Protein AF-A0A165QMF7-F1 (afdb_monomer_lite)

Organism: NCBI:txid1314781

pLDDT: mean 82.51, std 15.93, range [36.53, 97.69]

Foldseek 3Di:
DPPDDKDKDWPVFFQLLLVLVVLLDPVCPPQSLLVSLLLLLLQLLVVPPPDCPPPACPPRVVVSSCLQFPLKIKMKIHQDALSGTPDSDDDDRRPAKMKIKIKTFQDPRPPPVPDDDPPPPPDPQVLLRRFIEIEMGMRCLDPDDDPRSLVRLCCCQQPVVLVSCVSSVHDFFTWYKYPFGAPVSVVSCCVCVVVRLKAWPDKFKKFKWWFDPPDDQDDQPPVPVQKDKAFCQDLVSLVVLQVPDPRRDDSSQRNSQRLLKIWIFGQDFDCDPDPDLQGTHHGDTQWMWTADSSLAIGSGDGRPVNPPVRVSSVRCSVSQVSSQVSSLSSCVSSVRNVRGRIHMYIDGPPCVVVVVVCVVSRIDRDHITMITIMTRGNDPPPPDPPPD

Sequence (388 aa):
MSSHVYHTVSHAALDYRALVAHLSRPELWPSTLHVRNQLLSPFGTRHFQQQNHDVQVDEDPWTTYLRHRPGAQVHAIGDIPRDVLRQPGGAGGATGAWALVLLYEFKPSGLAMGGSSASDVQYDGAANMSSPRVTMWLSTEASSPSPAEDALLRYIVLTHLPRAVADMGAAPGGLMRICGSHAGIVTRIQRWGSESGVDVQWNDVCVTYIRDENSETPSPPSQAARWIIGSLEREEDVKLVRDANTFGFPSWYIASRAHLSILLWDRQGDSAESETATRRYKGAAAGWSYAHEDFSVGSFYITPPYRRLGLGQLVLSIIEEKFVGAQTLALEQVGLSALPGPFFLNTEEGNASARALFEKCGLRDVRRTIWAGIVVKVASVTSSPSQD

Radius of gyration: 22.09 Å; chains: 1; bounding box: 62×46×81 Å

InterPro domains:
  IPR000182 GNAT domain [PS51186] (236-382)
  IPR016181 Acyl-CoA N-acyltransferase [SSF55729] (234-372)

Structure (mmCIF, N/CA/C/O backbone):
data_AF-A0A165QMF7-F1
#
_entry.id   AF-A0A165QMF7-F1
#
loop_
_atom_site.group_PDB
_atom_site.id
_atom_site.type_symbol
_atom_site.label_atom_id
_atom_site.label_alt_id
_atom_site.label_comp_id
_atom_site.label_asym_id
_atom_site.label_entity_id
_atom_site.label_seq_id
_atom_site.pdbx_PDB_ins_code
_atom_site.Cartn_x
_atom_site.Cartn_y
_atom_site.Cartn_z
_atom_site.occupancy
_atom_site.B_iso_or_equiv
_atom_site.auth_seq_id
_atom_site.auth_comp_id
_atom_site.auth_asym_id
_atom_site.auth_atom_id
_atom_site.pdbx_PDB_model_num
ATOM 1 N N . MET A 1 1 ? -13.543 15.266 31.170 1.00 51.03 1 MET A N 1
ATOM 2 C CA . MET A 1 1 ? -13.831 14.619 29.872 1.00 51.03 1 MET A CA 1
ATOM 3 C C . MET A 1 1 ? -14.552 13.317 30.164 1.00 51.03 1 MET A C 1
ATOM 5 O O . MET A 1 1 ? -14.034 12.546 30.960 1.00 51.03 1 MET A O 1
ATOM 9 N N . SER A 1 2 ? -15.751 13.093 29.622 1.00 51.84 2 SER A N 1
ATOM 10 C CA . SER A 1 2 ? -16.415 11.793 29.772 1.00 51.84 2 SER A CA 1
ATOM 11 C C . SER A 1 2 ? -15.595 10.736 29.037 1.00 51.84 2 SER A C 1
ATOM 13 O O . SER A 1 2 ? -15.325 10.906 27.849 1.00 51.84 2 SER A O 1
ATOM 15 N N . SER A 1 3 ? -15.202 9.666 29.725 1.00 66.38 3 SER A N 1
ATOM 16 C CA . SER A 1 3 ? -14.599 8.489 29.099 1.00 66.38 3 SER A CA 1
ATOM 17 C C . SER A 1 3 ? -15.635 7.854 28.171 1.00 66.38 3 SER A C 1
ATOM 19 O O . SER A 1 3 ? -16.479 7.082 28.622 1.00 66.38 3 SER A O 1
ATOM 21 N N . HIS A 1 4 ? -15.623 8.213 26.887 1.00 76.44 4 HIS A N 1
ATOM 22 C CA . HIS A 1 4 ? -16.347 7.444 25.881 1.00 76.44 4 HIS A CA 1
ATOM 23 C C . HIS A 1 4 ? -15.664 6.087 25.749 1.00 76.44 4 HIS A C 1
ATOM 25 O O . HIS A 1 4 ? -14.485 5.998 25.409 1.00 76.44 4 HIS A O 1
ATOM 31 N N . VAL A 1 5 ? -16.408 5.035 26.078 1.00 84.88 5 VAL A N 1
ATOM 32 C CA . VAL A 1 5 ? -15.963 3.658 25.894 1.00 84.88 5 VAL A CA 1
ATOM 33 C C . VAL A 1 5 ? -16.269 3.290 24.451 1.00 84.88 5 VAL A C 1
ATOM 35 O O . VAL A 1 5 ? -17.428 3.101 24.092 1.00 84.88 5 VAL A O 1
ATOM 38 N N . TYR A 1 6 ? -15.233 3.220 23.619 1.00 91.69 6 TYR A N 1
ATOM 39 C CA . TYR A 1 6 ? -15.382 2.734 22.254 1.00 91.69 6 TYR A CA 1
ATOM 40 C C . TYR A 1 6 ? -15.456 1.213 22.251 1.00 91.69 6 TYR A C 1
ATOM 42 O O . TYR A 1 6 ? -14.587 0.527 22.797 1.00 91.69 6 TYR A O 1
ATOM 50 N N . HIS A 1 7 ? -16.493 0.687 21.608 1.00 92.81 7 HIS A N 1
ATOM 51 C CA . HIS A 1 7 ? -16.611 -0.738 21.356 1.00 92.81 7 HIS A CA 1
ATOM 52 C C . HIS A 1 7 ? -15.439 -1.193 20.478 1.00 92.81 7 HIS A C 1
ATOM 54 O O . HIS A 1 7 ? -15.184 -0.603 19.431 1.00 92.81 7 HIS A O 1
ATOM 60 N N . THR A 1 8 ? -14.701 -2.206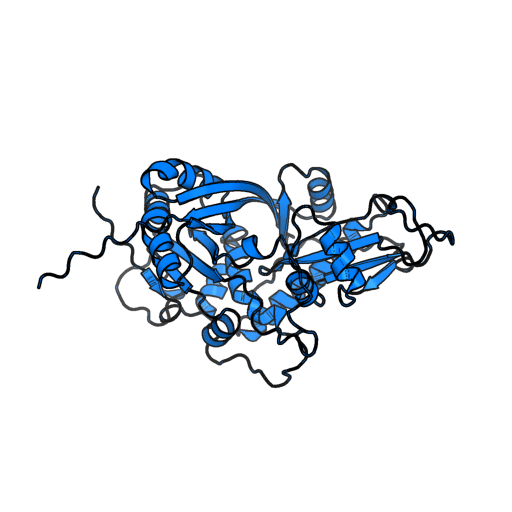 20.928 1.00 94.88 8 THR A N 1
ATOM 61 C CA . THR A 1 8 ? -13.552 -2.770 20.211 1.00 94.88 8 THR A CA 1
ATOM 62 C C . THR A 1 8 ? -13.798 -4.253 20.012 1.00 94.88 8 THR A C 1
ATOM 64 O O . THR A 1 8 ? -14.013 -4.973 20.986 1.00 94.88 8 THR A O 1
ATOM 67 N N . VAL A 1 9 ? -13.733 -4.714 18.767 1.00 95.62 9 VAL A N 1
ATOM 68 C CA . VAL A 1 9 ? -13.830 -6.138 18.430 1.00 95.62 9 VAL A CA 1
ATOM 69 C C . VAL A 1 9 ? -12.574 -6.589 17.704 1.00 95.62 9 VAL A C 1
ATOM 71 O O . VAL A 1 9 ? -11.981 -5.833 16.935 1.00 95.62 9 VAL A O 1
ATOM 74 N N . SER A 1 10 ? -12.161 -7.829 17.946 1.00 96.81 10 SER A N 1
ATOM 75 C CA . SER A 1 10 ? -11.057 -8.457 17.222 1.00 96.81 10 SER A CA 1
ATOM 76 C C . SER A 1 10 ? -11.536 -9.134 15.942 1.00 96.81 10 SER A C 1
ATOM 78 O O . SER A 1 10 ? -12.734 -9.338 15.735 1.00 96.81 10 SER A O 1
ATOM 80 N N . HIS A 1 11 ? -10.581 -9.546 15.109 1.00 96.88 11 HIS A N 1
ATOM 81 C CA . HIS A 1 11 ? -10.824 -10.353 13.911 1.00 96.88 11 HIS A CA 1
ATOM 82 C C . HIS A 1 11 ? -11.766 -11.546 14.139 1.00 96.88 11 HIS A C 1
ATOM 84 O O . HIS A 1 11 ? -12.527 -11.892 13.245 1.00 96.88 11 HIS A O 1
ATOM 90 N N . ALA A 1 12 ? -11.774 -12.144 15.336 1.00 96.75 12 ALA A N 1
ATOM 91 C CA . ALA A 1 12 ? -12.617 -13.296 15.652 1.00 96.75 12 ALA A CA 1
ATOM 92 C C . ALA A 1 12 ? -14.125 -12.993 15.552 1.00 96.75 12 ALA A C 1
ATOM 94 O O . ALA A 1 12 ? -14.910 -13.907 15.294 1.00 96.75 12 ALA A O 1
ATOM 95 N N . ALA A 1 13 ? -14.522 -11.729 15.734 1.00 96.50 13 ALA A N 1
ATOM 96 C CA . ALA A 1 13 ? -15.900 -11.261 15.589 1.00 96.50 13 ALA A CA 1
ATOM 97 C C . ALA A 1 13 ? -16.203 -10.674 14.197 1.00 96.50 13 ALA A C 1
ATOM 99 O O . ALA A 1 13 ? -17.370 -10.436 13.879 1.00 96.50 13 ALA A O 1
ATOM 100 N N . LEU A 1 14 ? -15.178 -10.444 13.370 1.00 97.06 14 LEU A N 1
ATOM 101 C CA . LEU A 1 14 ? -15.302 -9.857 12.036 1.00 97.06 14 LEU A CA 1
ATOM 102 C C . LEU A 1 14 ? -15.491 -10.952 10.985 1.00 97.06 14 LEU A C 1
ATOM 104 O O . LEU A 1 14 ? -14.741 -11.931 10.937 1.00 97.06 14 LEU A O 1
ATOM 108 N N . ASP A 1 15 ? -16.472 -10.780 10.107 1.00 97.19 15 ASP A N 1
ATOM 109 C CA . ASP A 1 15 ? -16.567 -11.597 8.903 1.00 97.19 15 ASP A CA 1
ATOM 110 C C . ASP A 1 15 ? -15.530 -11.082 7.900 1.00 97.19 15 ASP A C 1
ATOM 112 O O . ASP A 1 15 ? -15.628 -9.955 7.414 1.00 97.19 15 ASP A O 1
ATOM 116 N N . TYR A 1 16 ? -14.505 -11.891 7.616 1.00 97.69 16 TYR A N 1
ATOM 117 C CA . TYR A 1 16 ? -13.416 -11.490 6.727 1.00 97.69 16 TYR A CA 1
ATOM 118 C C . TYR A 1 16 ? -13.934 -11.097 5.338 1.00 97.69 16 TYR A C 1
ATOM 120 O O . TYR A 1 16 ? -13.531 -10.070 4.790 1.00 97.69 16 TYR A O 1
ATOM 128 N N . ARG A 1 17 ? -14.828 -11.911 4.759 1.00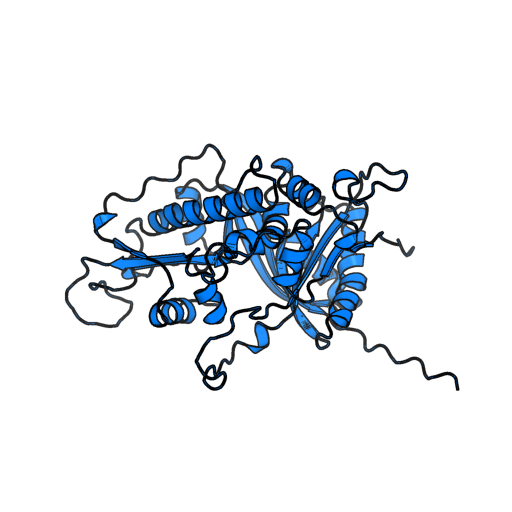 97.38 17 ARG A N 1
ATOM 129 C CA . ARG A 1 17 ? -15.322 -11.708 3.393 1.00 97.38 17 ARG A CA 1
ATOM 130 C C . ARG A 1 17 ? -16.183 -10.460 3.335 1.00 97.38 17 ARG A C 1
ATOM 132 O O . ARG A 1 17 ? -15.996 -9.635 2.446 1.00 97.38 17 ARG A O 1
ATOM 1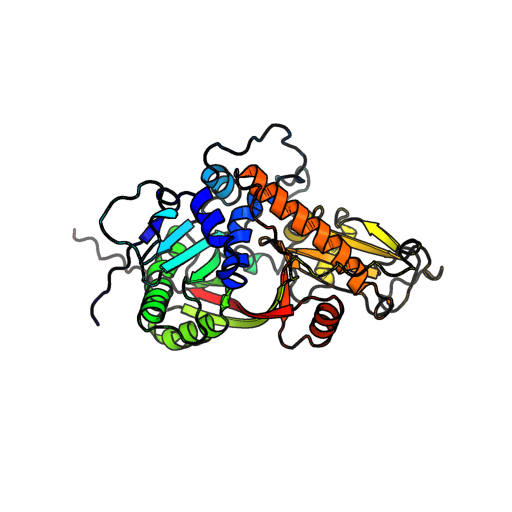39 N N . ALA A 1 18 ? -17.075 -10.289 4.304 1.00 97.06 18 ALA A N 1
ATOM 140 C CA . ALA A 1 18 ? -17.930 -9.117 4.362 1.00 97.06 18 ALA A CA 1
ATOM 141 C C . ALA A 1 18 ? -17.132 -7.834 4.644 1.00 97.06 18 ALA A C 1
ATOM 143 O O . ALA A 1 18 ? -17.410 -6.803 4.034 1.00 97.06 18 ALA A O 1
ATOM 144 N N . LEU A 1 19 ? -16.084 -7.899 5.475 1.00 97.38 19 LEU A N 1
ATOM 145 C CA . LEU A 1 19 ? -15.158 -6.786 5.687 1.00 97.38 19 LEU A CA 1
ATOM 146 C C . LEU A 1 19 ? -14.422 -6.408 4.396 1.00 97.38 19 LEU A C 1
ATOM 148 O O . LEU A 1 19 ? -14.415 -5.239 4.019 1.00 97.38 19 LEU A O 1
ATOM 152 N N . VAL A 1 20 ? -13.827 -7.371 3.687 1.00 97.50 20 VAL A N 1
ATOM 153 C CA . VAL A 1 20 ? -13.140 -7.095 2.414 1.00 97.50 20 VAL A CA 1
ATOM 154 C C . VAL A 1 20 ? -14.120 -6.572 1.366 1.00 97.50 20 VAL A C 1
ATOM 156 O O . VAL A 1 20 ? -13.792 -5.619 0.659 1.00 97.50 20 VAL A O 1
ATOM 159 N N . ALA A 1 21 ? -15.330 -7.128 1.287 1.00 96.88 21 ALA A N 1
ATOM 160 C CA . ALA A 1 21 ? -16.375 -6.639 0.395 1.00 96.88 21 ALA A CA 1
ATOM 161 C C . ALA A 1 21 ? -16.776 -5.196 0.722 1.00 96.88 21 ALA A C 1
ATOM 163 O O . ALA A 1 21 ? -16.864 -4.368 -0.182 1.00 96.88 21 ALA A O 1
ATOM 164 N N . HIS A 1 22 ? -16.936 -4.870 2.007 1.00 94.75 22 HIS A N 1
ATOM 165 C CA . HIS A 1 22 ? -17.190 -3.510 2.473 1.00 94.75 22 HIS A CA 1
ATOM 166 C C . HIS A 1 22 ? -16.064 -2.563 2.044 1.00 94.75 22 HIS A C 1
ATOM 168 O O . HIS A 1 22 ? -16.327 -1.553 1.403 1.00 94.75 22 HIS A O 1
ATOM 174 N N . LEU A 1 23 ? -14.805 -2.918 2.312 1.00 94.62 23 LEU A N 1
ATOM 175 C CA . LEU A 1 23 ? -13.632 -2.112 1.956 1.00 94.62 23 LEU A CA 1
ATOM 176 C C . LEU A 1 23 ? -13.395 -2.006 0.436 1.00 94.62 23 LEU A C 1
ATOM 178 O O . LEU A 1 23 ? -12.637 -1.147 -0.011 1.00 94.62 23 LEU A O 1
ATOM 182 N N . SER A 1 24 ? -14.011 -2.870 -0.368 1.00 94.31 24 SER A N 1
ATOM 183 C CA . SER A 1 24 ? -13.895 -2.869 -1.834 1.00 94.31 24 SER A CA 1
ATOM 184 C C . SER A 1 24 ? -14.967 -2.028 -2.528 1.00 94.31 24 SER A C 1
ATOM 186 O O . SER A 1 24 ? -15.011 -2.005 -3.754 1.00 94.31 24 SER A O 1
ATOM 188 N N . ARG A 1 25 ? -15.843 -1.360 -1.772 1.00 91.50 25 ARG A N 1
ATOM 189 C CA . ARG A 1 25 ? -16.867 -0.482 -2.335 1.00 91.50 25 ARG A CA 1
ATOM 190 C C . ARG A 1 25 ? -16.224 0.753 -2.992 1.00 91.50 25 ARG A C 1
ATOM 192 O O . ARG A 1 25 ? -15.444 1.430 -2.313 1.00 91.50 25 ARG A O 1
ATOM 199 N N . PRO A 1 26 ? -16.538 1.076 -4.263 1.00 88.94 26 PRO A N 1
ATOM 200 C CA . PRO A 1 26 ? -15.920 2.195 -4.978 1.00 88.94 26 PRO A CA 1
ATOM 201 C C . PRO A 1 26 ? -16.053 3.548 -4.268 1.00 88.94 26 PRO A C 1
ATOM 203 O O . PRO A 1 26 ? -15.132 4.357 -4.315 1.00 88.94 26 PRO A O 1
ATOM 206 N N . GLU A 1 27 ? -17.158 3.792 -3.558 1.00 88.31 27 GLU A N 1
ATOM 207 C CA . GLU A 1 27 ? -17.376 5.025 -2.792 1.00 88.31 27 GLU A CA 1
ATOM 208 C C . GLU A 1 27 ? -16.422 5.193 -1.601 1.00 88.31 27 GLU A C 1
ATOM 210 O O . GLU A 1 27 ? -16.245 6.306 -1.106 1.00 88.31 27 GLU A O 1
ATOM 215 N N . LEU A 1 28 ? -15.792 4.107 -1.144 1.00 89.00 28 LEU A N 1
ATOM 216 C CA . LEU A 1 28 ? -14.774 4.151 -0.099 1.00 89.00 28 LEU A CA 1
ATOM 217 C C . LEU A 1 28 ? -13.363 4.301 -0.676 1.00 89.00 28 LEU A C 1
ATOM 219 O O . LEU A 1 28 ? -12.401 4.449 0.077 1.00 89.00 28 LEU A O 1
ATOM 223 N N . TRP A 1 29 ? -13.179 4.277 -1.993 1.00 89.00 29 TRP A N 1
ATOM 224 C CA . TRP A 1 29 ? -11.864 4.456 -2.601 1.00 89.00 29 TRP A CA 1
ATOM 225 C C . TRP A 1 29 ? -11.518 5.934 -2.766 1.00 89.00 29 TRP A C 1
ATOM 227 O O . TRP A 1 29 ? -12.398 6.759 -3.002 1.00 89.00 29 TRP A O 1
ATOM 237 N N . PRO A 1 30 ? -10.231 6.313 -2.645 1.00 87.44 30 PRO A N 1
ATOM 238 C CA . PRO A 1 30 ? -9.034 5.487 -2.388 1.00 87.44 30 PRO A CA 1
ATOM 239 C C . PRO A 1 30 ? -8.811 5.082 -0.916 1.00 87.44 30 PRO A C 1
ATOM 241 O O . PRO A 1 30 ? -7.833 4.401 -0.618 1.00 87.44 30 PRO A O 1
ATOM 244 N N . SER A 1 31 ? -9.659 5.539 0.012 1.00 86.38 31 SER A N 1
ATOM 245 C CA . SER A 1 31 ? -9.411 5.496 1.465 1.00 86.38 31 SER A CA 1
ATOM 246 C C . SER A 1 31 ? -9.077 4.109 2.010 1.00 86.38 31 SER A C 1
ATOM 248 O O . SER A 1 31 ? -8.166 3.942 2.816 1.00 86.38 31 SER A O 1
ATOM 250 N N . THR A 1 32 ? -9.773 3.095 1.511 1.00 91.75 32 THR A N 1
ATOM 251 C CA . THR A 1 32 ? -9.664 1.725 2.001 1.00 91.75 32 THR A CA 1
ATOM 252 C C . THR A 1 32 ? -8.594 0.906 1.293 1.00 91.75 32 THR A C 1
ATOM 254 O O . THR A 1 32 ? -8.312 -0.200 1.747 1.00 91.75 32 THR A O 1
ATOM 257 N N . LEU A 1 33 ? -7.985 1.392 0.203 1.00 91.69 33 LEU A N 1
ATOM 258 C CA . LEU A 1 33 ? -7.148 0.552 -0.665 1.00 91.69 33 LEU A CA 1
ATOM 259 C C . LEU A 1 33 ? -5.961 -0.054 0.073 1.00 91.69 33 LEU A C 1
ATOM 261 O O . LEU A 1 33 ? -5.731 -1.256 -0.025 1.00 91.69 33 LEU A O 1
ATOM 265 N N . HIS A 1 34 ? -5.265 0.744 0.880 1.00 90.81 34 HIS A N 1
ATOM 266 C CA . HIS A 1 34 ? -4.152 0.254 1.684 1.00 90.81 34 HIS A CA 1
ATOM 267 C C . HIS A 1 34 ? -4.596 -0.845 2.651 1.00 90.81 34 HIS A C 1
ATOM 269 O O . HIS A 1 34 ? -4.031 -1.935 2.645 1.00 90.81 34 HIS A O 1
ATOM 275 N N . VAL A 1 35 ? -5.636 -0.603 3.455 1.00 93.88 35 VAL A N 1
ATOM 276 C CA . VAL A 1 35 ? -6.074 -1.576 4.465 1.00 93.88 35 VAL A CA 1
ATOM 277 C C . VAL A 1 35 ? -6.688 -2.833 3.838 1.00 93.88 35 VAL A C 1
ATOM 279 O O . VAL A 1 35 ? -6.366 -3.946 4.253 1.00 93.88 35 VAL A O 1
ATOM 282 N N . ARG A 1 36 ? -7.489 -2.675 2.779 1.00 95.31 36 ARG A N 1
ATOM 283 C CA . ARG A 1 36 ? -8.036 -3.768 1.967 1.00 95.31 36 ARG A CA 1
ATOM 284 C C . ARG A 1 36 ? -6.915 -4.643 1.425 1.00 95.31 36 ARG A C 1
ATOM 286 O O . ARG A 1 36 ? -6.947 -5.862 1.566 1.00 95.31 36 ARG A O 1
ATOM 293 N N . ASN A 1 37 ? -5.913 -4.027 0.815 1.00 94.00 37 ASN A N 1
ATOM 294 C CA . ASN A 1 37 ? -4.862 -4.770 0.149 1.00 94.00 37 ASN A CA 1
ATOM 295 C C . ASN A 1 37 ? -3.886 -5.402 1.134 1.00 94.00 37 ASN A C 1
ATOM 297 O O . ASN A 1 37 ? -3.389 -6.488 0.864 1.00 94.00 37 ASN A O 1
ATOM 301 N N . GLN A 1 38 ? -3.673 -4.798 2.306 1.00 92.81 38 GLN A N 1
ATOM 302 C CA . GLN A 1 38 ? -2.969 -5.460 3.404 1.00 92.81 38 GLN A CA 1
ATOM 303 C C . GLN A 1 38 ? -3.679 -6.761 3.809 1.00 92.81 38 GLN A C 1
ATOM 305 O O . GLN A 1 38 ? -3.007 -7.786 3.947 1.00 92.81 38 GLN A O 1
ATOM 310 N N . LEU A 1 39 ? -5.017 -6.757 3.918 1.00 95.12 39 LEU A N 1
ATOM 311 C CA . LEU A 1 39 ? -5.805 -7.968 4.187 1.00 95.12 39 LEU A CA 1
ATOM 312 C C . LEU A 1 39 ? -5.670 -9.004 3.065 1.00 95.12 39 LEU A C 1
ATOM 314 O O . LEU A 1 39 ? -5.503 -10.183 3.370 1.00 95.12 39 LEU A O 1
ATOM 318 N N . LEU A 1 40 ? -5.710 -8.576 1.799 1.00 94.06 40 LEU A N 1
ATOM 319 C CA . LEU A 1 40 ? -5.627 -9.452 0.619 1.00 94.06 40 LEU A CA 1
ATOM 320 C C . LEU A 1 40 ? -4.210 -9.952 0.304 1.00 94.06 40 LEU A C 1
ATOM 322 O O . LEU A 1 40 ? -4.043 -10.951 -0.398 1.00 94.06 40 LEU A O 1
ATOM 326 N N . SER A 1 41 ? -3.181 -9.277 0.813 1.00 90.75 41 SER A N 1
ATOM 327 C CA . SER A 1 41 ? -1.779 -9.574 0.513 1.00 90.75 41 SER A CA 1
ATOM 328 C C . SER A 1 41 ? -1.380 -11.044 0.687 1.00 90.75 41 SER A C 1
ATOM 330 O O . SER A 1 41 ? -0.701 -11.557 -0.208 1.00 90.75 41 SER A O 1
ATOM 332 N N . PRO A 1 42 ? -1.838 -11.786 1.720 1.00 88.94 42 PRO A N 1
ATOM 333 C CA . PRO A 1 42 ? -1.473 -13.192 1.890 1.00 88.94 42 PRO A CA 1
ATOM 334 C C . PRO A 1 42 ? -2.027 -14.116 0.805 1.00 88.94 42 PRO A C 1
ATOM 336 O O . PRO A 1 42 ? -1.581 -15.250 0.705 1.00 88.94 42 PRO A O 1
ATOM 339 N N . PHE A 1 43 ? -3.006 -13.669 0.020 1.00 88.94 43 PHE A N 1
ATOM 340 C CA . PHE A 1 43 ? -3.682 -14.475 -0.999 1.00 88.94 43 PHE A CA 1
ATOM 341 C C . PHE A 1 43 ? -3.105 -14.198 -2.394 1.00 88.94 43 PHE A C 1
ATOM 343 O O . PHE A 1 43 ? -2.880 -15.119 -3.177 1.00 88.94 43 PHE A O 1
ATOM 350 N N . GLY A 1 44 ? -2.748 -12.939 -2.679 1.00 82.19 44 GLY A N 1
ATOM 351 C CA . GLY A 1 44 ? -2.123 -12.565 -3.956 1.00 82.19 44 GLY A CA 1
ATOM 352 C C . GLY A 1 44 ? -0.612 -12.815 -4.014 1.00 82.19 44 GLY A C 1
ATOM 353 O O . GLY A 1 44 ? -0.077 -13.054 -5.092 1.00 82.19 44 GLY A O 1
ATOM 354 N N . THR A 1 45 ? 0.087 -12.816 -2.870 1.00 72.31 45 THR A N 1
ATOM 355 C CA . THR A 1 45 ? 1.544 -13.084 -2.817 1.00 72.31 45 THR A CA 1
ATOM 356 C C . THR A 1 45 ? 1.892 -14.575 -2.725 1.00 72.31 45 THR A C 1
ATOM 358 O O . THR A 1 45 ? 2.990 -14.998 -3.086 1.00 72.31 45 THR A O 1
ATOM 361 N N . ARG A 1 46 ? 0.943 -15.400 -2.265 1.00 57.88 46 ARG A N 1
ATOM 362 C CA . ARG A 1 46 ? 1.123 -16.839 -2.011 1.00 57.88 46 ARG A CA 1
ATOM 363 C C . ARG A 1 46 ? 1.142 -17.685 -3.277 1.00 57.88 46 ARG A C 1
ATOM 365 O O . ARG A 1 46 ? 1.712 -18.768 -3.265 1.00 57.88 46 ARG A O 1
ATOM 372 N N . HIS A 1 47 ? 0.591 -17.177 -4.379 1.00 49.59 47 HIS A N 1
ATOM 373 C CA . HIS A 1 47 ? 0.554 -17.908 -5.645 1.00 49.59 47 HIS A CA 1
ATOM 374 C C . HIS A 1 47 ? 1.946 -18.168 -6.249 1.00 49.59 47 HIS A C 1
ATOM 376 O O . HIS A 1 47 ? 2.093 -19.050 -7.085 1.00 49.59 47 HIS A O 1
ATOM 382 N N . PHE A 1 48 ? 2.979 -17.445 -5.807 1.00 47.50 48 PHE A N 1
ATOM 383 C CA . PHE A 1 48 ? 4.308 -17.518 -6.416 1.00 47.50 48 PHE A CA 1
ATOM 384 C C . PHE A 1 48 ? 5.446 -17.912 -5.474 1.00 47.50 48 PHE A C 1
ATOM 386 O O . PHE A 1 48 ? 6.564 -18.120 -5.942 1.00 47.50 48 PHE A O 1
ATOM 393 N N . GLN A 1 49 ? 5.182 -18.098 -4.178 1.00 51.00 49 GLN A N 1
ATOM 394 C CA . GLN A 1 49 ? 6.100 -18.821 -3.292 1.00 51.00 49 GLN A CA 1
ATOM 395 C C . GLN A 1 49 ? 5.960 -20.327 -3.542 1.00 51.00 49 GLN A C 1
ATOM 397 O O . GLN A 1 49 ? 5.480 -21.074 -2.691 1.00 51.00 49 GLN A O 1
ATOM 402 N N . GLN A 1 50 ? 6.334 -20.740 -4.756 1.00 48.00 50 GLN A N 1
ATOM 403 C CA . GLN A 1 50 ? 6.605 -22.116 -5.157 1.00 48.00 50 GLN A CA 1
ATOM 404 C C . GLN A 1 50 ? 7.067 -22.950 -3.954 1.00 48.00 50 GLN A C 1
ATOM 406 O O . GLN A 1 50 ? 8.136 -22.676 -3.418 1.00 48.00 50 GLN A O 1
ATOM 411 N N . GLN A 1 51 ? 6.224 -23.904 -3.531 1.00 45.66 51 GLN A N 1
ATOM 412 C CA . GLN A 1 51 ? 6.546 -25.153 -2.809 1.00 45.66 51 GLN A CA 1
ATOM 413 C C . GLN A 1 51 ? 5.314 -25.831 -2.184 1.00 45.66 51 GLN A C 1
ATOM 415 O O . GLN A 1 51 ? 5.411 -26.981 -1.777 1.00 45.66 51 GLN A O 1
ATOM 420 N N . ASN A 1 52 ? 4.142 -25.191 -2.162 1.00 43.97 52 ASN A N 1
ATOM 421 C CA . ASN A 1 52 ? 2.934 -25.787 -1.590 1.00 43.97 52 ASN A CA 1
ATOM 422 C C . ASN A 1 52 ? 1.776 -25.814 -2.596 1.00 43.97 52 ASN A C 1
ATOM 424 O O . ASN A 1 52 ? 0.834 -25.031 -2.490 1.00 43.97 52 ASN A O 1
ATOM 428 N N . HIS A 1 53 ? 1.833 -26.734 -3.560 1.00 46.59 53 HIS A N 1
ATOM 429 C CA . HIS A 1 53 ? 0.725 -26.992 -4.491 1.00 46.59 53 HIS A CA 1
ATOM 430 C C . HIS A 1 53 ? -0.572 -27.472 -3.800 1.00 46.59 53 HIS A C 1
ATOM 432 O O . HIS A 1 53 ? -1.615 -27.491 -4.443 1.00 46.59 53 HIS A O 1
ATOM 438 N N . ASP A 1 54 ? -0.530 -27.753 -2.492 1.00 53.75 54 ASP A N 1
ATOM 439 C CA . ASP A 1 54 ? -1.659 -28.279 -1.714 1.00 53.75 54 ASP A CA 1
ATOM 440 C C . ASP A 1 54 ? -2.168 -27.344 -0.613 1.00 53.75 54 ASP A C 1
ATOM 442 O O . ASP A 1 54 ? -3.044 -27.727 0.166 1.00 53.75 54 ASP A O 1
ATOM 446 N N . VAL A 1 55 ? -1.648 -26.117 -0.494 1.00 55.78 55 VAL A N 1
ATOM 447 C CA . VAL A 1 55 ? -2.153 -25.217 0.550 1.00 55.78 55 VAL A CA 1
ATOM 448 C C . VAL A 1 55 ? -3.431 -24.548 0.066 1.00 55.78 55 VAL A C 1
ATOM 450 O O . VAL A 1 55 ? -3.439 -23.431 -0.451 1.00 55.78 55 VAL A O 1
ATOM 453 N N . GLN A 1 56 ? -4.523 -25.281 0.257 1.00 67.56 56 GLN A N 1
ATOM 454 C CA . GLN A 1 56 ? -5.874 -24.762 0.169 1.00 67.56 56 GLN A CA 1
ATOM 455 C C . GLN A 1 56 ? -6.007 -23.560 1.109 1.00 67.56 56 GLN A C 1
ATOM 457 O O . GLN A 1 56 ? -5.497 -23.556 2.235 1.00 67.56 56 GLN A O 1
ATOM 462 N N . VAL A 1 57 ? -6.663 -22.512 0.614 1.00 76.19 57 VAL A N 1
ATOM 463 C CA . VAL A 1 57 ? -7.119 -21.414 1.464 1.00 76.19 57 VAL A CA 1
ATOM 464 C C . VAL A 1 57 ? -7.998 -22.025 2.546 1.00 76.19 57 VAL A C 1
ATOM 466 O O . VAL A 1 57 ? -8.908 -22.792 2.237 1.00 76.19 57 VAL A O 1
ATOM 469 N N . ASP A 1 58 ? -7.687 -21.721 3.806 1.00 86.19 58 ASP A N 1
ATOM 470 C CA . ASP A 1 58 ? -8.490 -22.207 4.924 1.00 86.19 58 ASP A CA 1
ATOM 471 C C . ASP A 1 58 ? -9.941 -21.726 4.753 1.00 86.19 58 ASP A C 1
ATOM 473 O O . ASP A 1 58 ? -10.175 -20.617 4.265 1.00 86.19 58 ASP A O 1
ATOM 477 N N . GLU A 1 59 ? -10.920 -22.528 5.186 1.00 89.44 59 GLU A N 1
ATOM 478 C CA . GLU A 1 59 ? -12.343 -22.155 5.094 1.00 89.44 59 GLU A CA 1
ATOM 479 C C . GLU A 1 59 ? -12.624 -20.774 5.712 1.00 89.44 59 GLU A C 1
ATOM 481 O O . GLU A 1 59 ? -13.440 -20.007 5.183 1.00 89.44 59 GLU A O 1
ATOM 486 N N . ASP A 1 60 ? -11.904 -20.461 6.798 1.00 93.88 60 ASP A N 1
ATOM 487 C CA . ASP A 1 60 ? -11.811 -19.142 7.418 1.00 93.88 60 ASP A CA 1
ATOM 488 C C . ASP A 1 60 ? -10.548 -18.388 6.945 1.00 93.88 60 ASP A C 1
ATOM 490 O O . ASP A 1 60 ? -9.442 -18.678 7.425 1.00 93.88 60 ASP A O 1
ATOM 494 N N . PRO A 1 61 ? -10.679 -17.363 6.078 1.00 94.69 61 PRO A N 1
ATOM 495 C CA . PRO A 1 61 ? -9.542 -16.599 5.566 1.00 94.69 61 PRO A CA 1
ATOM 496 C C . PRO A 1 61 ? -8.699 -15.913 6.652 1.00 94.69 61 PRO A C 1
ATOM 498 O O . PRO A 1 61 ? -7.506 -15.677 6.435 1.00 94.69 61 PRO A O 1
ATOM 501 N N . TRP A 1 62 ? -9.260 -15.635 7.839 1.00 95.81 62 TRP A N 1
ATOM 502 C CA . TRP A 1 62 ? -8.469 -15.111 8.958 1.00 95.81 62 TRP A CA 1
ATOM 503 C C . TRP A 1 62 ? -7.334 -16.056 9.352 1.00 95.81 62 TRP A C 1
ATOM 505 O O . TRP A 1 62 ? -6.251 -15.590 9.701 1.00 95.81 62 TRP A O 1
ATOM 515 N N . THR A 1 63 ? -7.538 -17.370 9.239 1.00 93.12 63 THR A N 1
ATOM 516 C CA . THR A 1 63 ? -6.515 -18.367 9.575 1.00 93.12 63 THR A CA 1
ATOM 517 C C . THR A 1 63 ? -5.329 -18.273 8.615 1.00 93.12 63 THR A C 1
ATOM 519 O O . THR A 1 63 ? -4.179 -18.243 9.057 1.00 93.12 63 THR A O 1
ATOM 522 N N . THR A 1 64 ? -5.584 -18.131 7.310 1.00 90.31 64 THR A N 1
ATOM 523 C CA . THR A 1 64 ? -4.523 -17.887 6.322 1.00 90.31 64 THR A CA 1
ATOM 524 C C . THR A 1 64 ? -3.823 -16.547 6.578 1.00 90.31 64 THR A C 1
ATOM 526 O O . THR A 1 64 ? -2.591 -16.501 6.570 1.00 90.31 64 THR A O 1
ATOM 529 N N . TYR A 1 65 ? -4.572 -15.473 6.860 1.00 91.62 65 TYR A N 1
ATOM 530 C CA . TYR A 1 65 ? -3.995 -14.154 7.146 1.00 91.62 65 TYR A CA 1
ATOM 531 C C . TYR A 1 65 ? -3.056 -14.185 8.365 1.00 91.62 65 TYR A C 1
ATOM 533 O O . TYR A 1 65 ? -1.915 -13.729 8.282 1.00 91.62 65 TYR A O 1
ATOM 541 N N . LEU A 1 66 ? -3.496 -14.775 9.478 1.00 91.62 66 LEU A N 1
ATOM 542 C CA . LEU A 1 66 ? -2.717 -14.857 10.718 1.00 91.62 66 LEU A CA 1
ATOM 543 C C . LEU A 1 66 ? -1.549 -15.845 10.624 1.00 91.62 66 LEU A C 1
ATOM 545 O O . LEU A 1 66 ? -0.520 -15.631 11.258 1.00 91.62 66 LEU A O 1
ATOM 549 N N . ARG A 1 67 ? -1.655 -16.896 9.799 1.00 87.25 67 ARG A N 1
ATOM 550 C CA . ARG A 1 67 ? -0.517 -17.778 9.486 1.00 87.25 67 ARG A CA 1
ATOM 551 C C . ARG A 1 67 ? 0.561 -17.034 8.699 1.00 87.25 67 ARG A C 1
ATOM 553 O O . ARG A 1 67 ? 1.745 -17.234 8.949 1.00 87.25 67 ARG A O 1
ATOM 560 N N . HIS A 1 68 ? 0.156 -16.177 7.762 1.00 83.69 68 HIS A N 1
ATOM 561 C CA . HIS A 1 68 ? 1.078 -15.337 6.999 1.00 83.69 68 HIS A CA 1
ATOM 562 C C . HIS A 1 68 ? 1.698 -14.226 7.859 1.00 83.69 68 HIS A C 1
ATOM 564 O O . HIS A 1 68 ? 2.863 -13.873 7.664 1.00 83.69 68 HIS A O 1
ATOM 570 N N . ARG A 1 69 ? 0.948 -13.711 8.843 1.00 86.31 69 ARG A N 1
ATOM 571 C CA . ARG A 1 69 ? 1.394 -12.677 9.789 1.00 86.31 69 ARG A CA 1
ATOM 572 C C . ARG A 1 69 ? 1.225 -13.133 11.242 1.00 86.31 69 ARG A C 1
ATOM 574 O O . ARG A 1 69 ? 0.306 -12.667 11.924 1.00 86.31 69 ARG A O 1
ATOM 581 N N . PRO A 1 70 ? 2.098 -14.030 11.734 1.00 85.38 70 PRO A N 1
ATOM 582 C CA . PRO A 1 70 ? 2.034 -14.484 13.117 1.00 85.38 70 PRO A CA 1
ATOM 583 C C . PRO A 1 70 ? 2.093 -13.303 14.090 1.00 85.38 70 PRO A C 1
ATOM 585 O O . PRO A 1 70 ? 2.915 -12.402 13.930 1.00 85.38 70 PRO A O 1
ATOM 588 N N . GLY A 1 71 ? 1.202 -13.296 15.082 1.00 89.31 71 GLY A N 1
ATOM 589 C CA . GLY A 1 71 ? 1.113 -12.219 16.074 1.00 89.31 71 GLY A CA 1
ATOM 590 C C . GLY A 1 71 ? 0.438 -10.935 15.580 1.00 89.31 71 GLY A C 1
ATOM 591 O O . GLY A 1 71 ? 0.371 -9.967 16.337 1.00 89.31 71 GLY A O 1
ATOM 592 N N . ALA A 1 72 ? -0.082 -10.901 14.347 1.00 92.62 72 ALA A N 1
ATOM 593 C CA . ALA A 1 72 ? -0.865 -9.763 13.886 1.00 92.62 72 ALA A CA 1
ATOM 594 C C . ALA A 1 72 ? -2.150 -9.598 14.709 1.00 92.62 72 ALA A C 1
ATOM 596 O O . ALA A 1 72 ? -2.886 -10.552 14.963 1.00 92.62 72 ALA A O 1
ATOM 597 N N . GLN A 1 73 ? -2.442 -8.356 15.071 1.00 95.31 73 GLN A N 1
ATOM 598 C CA . GLN A 1 73 ? -3.680 -7.944 15.707 1.00 95.31 73 GLN A CA 1
ATOM 599 C C . GLN A 1 73 ? -4.509 -7.158 14.695 1.00 95.31 73 GLN A C 1
ATOM 601 O O . GLN A 1 73 ? -4.017 -6.228 14.055 1.00 95.31 73 GLN A O 1
ATOM 606 N N . VAL A 1 74 ? -5.776 -7.529 14.546 1.00 97.12 74 VAL A N 1
ATOM 607 C CA . VAL A 1 74 ? -6.726 -6.807 13.698 1.00 97.12 74 VAL A CA 1
ATOM 608 C C . VAL A 1 74 ? -7.945 -6.480 14.537 1.00 97.12 74 VAL A C 1
ATOM 610 O O . VAL A 1 74 ? -8.599 -7.385 15.064 1.00 97.12 74 VAL A O 1
ATOM 613 N N . HIS A 1 75 ? -8.216 -5.186 14.672 1.00 97.50 75 HIS A N 1
ATOM 614 C CA . HIS A 1 75 ? -9.286 -4.659 15.502 1.00 97.50 75 HIS A CA 1
ATOM 615 C C . HIS A 1 75 ? -10.159 -3.694 14.711 1.00 97.50 75 HIS A C 1
ATOM 617 O O . HIS A 1 75 ? -9.643 -2.824 14.010 1.00 97.50 75 HIS A O 1
ATOM 623 N N . ALA A 1 76 ? -11.474 -3.819 14.872 1.00 96.69 76 ALA A N 1
ATOM 624 C CA . ALA A 1 76 ? -12.413 -2.774 14.495 1.00 96.69 76 ALA A CA 1
ATOM 625 C C . ALA A 1 76 ? -12.875 -2.039 15.760 1.00 96.69 76 ALA A C 1
ATOM 627 O O . ALA A 1 76 ? -13.109 -2.669 16.795 1.00 96.69 76 ALA A O 1
ATOM 628 N N . ILE A 1 77 ? -12.945 -0.710 15.699 1.00 95.94 77 ILE A N 1
ATOM 629 C CA . ILE A 1 77 ? -13.156 0.151 16.870 1.00 95.94 77 ILE A CA 1
ATOM 630 C C . ILE A 1 77 ? -14.208 1.208 16.537 1.00 95.94 77 ILE A C 1
ATOM 632 O O . ILE A 1 77 ? -14.088 1.877 15.517 1.00 95.94 77 ILE A O 1
ATOM 636 N N . GLY A 1 78 ? -15.202 1.393 17.405 1.00 94.56 78 GLY A N 1
ATOM 637 C CA . GLY A 1 78 ? -16.267 2.388 17.251 1.00 94.56 78 GLY A CA 1
ATOM 638 C C . GLY A 1 78 ? -17.588 1.793 16.769 1.00 94.56 78 GLY A C 1
ATOM 639 O O . GLY A 1 78 ? -17.942 0.671 17.140 1.00 94.56 78 GLY A O 1
ATOM 640 N N . ASP A 1 79 ? -18.322 2.556 15.961 1.00 92.56 79 ASP A N 1
ATOM 641 C CA . ASP A 1 79 ? -19.651 2.190 15.460 1.00 92.56 79 ASP A CA 1
ATOM 642 C C . ASP A 1 79 ? -19.542 1.239 14.255 1.00 92.56 79 ASP A C 1
ATOM 644 O O . ASP A 1 79 ? -19.741 1.616 13.101 1.00 92.56 79 ASP A O 1
ATOM 648 N N . ILE A 1 80 ? -19.149 -0.007 14.524 1.00 92.94 80 ILE A N 1
ATOM 649 C CA . ILE A 1 80 ? -18.817 -0.998 13.492 1.00 92.94 80 ILE A CA 1
ATOM 650 C C . ILE A 1 80 ? -20.083 -1.430 12.724 1.00 92.94 80 ILE A C 1
ATOM 652 O O . ILE A 1 80 ? -21.071 -1.825 13.354 1.00 92.94 80 ILE A O 1
ATOM 656 N N . PRO A 1 81 ? -20.068 -1.419 11.377 1.00 92.31 81 PRO A N 1
ATOM 657 C CA . PRO A 1 81 ? -21.191 -1.867 10.567 1.00 92.31 81 PRO A CA 1
ATOM 658 C C . PRO A 1 81 ? -21.555 -3.327 10.849 1.00 92.31 81 PRO A C 1
ATOM 660 O O . PRO A 1 81 ? -20.701 -4.207 10.932 1.00 92.31 81 PRO A O 1
ATOM 663 N N . ARG A 1 82 ? -22.850 -3.614 10.986 1.00 91.25 82 ARG A N 1
ATOM 664 C CA . ARG A 1 82 ? -23.316 -4.975 11.294 1.00 91.25 82 ARG A CA 1
ATOM 665 C C . ARG A 1 82 ? -23.024 -5.976 10.187 1.00 91.25 82 ARG A C 1
ATOM 667 O O . ARG A 1 82 ? -22.855 -7.153 10.476 1.00 91.25 82 ARG A O 1
ATOM 674 N N . ASP A 1 83 ? -22.999 -5.509 8.943 1.00 92.62 83 ASP A N 1
ATOM 675 C CA . ASP A 1 83 ? -22.703 -6.327 7.771 1.00 92.62 83 ASP A CA 1
ATOM 676 C C . ASP A 1 83 ? -21.265 -6.854 7.778 1.00 92.62 83 ASP A C 1
ATOM 678 O O . ASP A 1 83 ? -21.015 -7.846 7.111 1.00 92.62 83 ASP A O 1
ATOM 682 N N . VAL A 1 84 ? -20.343 -6.272 8.560 1.00 94.94 84 VAL A N 1
ATOM 683 C CA . VAL A 1 84 ? -18.964 -6.782 8.695 1.00 94.94 84 VAL A CA 1
ATOM 684 C C . VAL A 1 84 ? -18.749 -7.688 9.920 1.00 94.94 84 VAL A C 1
ATOM 686 O O . VAL A 1 84 ? -17.629 -8.143 10.155 1.00 94.94 84 VAL A O 1
ATOM 689 N N . LEU A 1 85 ? -19.791 -7.968 10.714 1.00 94.94 85 LEU A N 1
ATOM 690 C CA . LEU A 1 85 ? -19.728 -8.819 11.912 1.00 94.94 85 LEU A CA 1
ATOM 691 C C . LEU A 1 85 ? -20.239 -10.241 11.620 1.00 94.94 85 LEU A C 1
ATOM 693 O O . LEU A 1 85 ? -21.264 -10.410 10.968 1.00 94.94 85 LEU A O 1
ATOM 697 N N . ARG A 1 86 ? -19.591 -11.273 12.185 1.00 94.38 86 ARG A N 1
ATOM 698 C CA . ARG A 1 86 ? -20.023 -12.687 12.043 1.00 94.38 86 ARG A CA 1
ATOM 699 C C . ARG A 1 86 ? -21.378 -12.972 12.685 1.00 94.38 86 ARG A C 1
ATOM 701 O O . ARG A 1 86 ? -22.149 -13.793 12.199 1.00 94.38 86 ARG A O 1
ATOM 708 N N . GLN A 1 87 ? -21.639 -12.337 13.824 1.00 88.50 87 GLN A N 1
ATOM 709 C CA . GLN A 1 87 ? -22.902 -12.439 14.542 1.00 88.50 87 GLN A CA 1
ATOM 710 C C . GLN A 1 87 ? -23.470 -11.030 14.696 1.00 88.50 87 GLN A C 1
ATOM 712 O O . GLN A 1 87 ? -22.931 -10.249 15.483 1.00 88.50 87 GLN A O 1
ATOM 717 N N . PRO A 1 88 ? -24.545 -10.677 13.971 1.00 71.00 88 PRO A N 1
ATOM 718 C CA . PRO A 1 88 ? -25.189 -9.377 14.101 1.00 71.00 88 PRO A CA 1
ATOM 719 C C . PRO A 1 88 ? -26.004 -9.324 15.407 1.00 71.00 88 PRO A C 1
ATOM 721 O O . PRO A 1 88 ? -27.232 -9.356 15.402 1.00 71.00 88 PRO A O 1
ATOM 724 N N . GLY A 1 89 ? -25.328 -9.301 16.556 1.00 56.09 89 GLY A N 1
ATOM 725 C CA . GLY A 1 89 ? -25.949 -9.150 17.870 1.00 56.09 89 GLY A CA 1
ATOM 726 C C . GLY A 1 89 ? -26.104 -7.675 18.259 1.00 56.09 89 GLY A C 1
ATOM 727 O O . GLY A 1 89 ? -25.121 -6.944 18.277 1.00 56.09 89 GLY A O 1
ATOM 728 N N . GLY A 1 90 ? -27.323 -7.251 18.620 1.00 53.88 90 GLY A N 1
ATOM 729 C CA . GLY A 1 90 ? -27.594 -5.974 19.309 1.00 53.88 90 GLY A CA 1
ATOM 730 C C . GLY A 1 90 ? -28.095 -4.817 18.429 1.00 53.88 90 GLY A C 1
ATOM 731 O O . GLY A 1 90 ? -27.580 -4.574 17.341 1.00 53.88 90 GLY A O 1
ATOM 732 N N . ALA A 1 91 ? -29.138 -4.110 18.897 1.00 42.91 91 ALA A N 1
ATOM 733 C CA . ALA A 1 91 ? -29.792 -2.937 18.288 1.00 42.91 91 ALA A CA 1
ATOM 734 C C . ALA A 1 91 ? -28.807 -1.779 17.989 1.00 42.91 91 ALA A C 1
ATOM 736 O O . ALA A 1 91 ? -28.101 -1.335 18.882 1.00 42.91 91 ALA A O 1
ATOM 737 N N . GLY A 1 92 ? -28.772 -1.287 16.747 1.00 45.66 92 GLY A N 1
ATOM 738 C CA . GLY A 1 92 ? -27.864 -0.235 16.287 1.00 45.66 92 GLY A CA 1
ATOM 739 C C . GLY A 1 92 ? -27.484 -0.418 14.818 1.00 45.66 92 GLY A C 1
ATOM 740 O O . GLY A 1 92 ? -26.539 -1.136 14.507 1.00 45.66 92 GLY A O 1
ATOM 741 N N . GLY A 1 93 ? -28.235 0.196 13.900 1.00 54.22 93 GLY A N 1
ATOM 742 C CA . GLY A 1 93 ? -27.708 0.479 12.564 1.00 54.22 93 GLY A CA 1
ATOM 743 C C . GLY A 1 93 ? -26.645 1.557 12.732 1.00 54.22 93 GLY A C 1
ATOM 744 O O . GLY A 1 93 ? -26.987 2.694 13.039 1.00 54.22 93 GLY A O 1
ATOM 745 N N . ALA A 1 94 ? -25.372 1.182 12.657 1.00 59.09 94 ALA A N 1
ATOM 746 C CA . ALA A 1 94 ? -24.280 2.110 12.899 1.00 59.09 94 ALA A 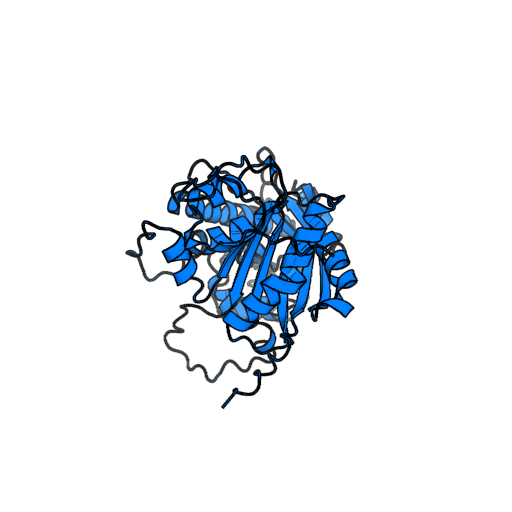CA 1
ATOM 747 C C . ALA A 1 94 ? -24.252 3.201 11.815 1.00 59.09 94 ALA A C 1
ATOM 749 O O . ALA A 1 94 ? -24.008 2.916 10.646 1.00 59.09 94 ALA A O 1
ATOM 750 N N . THR A 1 95 ? -24.511 4.449 12.211 1.00 68.06 95 THR A N 1
ATOM 751 C CA . THR A 1 95 ? -24.337 5.652 11.375 1.00 68.06 95 THR A CA 1
ATOM 752 C C . THR A 1 95 ? -23.137 6.495 11.816 1.00 68.06 95 THR A C 1
ATOM 754 O O . THR A 1 95 ? -22.991 7.628 11.364 1.00 68.06 95 THR A O 1
ATOM 757 N N . GLY A 1 96 ? -22.324 5.999 12.753 1.00 85.25 96 GLY A N 1
ATOM 758 C CA . GLY A 1 96 ? -21.230 6.756 13.357 1.00 85.25 96 GLY A CA 1
ATOM 759 C C . GLY A 1 96 ? -19.839 6.365 12.860 1.00 85.25 96 GLY A C 1
ATOM 760 O O . GLY A 1 96 ? -19.680 5.585 11.919 1.00 85.25 96 GLY A O 1
ATOM 761 N N . ALA A 1 97 ? -18.820 6.972 13.468 1.00 91.00 97 ALA A N 1
ATOM 762 C CA . ALA A 1 97 ? -17.431 6.770 13.076 1.00 91.00 97 ALA A CA 1
ATOM 763 C C . ALA A 1 97 ? -16.903 5.435 13.617 1.00 91.00 97 ALA A C 1
ATOM 765 O O . ALA A 1 97 ? -17.089 5.099 14.790 1.00 91.00 97 ALA A O 1
ATOM 766 N N . TRP A 1 98 ? -16.184 4.702 12.774 1.00 94.19 98 TRP A N 1
ATOM 767 C CA . TRP A 1 98 ? -15.440 3.517 13.178 1.00 94.19 98 TRP A CA 1
ATOM 768 C C . TRP A 1 98 ? -14.082 3.466 12.484 1.00 94.19 98 TRP A C 1
ATOM 770 O O . TRP A 1 98 ? -13.788 4.247 11.580 1.00 94.19 98 TRP A O 1
ATOM 780 N N . ALA A 1 99 ? -13.223 2.576 12.955 1.00 95.00 99 ALA A N 1
ATOM 781 C CA . ALA A 1 99 ? -11.869 2.418 12.467 1.00 95.00 99 ALA A CA 1
ATOM 782 C C . ALA A 1 99 ? -11.521 0.947 12.315 1.00 95.00 99 ALA A C 1
ATOM 784 O O . ALA A 1 99 ? -12.009 0.107 13.072 1.00 95.00 99 ALA A O 1
ATOM 785 N N . LEU A 1 100 ? -10.606 0.669 11.396 1.00 96.19 100 LEU A N 1
ATOM 786 C CA . LEU A 1 100 ? -9.939 -0.615 11.276 1.00 96.19 100 LEU A CA 1
ATOM 787 C C . LEU A 1 100 ? -8.445 -0.410 11.536 1.00 96.19 100 LEU A C 1
ATOM 789 O O . LEU A 1 100 ? -7.809 0.424 10.890 1.00 96.19 100 LEU A O 1
ATOM 793 N N . VAL A 1 101 ? -7.896 -1.162 12.488 1.00 95.44 101 VAL A N 1
ATOM 794 C CA . VAL A 1 101 ? -6.491 -1.101 12.903 1.00 95.44 101 VAL A CA 1
ATOM 795 C C . VAL A 1 101 ? -5.860 -2.472 12.693 1.00 95.44 101 VAL A C 1
ATOM 797 O O . VAL A 1 101 ? -6.273 -3.454 13.306 1.00 95.44 101 VAL A O 1
ATOM 800 N N . LEU A 1 102 ? -4.856 -2.532 11.821 1.00 95.12 102 LEU A N 1
ATOM 801 C CA . LEU A 1 102 ? -4.032 -3.709 11.561 1.00 95.12 102 LEU A CA 1
ATOM 802 C C . LEU A 1 102 ? -2.652 -3.439 12.138 1.00 95.12 102 LEU A C 1
ATOM 804 O O . LEU A 1 102 ? -1.921 -2.598 11.618 1.00 95.12 102 LEU A O 1
ATOM 808 N N . LEU A 1 103 ? -2.291 -4.169 13.182 1.00 92.69 103 LEU A N 1
ATOM 809 C CA . LEU A 1 103 ? -0.985 -4.111 13.813 1.00 92.69 103 LEU A CA 1
ATOM 810 C C . LEU A 1 103 ? -0.260 -5.436 13.566 1.00 92.69 103 LEU A C 1
ATOM 812 O O . LEU A 1 103 ? -0.818 -6.498 13.815 1.00 92.69 103 LEU A O 1
ATOM 816 N N . TYR A 1 104 ? 0.958 -5.406 13.037 1.00 89.50 104 TYR A N 1
ATOM 817 C CA . TYR A 1 104 ? 1.706 -6.627 12.718 1.00 89.50 104 TYR A CA 1
ATOM 818 C C . TYR A 1 104 ? 3.208 -6.381 12.764 1.00 89.50 104 TYR A C 1
ATOM 820 O O . TYR A 1 104 ? 3.672 -5.269 12.523 1.00 89.50 104 TYR A O 1
ATOM 828 N N . GLU A 1 105 ? 3.992 -7.413 13.060 1.00 84.19 105 GLU A N 1
ATOM 829 C CA . GLU A 1 105 ? 5.444 -7.317 12.936 1.00 84.19 105 GLU A CA 1
ATOM 830 C C . GLU A 1 105 ? 5.857 -7.536 11.490 1.00 84.19 105 GLU A C 1
ATOM 832 O O . GLU A 1 105 ? 5.410 -8.469 10.821 1.00 84.19 105 GLU A O 1
ATOM 837 N N . PHE A 1 106 ? 6.770 -6.700 11.017 1.00 73.19 106 PHE A N 1
ATOM 838 C CA . PHE A 1 106 ? 7.391 -6.908 9.724 1.00 73.19 106 PHE A CA 1
ATOM 839 C C . PHE A 1 106 ? 8.594 -7.839 9.886 1.00 73.19 106 PHE A C 1
ATOM 841 O O . PHE A 1 106 ? 9.749 -7.421 9.950 1.00 73.19 106 PHE A O 1
ATOM 848 N N . LYS A 1 107 ? 8.302 -9.132 10.027 1.00 68.00 107 LYS A N 1
ATOM 849 C CA . LYS A 1 107 ? 9.309 -10.192 10.103 1.00 68.00 107 LYS A CA 1
ATOM 850 C C . LYS A 1 107 ? 9.320 -10.994 8.802 1.00 68.00 107 LYS A C 1
ATOM 852 O O . LYS A 1 107 ? 8.281 -11.103 8.153 1.00 68.00 107 LYS A O 1
ATOM 857 N N . PRO A 1 108 ? 10.464 -11.583 8.419 1.00 57.69 108 PRO A N 1
ATOM 858 C CA . PRO A 1 108 ? 10.484 -12.621 7.400 1.00 57.69 108 PRO A CA 1
ATOM 859 C C . PRO A 1 108 ? 9.711 -13.835 7.938 1.00 57.69 108 PRO A C 1
ATOM 861 O O . PRO A 1 108 ? 10.271 -14.698 8.606 1.00 57.69 108 PRO A O 1
ATOM 864 N N . SER A 1 109 ? 8.398 -13.888 7.720 1.00 45.56 109 SER A N 1
ATOM 865 C CA . SER A 1 109 ? 7.607 -15.078 8.017 1.00 45.56 109 SER A CA 1
ATOM 866 C C . SER A 1 109 ? 7.843 -16.106 6.910 1.00 45.56 109 SER A C 1
ATOM 868 O O . SER A 1 109 ? 7.680 -15.824 5.726 1.00 45.56 109 SER A O 1
ATOM 870 N N . GLY A 1 110 ? 8.274 -17.311 7.280 1.00 44.47 110 GLY A N 1
ATOM 871 C CA . GLY A 1 110 ? 8.183 -18.480 6.400 1.00 44.47 110 GLY A CA 1
ATOM 872 C C . GLY A 1 110 ? 9.126 -18.539 5.194 1.00 44.47 110 GLY A C 1
ATOM 873 O O . GLY A 1 110 ? 9.119 -19.560 4.512 1.00 44.47 110 GLY A O 1
ATOM 874 N N . LEU A 1 111 ? 10.000 -17.553 4.962 1.00 42.94 111 LEU A N 1
ATOM 875 C CA . LEU A 1 111 ? 11.234 -17.818 4.222 1.00 42.94 111 LEU A CA 1
ATOM 876 C C . LEU A 1 111 ? 12.137 -18.628 5.151 1.00 42.94 111 LEU A C 1
ATOM 878 O O . LEU A 1 111 ? 13.044 -18.099 5.793 1.00 42.94 111 LEU A O 1
ATOM 882 N N . ALA A 1 112 ? 11.872 -19.933 5.234 1.00 38.53 112 ALA A N 1
ATOM 883 C CA . ALA A 1 112 ? 12.949 -20.878 5.429 1.00 38.53 112 ALA A CA 1
ATOM 884 C C . ALA A 1 112 ? 13.942 -20.572 4.305 1.00 38.53 112 ALA A C 1
ATOM 886 O O . ALA A 1 112 ? 13.750 -20.982 3.163 1.00 38.53 112 ALA A O 1
ATOM 887 N N . MET A 1 113 ? 14.942 -19.745 4.610 1.00 41.34 113 MET A N 1
ATOM 888 C CA . MET A 1 113 ? 16.150 -19.606 3.818 1.00 41.34 113 MET A CA 1
ATOM 889 C C . MET A 1 113 ? 16.773 -20.998 3.811 1.00 41.34 113 MET A C 1
ATOM 891 O O . MET A 1 113 ? 17.569 -21.351 4.679 1.00 41.34 113 MET A O 1
ATOM 895 N N . GLY A 1 114 ? 16.298 -21.846 2.903 1.00 36.53 114 GLY A N 1
ATOM 896 C CA . GLY A 1 114 ? 16.875 -23.143 2.647 1.00 36.53 114 GLY A CA 1
ATOM 897 C C . GLY A 1 114 ? 18.298 -22.906 2.171 1.00 36.53 114 GLY A C 1
ATOM 898 O O . GLY A 1 114 ? 18.508 -22.550 1.019 1.00 36.53 114 GLY A O 1
ATOM 899 N N . GLY A 1 115 ? 19.264 -23.089 3.068 1.00 36.91 115 GLY A N 1
ATOM 900 C CA . GLY A 1 115 ? 20.629 -23.435 2.682 1.00 36.91 115 GLY A CA 1
ATOM 901 C C . GLY A 1 115 ? 21.695 -22.339 2.655 1.00 36.91 115 GLY A C 1
ATOM 902 O O . GLY A 1 115 ? 22.768 -22.621 2.133 1.00 36.91 115 GLY A O 1
ATOM 903 N N . SER A 1 116 ? 21.503 -21.155 3.239 1.00 38.03 116 SER A N 1
ATOM 904 C CA . SER A 1 116 ? 22.632 -20.239 3.483 1.00 38.03 116 SER A CA 1
ATOM 905 C C . SER A 1 116 ? 22.623 -19.723 4.918 1.00 38.03 116 SER A C 1
ATOM 907 O O . SER A 1 116 ? 21.588 -19.340 5.462 1.00 38.03 116 SER A O 1
ATOM 909 N N . SER A 1 117 ? 23.778 -19.823 5.578 1.00 37.78 117 SER A N 1
ATOM 910 C CA . SER A 1 117 ? 23.946 -19.510 6.992 1.00 37.78 117 SER A CA 1
ATOM 911 C C . SER A 1 117 ? 23.464 -18.094 7.296 1.00 37.78 117 SER A C 1
ATOM 913 O O . SER A 1 117 ? 23.841 -17.124 6.644 1.00 37.78 117 SER A O 1
ATOM 915 N N . ALA A 1 118 ? 22.669 -17.963 8.357 1.00 44.50 118 ALA A N 1
ATOM 916 C CA . ALA A 1 118 ? 22.190 -16.691 8.895 1.00 44.50 118 ALA A CA 1
ATOM 917 C C . ALA A 1 118 ? 23.317 -15.744 9.390 1.00 44.50 118 ALA A C 1
ATOM 919 O O . ALA A 1 118 ? 23.027 -14.728 10.014 1.00 44.50 118 ALA A O 1
ATOM 920 N N . SER A 1 119 ? 24.591 -16.074 9.142 1.00 39.94 119 SER A N 1
ATOM 921 C CA . SER A 1 119 ? 25.781 -15.349 9.595 1.00 39.94 119 SER A CA 1
ATOM 922 C C . SER A 1 119 ? 26.214 -14.197 8.685 1.00 39.94 119 SER A C 1
ATOM 924 O O . SER A 1 119 ? 26.893 -13.298 9.169 1.00 39.94 119 SER A O 1
ATOM 926 N N . ASP A 1 120 ? 25.822 -14.186 7.406 1.00 38.38 120 ASP A N 1
ATOM 927 C CA . ASP A 1 120 ? 26.469 -13.302 6.413 1.00 38.38 120 ASP A CA 1
ATOM 928 C C . ASP A 1 120 ? 25.639 -12.066 6.038 1.00 38.38 120 ASP A C 1
ATOM 930 O O . ASP A 1 120 ? 26.058 -11.223 5.246 1.00 38.38 120 ASP A O 1
ATOM 934 N N . VAL A 1 121 ? 24.472 -11.892 6.657 1.00 43.47 121 VAL A N 1
ATOM 935 C CA . VAL A 1 121 ? 23.635 -10.704 6.464 1.00 43.47 121 VAL A CA 1
ATOM 936 C C . VAL A 1 121 ? 24.001 -9.661 7.528 1.00 43.47 121 VAL A C 1
ATOM 938 O O . VAL A 1 121 ? 23.214 -9.352 8.420 1.00 43.47 121 VAL A O 1
ATOM 941 N N . GLN A 1 122 ? 25.219 -9.110 7.451 1.00 37.56 122 GLN A N 1
ATOM 942 C CA . GLN A 1 122 ? 25.555 -7.861 8.147 1.00 37.56 122 GLN A CA 1
ATOM 943 C C . GLN A 1 122 ? 24.663 -6.747 7.576 1.00 37.56 122 GLN A C 1
ATOM 945 O O . GLN A 1 122 ? 24.809 -6.351 6.421 1.00 37.56 122 GLN A O 1
ATOM 950 N N . TYR A 1 123 ? 23.690 -6.280 8.362 1.00 46.34 123 TYR A N 1
ATOM 951 C CA . TYR A 1 123 ? 22.693 -5.299 7.927 1.00 46.34 123 TYR A CA 1
ATOM 952 C C . TYR A 1 123 ? 22.522 -4.194 8.974 1.00 46.34 123 TYR A C 1
ATOM 954 O O . TYR A 1 123 ? 21.791 -4.359 9.950 1.00 46.34 123 TYR A O 1
ATOM 962 N N . ASP A 1 124 ? 23.103 -3.022 8.714 1.00 42.75 124 ASP A N 1
ATOM 963 C CA . ASP A 1 124 ? 22.879 -1.805 9.516 1.00 42.75 124 ASP A CA 1
ATOM 964 C C . ASP A 1 124 ? 21.428 -1.276 9.416 1.00 42.75 124 ASP A C 1
ATOM 966 O O . ASP A 1 124 ? 20.988 -0.470 10.231 1.00 42.75 124 ASP A O 1
ATOM 970 N N . GLY A 1 125 ? 20.631 -1.760 8.452 1.00 45.22 125 GLY A N 1
ATOM 971 C CA . GLY A 1 125 ? 19.221 -1.379 8.273 1.00 45.22 125 GLY A CA 1
ATOM 972 C C . GLY A 1 125 ? 18.182 -2.322 8.901 1.00 45.22 125 GLY A C 1
ATOM 973 O O . GLY A 1 125 ? 16.993 -1.998 8.900 1.00 45.22 125 GLY A O 1
ATOM 974 N N . ALA A 1 126 ? 18.581 -3.494 9.417 1.00 47.69 126 ALA A N 1
ATOM 975 C CA . ALA A 1 126 ? 17.633 -4.512 9.891 1.00 47.69 126 ALA A CA 1
ATOM 976 C C . ALA A 1 126 ? 16.890 -4.101 11.175 1.00 47.69 126 ALA A C 1
ATOM 978 O O . ALA A 1 126 ? 15.704 -4.408 11.314 1.00 47.69 126 ALA A O 1
ATOM 979 N N . ALA A 1 127 ? 17.539 -3.341 12.064 1.00 49.62 127 ALA A N 1
ATOM 980 C CA . ALA A 1 127 ? 16.943 -2.892 13.325 1.00 49.62 127 ALA A CA 1
ATOM 981 C C . ALA A 1 127 ? 15.705 -1.989 13.125 1.00 49.62 127 ALA A C 1
ATOM 983 O O . ALA A 1 127 ? 14.765 -2.041 13.913 1.00 49.62 127 ALA A O 1
ATOM 984 N N . ASN A 1 128 ? 15.655 -1.220 12.029 1.00 53.06 128 ASN A N 1
ATOM 985 C CA . ASN A 1 128 ? 14.531 -0.329 11.698 1.00 53.06 128 ASN A CA 1
ATOM 986 C C . ASN A 1 128 ? 13.376 -1.022 10.953 1.00 53.06 128 ASN A C 1
ATOM 988 O O . ASN A 1 128 ? 12.372 -0.379 10.627 1.00 53.06 128 ASN A O 1
ATOM 992 N N . MET A 1 129 ? 13.536 -2.303 10.615 1.00 57.31 129 MET A N 1
ATOM 993 C CA . MET A 1 129 ? 12.609 -3.058 9.771 1.00 57.31 129 MET A CA 1
ATOM 994 C C . MET A 1 129 ? 11.875 -4.161 10.535 1.00 57.31 129 MET A C 1
ATOM 996 O O . MET A 1 129 ? 10.801 -4.540 10.091 1.00 57.31 129 MET A O 1
ATOM 1000 N N . SER A 1 130 ? 12.389 -4.623 11.680 1.00 64.50 130 SER A N 1
ATOM 1001 C CA . SER A 1 130 ? 11.704 -5.556 12.591 1.00 64.50 130 SER A CA 1
ATOM 1002 C C . SER A 1 130 ? 10.668 -4.882 13.496 1.00 64.50 130 SER A C 1
ATOM 1004 O O . SER A 1 130 ? 10.185 -5.494 14.448 1.00 64.50 130 SER A O 1
ATOM 1006 N N . SER A 1 131 ? 10.361 -3.608 13.255 1.00 73.06 131 SER A N 1
ATOM 1007 C CA . SER A 1 131 ? 9.450 -2.853 14.097 1.00 73.06 131 SER A CA 1
ATOM 1008 C C . SER A 1 131 ? 7.979 -3.158 13.774 1.00 73.06 131 SER A C 1
ATOM 1010 O O . SER A 1 131 ? 7.649 -3.515 12.633 1.00 73.06 131 SER A O 1
ATOM 1012 N N . PRO A 1 132 ? 7.072 -3.032 14.760 1.00 82.75 132 PRO A N 1
ATOM 1013 C CA . PRO A 1 132 ? 5.645 -3.169 14.511 1.00 82.75 132 PRO A CA 1
ATOM 1014 C C . PRO A 1 132 ? 5.168 -2.152 13.470 1.00 82.75 132 PRO A C 1
ATOM 1016 O O . PRO A 1 132 ? 5.569 -0.989 13.472 1.00 82.75 132 PRO A O 1
ATOM 1019 N N . ARG A 1 133 ? 4.282 -2.570 12.577 1.00 86.19 133 ARG A N 1
ATOM 1020 C CA . ARG A 1 133 ? 3.627 -1.714 11.588 1.00 86.19 133 ARG A CA 1
ATOM 1021 C C . ARG A 1 133 ? 2.168 -1.572 11.934 1.00 86.19 133 ARG A C 1
ATOM 1023 O O . ARG A 1 133 ? 1.540 -2.551 12.325 1.00 86.19 133 ARG A O 1
ATOM 1030 N N . VAL A 1 134 ? 1.641 -0.370 11.737 1.00 89.44 134 VAL A N 1
ATOM 1031 C CA . VAL A 1 134 ? 0.219 -0.096 11.868 1.00 89.44 134 VAL A CA 1
ATOM 1032 C C . VAL A 1 134 ? -0.337 0.398 10.538 1.00 89.44 134 VAL A C 1
ATOM 1034 O O . VAL A 1 134 ? 0.115 1.379 9.952 1.00 89.44 134 VAL A O 1
ATOM 1037 N N . THR A 1 135 ? -1.357 -0.281 10.043 1.00 90.06 135 THR A N 1
ATOM 1038 C CA . THR A 1 135 ? -2.230 0.266 9.008 1.00 90.06 135 THR A CA 1
ATOM 1039 C C . THR A 1 135 ? -3.544 0.607 9.678 1.00 90.06 135 THR A C 1
ATOM 1041 O O . THR A 1 135 ? -4.168 -0.252 10.295 1.00 90.06 135 THR A O 1
ATOM 1044 N N . MET A 1 136 ? -3.935 1.873 9.599 1.00 90.19 136 MET A N 1
ATOM 1045 C CA . MET A 1 136 ? -5.168 2.366 10.190 1.00 90.19 136 MET A CA 1
ATOM 1046 C C . MET A 1 136 ? -5.985 3.070 9.122 1.00 90.19 136 MET A C 1
ATOM 1048 O O . MET A 1 136 ? -5.458 3.889 8.368 1.00 90.19 136 MET A O 1
ATOM 1052 N N . TRP A 1 137 ? -7.274 2.768 9.122 1.00 92.19 137 TRP A N 1
ATOM 1053 C CA . TRP A 1 137 ? -8.280 3.421 8.303 1.00 92.19 137 TRP A CA 1
ATOM 1054 C C . TRP A 1 137 ? -9.430 3.888 9.196 1.00 92.19 137 TRP A C 1
ATOM 1056 O O . TRP A 1 137 ? -9.829 3.163 10.111 1.00 92.19 137 TRP A O 1
ATOM 1066 N N . LEU A 1 138 ? -9.947 5.093 8.941 1.00 90.94 138 LEU A N 1
ATOM 1067 C CA . LEU A 1 138 ? -11.144 5.636 9.597 1.00 90.94 138 LEU A CA 1
ATOM 1068 C C . LEU A 1 138 ? -12.293 5.687 8.582 1.00 90.94 138 LEU A C 1
ATOM 1070 O O . LEU A 1 138 ? -12.098 6.091 7.439 1.00 90.94 138 LEU A O 1
ATOM 1074 N N . SER A 1 139 ? -13.503 5.336 9.003 1.00 87.25 139 SER A N 1
ATOM 1075 C CA . SER A 1 139 ? -14.648 5.151 8.106 1.00 87.25 139 SER A CA 1
ATOM 1076 C C . SER A 1 139 ? -15.108 6.405 7.377 1.00 87.25 139 SER A C 1
ATOM 1078 O O . SER A 1 139 ? -15.688 6.316 6.300 1.00 87.25 139 SER A O 1
ATOM 1080 N N . THR A 1 140 ? -14.873 7.573 7.967 1.00 76.62 140 THR A N 1
ATOM 1081 C CA . THR A 1 140 ? -15.268 8.854 7.386 1.00 76.62 140 THR A CA 1
ATOM 1082 C C . THR A 1 140 ? -14.130 9.542 6.647 1.00 76.62 140 THR A C 1
ATOM 1084 O O . THR A 1 140 ? -14.429 10.297 5.729 1.00 76.62 140 THR A O 1
ATOM 1087 N N . GLU A 1 141 ? -12.867 9.280 7.028 1.00 69.44 141 GLU A N 1
ATOM 1088 C CA . GLU A 1 141 ? -11.612 9.872 6.515 1.00 69.44 141 GLU A CA 1
ATOM 1089 C C . GLU A 1 141 ? -11.759 11.261 5.867 1.00 69.44 141 GLU A C 1
ATOM 1091 O O . GLU A 1 141 ? -11.166 11.565 4.827 1.00 69.44 141 GLU A O 1
ATOM 1096 N N . ALA A 1 142 ? -12.574 12.112 6.491 1.00 61.81 142 ALA A N 1
ATOM 1097 C CA . ALA A 1 142 ? -13.088 13.298 5.840 1.00 61.81 142 ALA A CA 1
ATOM 1098 C C . ALA A 1 142 ? -12.015 14.383 5.868 1.00 61.81 142 ALA A C 1
ATOM 1100 O O . ALA A 1 142 ? -11.309 14.559 6.865 1.00 61.81 142 ALA A O 1
ATOM 1101 N N . SER A 1 143 ? -11.935 15.189 4.806 1.00 60.53 143 SER A N 1
ATOM 1102 C CA . SER A 1 143 ? -11.077 16.383 4.796 1.00 60.53 143 SER A CA 1
ATOM 1103 C C . SER A 1 143 ? -11.424 17.347 5.942 1.00 60.53 143 SER A C 1
ATOM 1105 O O . SER A 1 143 ? -10.588 18.143 6.360 1.00 60.53 143 SER A O 1
ATOM 1107 N N . SER A 1 144 ? -12.647 17.256 6.473 1.00 71.44 144 SER A N 1
ATOM 1108 C CA . SER A 1 144 ? -13.103 17.921 7.693 1.00 71.44 144 SER A CA 1
ATOM 1109 C C . SER A 1 144 ? -13.588 16.871 8.700 1.00 71.44 144 SER A C 1
ATOM 1111 O O . SER A 1 144 ? -14.729 16.418 8.593 1.00 71.44 144 SER A O 1
ATOM 1113 N N . PRO A 1 145 ? -12.739 16.445 9.653 1.00 79.69 145 PRO A N 1
ATOM 1114 C CA . PRO A 1 145 ? -13.095 15.389 10.591 1.00 79.69 145 PRO A CA 1
ATOM 1115 C C . PRO A 1 145 ? -14.201 15.851 11.541 1.00 79.69 145 PRO A C 1
ATOM 1117 O O . PRO A 1 145 ? -14.172 16.970 12.059 1.00 79.69 145 PRO A O 1
ATOM 1120 N N . SER A 1 146 ? -15.173 14.976 11.792 1.00 86.56 146 SER A N 1
ATOM 1121 C CA . SER A 1 146 ? -16.201 15.232 12.801 1.00 86.56 146 SER A CA 1
ATOM 1122 C C . SER A 1 146 ? -15.608 15.133 14.218 1.00 86.56 146 SER A C 1
ATOM 1124 O O . SER A 1 146 ? -14.600 14.449 14.416 1.00 86.56 146 SER A O 1
ATOM 1126 N N . PRO A 1 147 ? -16.241 15.742 15.240 1.00 88.69 147 PRO A N 1
ATOM 1127 C CA . PRO A 1 147 ? -15.827 15.554 16.633 1.00 88.69 147 PRO A CA 1
ATOM 1128 C C . PRO A 1 147 ? -15.783 14.080 17.065 1.00 88.69 147 PRO A C 1
ATOM 1130 O O . PRO A 1 147 ? -14.937 13.702 17.870 1.00 88.69 147 PRO A O 1
ATOM 1133 N N . ALA A 1 148 ? -16.667 13.241 16.510 1.00 88.56 148 ALA A N 1
ATOM 1134 C CA . ALA A 1 148 ? -16.683 11.804 16.768 1.00 88.56 148 ALA A CA 1
ATOM 1135 C C . ALA A 1 148 ? -15.464 11.095 16.154 1.00 88.56 148 ALA A C 1
ATOM 1137 O O . ALA A 1 148 ? -14.839 10.275 16.822 1.00 88.56 148 ALA A O 1
ATOM 1138 N N . GLU A 1 149 ? -15.080 11.444 14.920 1.00 88.62 149 GLU A N 1
ATOM 1139 C CA . GLU A 1 149 ? -13.875 10.895 14.282 1.00 88.62 149 GLU A CA 1
ATOM 1140 C C . GLU A 1 149 ? -12.607 11.297 15.053 1.00 88.62 149 GLU A C 1
ATOM 1142 O O . GLU A 1 149 ? -11.732 10.466 15.287 1.00 88.62 149 GLU A O 1
ATOM 1147 N N . ASP A 1 150 ? -12.513 12.559 15.483 1.00 89.12 150 ASP A N 1
ATOM 1148 C CA . ASP A 1 150 ? -11.369 13.054 16.255 1.00 89.12 150 ASP A CA 1
ATOM 1149 C C . ASP A 1 150 ? -11.251 12.348 17.613 1.00 89.12 150 ASP A C 1
ATOM 1151 O O . ASP A 1 150 ? -10.170 11.899 17.996 1.00 89.12 150 ASP A O 1
ATOM 1155 N N . ALA A 1 151 ? -12.375 12.164 18.311 1.00 90.81 151 ALA A N 1
ATOM 1156 C CA . ALA A 1 151 ? -12.415 11.442 19.576 1.00 90.81 151 ALA A CA 1
ATOM 1157 C C . ALA A 1 151 ? -12.081 9.946 19.413 1.00 90.81 151 ALA A C 1
ATOM 1159 O O . ALA A 1 151 ? -11.410 9.382 20.282 1.00 90.81 151 ALA A O 1
ATOM 1160 N N . LEU A 1 152 ? -12.503 9.312 18.313 1.00 92.75 152 LEU A N 1
ATOM 1161 C CA . LEU A 1 152 ? -12.156 7.928 17.986 1.00 92.75 152 LEU A CA 1
ATOM 1162 C C . LEU A 1 152 ? -10.658 7.790 17.694 1.00 92.75 152 LEU A C 1
ATOM 1164 O O . LEU A 1 152 ? -9.990 6.947 18.289 1.00 92.75 152 LEU A O 1
ATOM 1168 N N . LEU A 1 153 ? -10.107 8.645 16.829 1.00 91.50 153 LEU A N 1
ATOM 1169 C CA . LEU A 1 153 ? -8.680 8.650 16.514 1.00 91.50 153 LEU A CA 1
ATOM 1170 C C . LEU A 1 153 ? -7.837 8.901 17.774 1.00 91.50 153 LEU A C 1
ATOM 1172 O O . LEU A 1 153 ? -6.835 8.220 17.993 1.00 91.50 153 LEU A O 1
ATOM 1176 N N . ARG A 1 154 ? -8.276 9.819 18.643 1.00 90.75 154 ARG A N 1
ATOM 1177 C CA . ARG A 1 154 ? -7.646 10.059 19.944 1.00 90.75 154 ARG A CA 1
ATOM 1178 C C . ARG A 1 154 ? -7.662 8.796 20.804 1.00 90.75 154 ARG A C 1
ATOM 1180 O O . ARG A 1 154 ? -6.616 8.410 21.309 1.00 90.75 154 ARG A O 1
ATOM 1187 N N . TYR A 1 155 ? -8.796 8.112 20.945 1.00 92.19 155 TYR A N 1
ATOM 1188 C CA . TYR A 1 155 ? -8.852 6.843 21.683 1.00 92.19 155 TYR A CA 1
ATOM 1189 C C . TYR A 1 155 ? -7.886 5.794 21.112 1.00 92.19 155 TYR A C 1
ATOM 1191 O O . TYR A 1 155 ? -7.163 5.138 21.866 1.00 92.19 155 TYR A O 1
ATOM 1199 N N . ILE A 1 156 ? -7.821 5.667 19.784 1.00 92.44 156 ILE A N 1
ATOM 1200 C CA . ILE A 1 156 ? -6.925 4.708 19.132 1.00 92.44 156 ILE A CA 1
ATOM 1201 C C . ILE A 1 156 ? -5.469 5.005 19.494 1.00 92.44 156 ILE A C 1
ATOM 1203 O O . ILE A 1 156 ? -4.748 4.122 19.947 1.00 92.44 156 ILE A O 1
ATOM 1207 N N . VAL A 1 157 ? -5.046 6.257 19.344 1.00 89.94 157 VAL A N 1
ATOM 1208 C CA . VAL A 1 157 ? -3.650 6.666 19.539 1.00 89.94 157 VAL A CA 1
ATOM 1209 C C . VAL A 1 157 ? -3.255 6.659 21.016 1.00 89.94 157 VAL A C 1
ATOM 1211 O O . VAL A 1 157 ? -2.165 6.206 21.347 1.00 89.94 157 VAL A O 1
ATOM 1214 N N . LEU A 1 158 ? -4.133 7.136 21.903 1.00 87.44 158 LEU A N 1
ATOM 1215 C CA . LEU A 1 158 ? -3.826 7.304 23.328 1.00 87.44 158 LEU A CA 1
ATOM 1216 C C . LEU A 1 158 ? -4.020 6.033 24.154 1.00 87.44 158 LEU A C 1
ATOM 1218 O O . LEU A 1 158 ? -3.443 5.907 25.229 1.00 87.44 158 LEU A O 1
ATOM 1222 N N . THR A 1 159 ? -4.892 5.127 23.716 1.00 89.69 159 THR A N 1
ATOM 1223 C CA . THR A 1 159 ? -5.322 3.989 24.537 1.00 89.69 159 THR A CA 1
ATOM 1224 C C . THR A 1 159 ? -5.116 2.669 23.818 1.00 89.69 159 THR A C 1
ATOM 1226 O O . THR A 1 159 ? -4.516 1.757 24.384 1.00 89.69 159 THR A O 1
ATOM 1229 N N . HIS A 1 160 ? -5.578 2.553 22.573 1.00 91.75 160 HIS A N 1
ATOM 1230 C CA . HIS A 1 160 ? -5.524 1.280 21.861 1.00 91.75 160 HIS A CA 1
ATOM 1231 C C . HIS A 1 160 ? -4.099 0.895 21.442 1.00 91.75 160 HIS A C 1
ATOM 1233 O O . HIS A 1 160 ? -3.643 -0.193 21.785 1.00 91.75 160 HIS A O 1
ATOM 1239 N N . LEU A 1 161 ? -3.379 1.776 20.734 1.00 89.62 161 LEU A N 1
ATOM 1240 C CA . LEU A 1 161 ? -2.045 1.473 20.205 1.00 89.62 161 LEU A CA 1
ATOM 1241 C C . LEU A 1 161 ? -1.019 1.154 21.303 1.00 89.62 161 LEU A C 1
ATOM 1243 O O . LEU A 1 161 ? -0.352 0.132 21.163 1.00 89.62 161 LEU A O 1
ATOM 1247 N N . PRO A 1 162 ? -0.895 1.921 22.409 1.00 88.00 162 PRO A N 1
ATOM 1248 C CA . PRO A 1 162 ? 0.053 1.584 23.472 1.00 88.00 162 PRO A CA 1
ATOM 1249 C C . PRO A 1 162 ? -0.181 0.192 24.063 1.00 88.00 162 PRO A C 1
ATOM 1251 O O . PRO A 1 162 ? 0.775 -0.549 24.283 1.00 88.00 162 PRO A O 1
ATOM 1254 N N . ARG A 1 163 ? -1.450 -0.186 24.269 1.00 89.31 163 ARG A N 1
ATOM 1255 C CA . ARG A 1 163 ? -1.817 -1.519 24.754 1.00 89.31 163 ARG A CA 1
ATOM 1256 C C . ARG A 1 163 ? -1.486 -2.598 23.726 1.00 89.31 163 ARG A C 1
ATOM 1258 O O . ARG A 1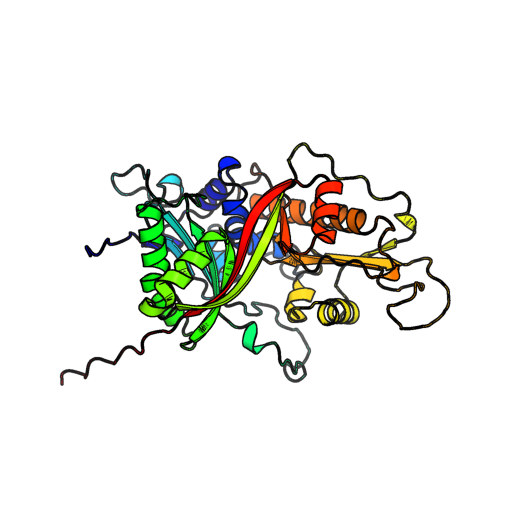 163 ? -0.816 -3.563 24.063 1.00 89.31 163 ARG A O 1
ATOM 1265 N N . ALA A 1 164 ? -1.905 -2.405 22.479 1.00 89.19 164 ALA A N 1
ATOM 1266 C CA . ALA A 1 164 ? -1.682 -3.370 21.410 1.00 89.19 164 ALA A CA 1
ATOM 1267 C C . ALA A 1 164 ? -0.181 -3.634 21.177 1.00 89.19 164 ALA A C 1
ATOM 1269 O O . ALA A 1 164 ? 0.225 -4.780 21.015 1.00 89.19 164 ALA A O 1
ATOM 1270 N N . VAL A 1 165 ? 0.658 -2.592 21.239 1.00 85.56 165 VAL A N 1
ATOM 1271 C CA . VAL A 1 165 ? 2.127 -2.694 21.145 1.00 85.56 165 VAL A CA 1
ATOM 1272 C C . VAL A 1 165 ? 2.720 -3.447 22.334 1.00 85.56 165 VAL A C 1
ATOM 1274 O O . VAL A 1 165 ? 3.591 -4.296 22.138 1.00 85.56 165 VAL A O 1
ATOM 1277 N N . ALA A 1 166 ? 2.247 -3.167 23.552 1.00 85.69 166 ALA A N 1
ATOM 1278 C CA . ALA A 1 166 ? 2.676 -3.892 24.745 1.00 85.69 166 ALA A CA 1
ATOM 1279 C C . ALA A 1 166 ? 2.319 -5.387 24.655 1.00 85.69 166 ALA A C 1
ATOM 1281 O O . ALA A 1 166 ? 3.159 -6.233 24.954 1.00 85.69 166 ALA A O 1
ATOM 1282 N N . ASP A 1 167 ? 1.123 -5.710 24.156 1.00 87.12 167 ASP A N 1
ATOM 1283 C CA . ASP A 1 167 ? 0.648 -7.087 23.969 1.00 87.12 167 ASP A CA 1
ATOM 1284 C C . ASP A 1 167 ? 1.473 -7.862 22.919 1.00 87.12 167 ASP A C 1
ATOM 1286 O O . ASP A 1 167 ? 1.556 -9.088 22.976 1.00 87.12 167 ASP A O 1
ATOM 1290 N N . MET A 1 168 ? 2.135 -7.172 21.980 1.00 85.00 168 MET A N 1
ATOM 1291 C CA . MET A 1 168 ? 3.078 -7.796 21.037 1.00 85.00 168 MET A CA 1
ATOM 1292 C C . MET A 1 168 ? 4.448 -8.107 21.654 1.00 85.00 168 MET A C 1
ATOM 1294 O O . MET A 1 168 ? 5.288 -8.711 20.991 1.00 85.00 168 MET A O 1
ATOM 1298 N N . GLY A 1 169 ? 4.714 -7.665 22.887 1.00 82.81 169 GLY A N 1
ATOM 1299 C CA . GLY A 1 169 ? 6.037 -7.767 23.504 1.00 82.81 169 GLY A CA 1
ATOM 1300 C C . GLY A 1 169 ? 7.091 -6.882 22.831 1.00 82.81 169 GLY A C 1
ATOM 1301 O O . GLY A 1 169 ? 8.289 -7.119 22.989 1.00 82.81 169 GLY A O 1
ATOM 1302 N N . ALA A 1 170 ? 6.670 -5.871 22.064 1.00 74.81 170 ALA A N 1
ATOM 1303 C CA . ALA A 1 170 ? 7.588 -4.928 21.445 1.00 74.81 170 ALA A CA 1
ATOM 1304 C C . ALA A 1 170 ? 8.236 -4.040 22.517 1.00 74.81 170 ALA A C 1
ATOM 1306 O O . ALA A 1 170 ? 7.585 -3.613 23.474 1.00 74.81 170 ALA A O 1
ATOM 1307 N N . ALA A 1 171 ? 9.526 -3.739 22.349 1.00 68.19 171 ALA A N 1
ATOM 1308 C CA . ALA A 1 171 ? 10.234 -2.859 23.270 1.00 68.19 171 ALA A CA 1
ATOM 1309 C C . ALA A 1 171 ? 9.543 -1.478 23.336 1.00 68.19 171 ALA A C 1
ATOM 1311 O O . ALA A 1 171 ? 9.205 -0.916 22.285 1.00 68.19 171 ALA A O 1
ATOM 1312 N N . PRO A 1 172 ? 9.348 -0.905 24.541 1.00 65.75 172 PRO A N 1
ATOM 1313 C CA . PRO A 1 172 ? 8.846 0.455 24.686 1.00 65.75 172 PRO A CA 1
ATOM 1314 C C . PRO A 1 172 ? 9.672 1.432 23.846 1.00 65.75 172 PRO A C 1
ATOM 1316 O O . PRO A 1 172 ? 10.900 1.389 23.869 1.00 65.75 172 PRO A O 1
ATOM 1319 N N . GLY A 1 173 ? 9.003 2.319 23.108 1.00 63.19 173 GLY A N 1
ATOM 1320 C CA . GLY A 1 173 ? 9.688 3.278 22.242 1.00 63.19 173 GLY A CA 1
ATOM 1321 C C . GLY A 1 173 ? 10.044 2.748 20.846 1.00 63.19 173 GLY A C 1
ATOM 1322 O O . GLY A 1 173 ? 10.769 3.417 20.112 1.00 63.19 173 GLY A O 1
ATOM 1323 N N . GLY A 1 174 ? 9.532 1.578 20.451 1.00 66.25 174 GLY A N 1
ATOM 1324 C CA . GLY A 1 174 ? 9.674 1.075 19.086 1.00 66.25 174 GLY A CA 1
ATOM 1325 C C . GLY A 1 174 ? 9.055 2.013 18.039 1.00 66.25 174 GLY A C 1
ATOM 1326 O O . GLY A 1 174 ? 7.950 2.531 18.222 1.00 66.25 174 GLY A O 1
ATOM 1327 N N . LEU A 1 175 ? 9.769 2.213 16.926 1.00 72.38 175 LEU A N 1
ATOM 1328 C CA . LEU A 1 175 ? 9.294 2.983 15.776 1.00 72.38 175 LEU A CA 1
ATOM 1329 C C . LEU A 1 175 ? 8.207 2.206 15.025 1.00 72.38 175 LEU A C 1
ATOM 1331 O O . LEU A 1 175 ? 8.501 1.272 14.285 1.00 72.38 175 LEU A O 1
ATOM 1335 N N . MET A 1 176 ? 6.960 2.624 15.143 1.00 79.69 176 MET A N 1
ATOM 1336 C CA . MET A 1 176 ? 5.865 2.142 14.317 1.00 79.69 176 MET A CA 1
ATOM 1337 C C . MET A 1 176 ? 5.729 2.943 13.033 1.00 79.69 176 MET A C 1
ATOM 1339 O O . MET A 1 176 ? 6.008 4.136 12.997 1.00 79.69 176 MET A O 1
ATOM 1343 N N . ARG A 1 177 ? 5.255 2.296 11.970 1.00 79.12 177 ARG A N 1
ATOM 1344 C CA . ARG A 1 177 ? 4.949 2.976 10.706 1.00 79.12 177 ARG A CA 1
ATOM 1345 C C . ARG A 1 177 ? 3.447 3.033 10.486 1.00 79.12 177 ARG A C 1
ATOM 1347 O O . ARG A 1 177 ? 2.823 1.978 10.487 1.00 79.12 177 ARG A O 1
ATOM 1354 N N . ILE A 1 178 ? 2.912 4.237 10.291 1.00 80.25 178 ILE A N 1
ATOM 1355 C CA . ILE A 1 178 ? 1.579 4.489 9.735 1.00 80.25 178 ILE A CA 1
ATOM 1356 C C . ILE A 1 178 ? 1.716 4.462 8.214 1.00 80.25 178 ILE A C 1
ATOM 1358 O O . ILE A 1 178 ? 2.531 5.202 7.662 1.00 80.25 178 ILE A O 1
ATOM 1362 N N . CYS A 1 179 ? 0.926 3.625 7.545 1.00 78.88 179 CYS A N 1
ATOM 1363 C CA . CYS A 1 179 ? 0.952 3.476 6.090 1.00 78.88 179 CYS A CA 1
ATOM 1364 C C . CYS A 1 179 ? -0.405 3.837 5.481 1.00 78.88 179 CYS A C 1
ATOM 1366 O O . CYS A 1 179 ? -1.415 3.229 5.837 1.00 78.88 179 CYS A O 1
ATOM 1368 N N . GLY A 1 180 ? -0.417 4.777 4.531 1.00 72.56 180 GLY A N 1
ATOM 1369 C CA . GLY A 1 180 ? -1.561 4.986 3.637 1.00 72.56 180 GLY A CA 1
ATOM 1370 C C . GLY A 1 180 ? -2.766 5.718 4.236 1.00 72.56 180 GLY A C 1
ATOM 1371 O O . GLY A 1 180 ? -3.829 5.738 3.624 1.00 72.56 180 GLY A O 1
ATOM 1372 N N . SER A 1 181 ? -2.622 6.322 5.416 1.00 80.94 181 SER A N 1
ATOM 1373 C CA . SER A 1 181 ? -3.693 7.070 6.088 1.00 80.94 181 SER A CA 1
ATOM 1374 C C . SER A 1 181 ? -3.867 8.481 5.501 1.00 80.94 181 SER A C 1
ATOM 1376 O O . SER A 1 181 ? -2.971 8.988 4.827 1.00 80.94 181 SER A O 1
ATOM 1378 N N . HIS A 1 182 ? -4.989 9.163 5.776 1.00 85.12 182 HIS A N 1
ATOM 1379 C CA . HIS A 1 182 ? -5.177 10.576 5.393 1.00 85.12 182 HIS A CA 1
ATOM 1380 C C . HIS A 1 182 ? -4.037 11.462 5.916 1.00 85.12 182 HIS A C 1
ATOM 1382 O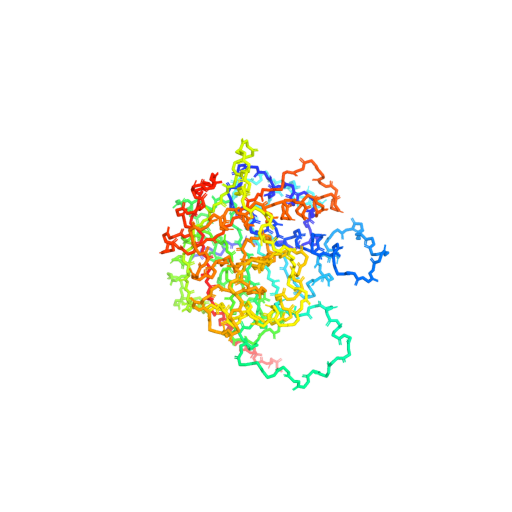 O . HIS A 1 182 ? -3.685 11.364 7.093 1.00 85.12 182 HIS A O 1
ATOM 1388 N N . ALA A 1 183 ? -3.542 12.409 5.112 1.00 82.38 183 ALA A N 1
ATOM 1389 C CA . ALA A 1 183 ? -2.466 13.311 5.542 1.00 82.38 183 ALA A CA 1
ATOM 1390 C C . ALA A 1 183 ? -2.780 14.087 6.837 1.00 82.38 183 ALA A C 1
ATOM 1392 O O . ALA A 1 183 ? -1.919 14.255 7.699 1.00 82.38 183 ALA A O 1
ATOM 1393 N N . GLY A 1 184 ? -4.047 14.461 7.046 1.00 84.31 184 GLY A N 1
ATOM 1394 C CA . GLY A 1 184 ? -4.487 15.145 8.267 1.00 84.31 184 GLY A CA 1
ATOM 1395 C C . GLY A 1 184 ? -4.459 14.296 9.549 1.00 84.31 184 GLY A C 1
ATOM 1396 O O . GLY A 1 184 ? -4.639 14.844 10.635 1.00 84.31 184 GLY A O 1
ATOM 1397 N N . ILE A 1 185 ? -4.263 12.973 9.475 1.00 85.19 185 ILE A N 1
ATOM 1398 C CA . ILE A 1 185 ? -4.155 12.117 10.673 1.00 85.19 185 ILE A CA 1
ATOM 1399 C C . ILE A 1 185 ? -2.886 12.449 11.461 1.00 85.19 185 ILE A C 1
ATOM 1401 O O . ILE A 1 185 ? -2.953 12.594 12.677 1.00 85.19 185 ILE A O 1
ATOM 1405 N N . VAL A 1 186 ? -1.750 12.652 10.793 1.00 84.38 186 VAL A N 1
ATOM 1406 C CA . VAL A 1 186 ? -0.480 12.917 11.487 1.00 84.38 186 VAL A CA 1
ATOM 1407 C C . VAL A 1 186 ? -0.486 14.272 12.179 1.00 84.38 186 VAL A C 1
ATOM 1409 O O . VAL A 1 186 ? -0.075 14.348 13.330 1.00 84.38 186 VAL A O 1
ATOM 1412 N N . THR A 1 187 ? -1.032 15.317 11.554 1.00 86.19 187 THR A N 1
ATOM 1413 C CA . THR A 1 187 ? -1.180 16.631 12.205 1.00 86.19 187 THR A CA 1
ATOM 1414 C C . THR A 1 187 ? -2.016 16.539 13.486 1.00 86.19 187 THR A C 1
ATOM 1416 O O . THR A 1 187 ? -1.722 17.211 14.475 1.00 86.19 187 THR A O 1
ATOM 1419 N N . ARG A 1 188 ? -3.050 15.685 13.494 1.00 87.25 188 ARG A N 1
ATOM 1420 C CA . ARG A 1 188 ? -3.864 15.417 14.689 1.00 87.25 188 ARG A CA 1
ATOM 1421 C C . ARG A 1 188 ? -3.077 14.651 15.751 1.00 87.25 188 ARG A C 1
ATOM 1423 O O . ARG A 1 188 ? -3.063 15.077 16.899 1.00 87.25 188 ARG A O 1
ATOM 1430 N N . ILE A 1 189 ? -2.351 13.601 15.362 1.00 86.56 189 ILE A N 1
ATOM 1431 C CA . ILE A 1 189 ? -1.478 12.838 16.269 1.00 86.56 189 ILE A CA 1
ATOM 1432 C C . ILE A 1 189 ? -0.423 13.751 16.906 1.00 86.56 189 ILE A C 1
ATOM 1434 O O . ILE A 1 189 ? -0.266 13.742 18.123 1.00 86.56 189 ILE A O 1
ATOM 1438 N N . GLN A 1 190 ? 0.246 14.592 16.112 1.00 86.94 190 GLN A N 1
ATOM 1439 C CA . GLN A 1 190 ? 1.245 15.553 16.589 1.00 86.94 190 GLN A CA 1
ATOM 1440 C C . GLN A 1 190 ? 0.663 16.532 17.611 1.00 86.94 190 GLN A C 1
ATOM 1442 O O . GLN A 1 190 ? 1.316 16.827 18.609 1.00 86.94 190 GLN A O 1
ATOM 1447 N N . ARG A 1 191 ? -0.583 16.991 17.413 1.00 85.56 191 ARG A N 1
ATOM 1448 C CA . ARG A 1 191 ? -1.278 17.868 18.371 1.00 85.56 191 ARG A CA 1
ATOM 1449 C C . ARG A 1 191 ? -1.419 17.224 19.751 1.00 85.56 191 ARG A C 1
ATOM 1451 O O . ARG A 1 191 ? -1.401 17.937 20.747 1.00 85.56 191 ARG A O 1
ATOM 1458 N N . TRP A 1 192 ? -1.553 15.902 19.814 1.00 82.12 192 TRP A N 1
ATOM 1459 C CA . TRP A 1 192 ? -1.666 15.155 21.069 1.00 82.12 192 TRP A CA 1
ATOM 1460 C C . TRP A 1 192 ? -0.330 14.576 21.546 1.00 82.12 192 TRP A C 1
ATOM 1462 O O . TRP A 1 192 ? -0.290 13.926 22.589 1.00 82.12 192 TRP A O 1
ATOM 1472 N N . GLY A 1 193 ? 0.765 14.774 20.805 1.00 68.06 193 GLY A N 1
ATOM 1473 C CA . GLY A 1 193 ? 2.050 14.111 21.043 1.00 68.06 193 GLY A CA 1
ATOM 1474 C C . GLY A 1 193 ? 2.603 14.313 22.458 1.00 68.06 193 GLY A C 1
ATOM 1475 O O . GLY A 1 193 ? 3.100 13.375 23.079 1.00 68.06 193 GLY A O 1
ATOM 1476 N N . SER A 1 194 ? 2.419 15.506 23.030 1.00 65.94 194 SER A N 1
ATOM 1477 C CA . SER A 1 194 ? 2.823 15.812 24.409 1.00 65.94 194 SER A CA 1
ATOM 1478 C C . SER A 1 194 ? 1.975 15.112 25.482 1.00 65.94 194 SER A C 1
ATOM 1480 O O . SER A 1 194 ? 2.483 14.843 26.566 1.00 65.94 194 SER A O 1
ATOM 1482 N N . GLU A 1 195 ? 0.709 14.790 25.195 1.00 70.44 195 GLU A N 1
ATOM 1483 C CA . GLU A 1 195 ? -0.229 14.140 26.129 1.00 70.44 195 GLU A CA 1
ATOM 1484 C C . GLU A 1 195 ? -0.183 12.606 26.050 1.00 70.44 195 GLU A C 1
ATOM 1486 O O . GLU A 1 195 ? -0.656 11.915 26.949 1.00 70.44 195 GLU A O 1
ATOM 1491 N N . SER A 1 196 ? 0.339 12.070 24.947 1.00 64.69 196 SER A N 1
ATOM 1492 C CA . SER A 1 196 ? 0.023 10.718 24.478 1.00 64.69 196 SER A CA 1
ATOM 1493 C C . SER A 1 196 ? 1.111 9.679 24.669 1.00 64.69 196 SER A C 1
ATOM 1495 O O . SER A 1 196 ? 0.853 8.487 24.521 1.00 64.69 196 SER A O 1
ATOM 1497 N N . GLY A 1 197 ? 2.346 10.121 24.906 1.00 76.62 197 GLY A N 1
ATOM 1498 C CA . GLY A 1 197 ? 3.504 9.250 24.748 1.00 76.62 197 GLY A CA 1
ATOM 1499 C C . GLY A 1 197 ? 3.722 8.786 23.300 1.00 76.62 197 GLY A C 1
ATOM 1500 O O . GLY A 1 197 ? 4.589 7.947 23.078 1.00 76.62 197 GLY A O 1
ATOM 1501 N N . VAL A 1 198 ? 2.986 9.315 22.316 1.00 83.31 198 VAL A N 1
ATOM 1502 C CA . VAL A 1 198 ? 3.157 9.008 20.893 1.00 83.31 198 VAL A CA 1
ATOM 1503 C C . VAL A 1 198 ? 3.878 10.166 20.218 1.00 83.31 198 VAL A C 1
ATOM 1505 O O . VAL A 1 198 ? 3.370 11.280 20.184 1.00 83.31 198 VAL A O 1
ATOM 1508 N N . ASP A 1 199 ? 5.060 9.908 19.669 1.00 87.12 199 ASP A N 1
ATOM 1509 C CA . ASP A 1 199 ? 5.897 10.941 19.056 1.00 87.12 199 ASP A CA 1
ATOM 1510 C C . ASP A 1 199 ? 6.126 10.675 17.567 1.00 87.12 199 ASP A C 1
ATOM 1512 O O . ASP A 1 199 ? 6.585 9.598 17.190 1.00 87.12 199 ASP A O 1
ATOM 1516 N N . VAL A 1 200 ? 5.820 11.646 16.708 1.00 87.94 200 VAL A N 1
ATOM 1517 C CA . VAL A 1 200 ? 5.992 11.510 15.254 1.00 87.94 200 VAL A CA 1
ATOM 1518 C C . VAL A 1 200 ? 7.430 11.865 14.886 1.00 87.94 200 VAL A C 1
ATOM 1520 O O . VAL A 1 200 ? 7.801 13.032 14.908 1.00 87.94 200 VAL A O 1
ATOM 1523 N N . GLN A 1 201 ? 8.223 10.863 14.509 1.00 88.56 201 GLN A N 1
ATOM 1524 C CA . GLN A 1 201 ? 9.645 11.015 14.174 1.00 88.56 201 GLN A CA 1
ATOM 1525 C C . GLN A 1 201 ? 9.862 11.577 12.770 1.00 88.56 201 GLN A C 1
ATOM 1527 O O . GLN A 1 201 ? 10.747 12.395 12.544 1.00 88.56 201 GLN A O 1
ATOM 1532 N N . TRP A 1 202 ? 9.062 11.112 11.816 1.00 88.25 202 TRP A N 1
ATOM 1533 C CA . TRP A 1 202 ? 9.108 11.549 10.426 1.00 88.25 202 TRP A CA 1
ATOM 1534 C C . TRP A 1 202 ? 7.730 11.384 9.806 1.00 88.25 202 TRP A C 1
ATOM 1536 O O . TRP A 1 202 ? 6.924 10.563 10.256 1.00 88.25 202 TRP A O 1
ATOM 1546 N N . ASN A 1 203 ? 7.453 12.176 8.779 1.00 90.25 203 ASN A N 1
ATOM 1547 C CA . ASN A 1 203 ? 6.284 11.989 7.947 1.00 90.25 203 ASN A CA 1
ATOM 1548 C C . ASN A 1 203 ? 6.556 12.450 6.518 1.00 90.25 203 ASN A C 1
ATOM 1550 O O . ASN A 1 203 ? 7.162 13.495 6.310 1.00 90.25 203 ASN A O 1
ATOM 1554 N N . ASP A 1 204 ? 6.066 11.663 5.571 1.00 89.50 204 ASP A N 1
ATOM 1555 C CA . ASP A 1 204 ? 6.153 11.916 4.145 1.00 89.50 204 ASP A CA 1
ATOM 1556 C C . ASP A 1 204 ? 4.736 11.944 3.576 1.00 89.50 204 ASP A C 1
ATOM 1558 O O . ASP A 1 204 ? 3.986 10.961 3.638 1.00 89.50 204 ASP A O 1
ATOM 1562 N N . VAL A 1 205 ? 4.350 13.102 3.038 1.00 91.88 205 VAL A N 1
ATOM 1563 C CA . VAL A 1 205 ? 3.083 13.250 2.322 1.00 91.88 205 VAL A CA 1
ATOM 1564 C C . VAL A 1 205 ? 3.248 12.645 0.934 1.00 91.88 205 VAL A C 1
ATOM 1566 O O . VAL A 1 205 ? 4.108 13.046 0.144 1.00 91.88 205 VAL A O 1
ATOM 1569 N N . CYS A 1 206 ? 2.392 11.677 0.625 1.00 92.25 206 CYS A N 1
ATOM 1570 C CA . CYS A 1 206 ? 2.318 11.056 -0.685 1.00 92.25 206 CYS A CA 1
ATOM 1571 C C . CYS A 1 206 ? 1.029 11.460 -1.395 1.00 92.25 206 CYS A C 1
ATOM 1573 O O . CYS A 1 206 ? -0.017 11.645 -0.775 1.00 92.25 206 CYS A O 1
ATOM 1575 N N . VAL A 1 207 ? 1.097 11.540 -2.715 1.00 94.25 207 VAL A N 1
ATOM 1576 C CA . VAL A 1 207 ? -0.055 11.655 -3.600 1.00 94.25 207 VAL A CA 1
ATOM 1577 C C . VAL A 1 207 ? -0.405 10.259 -4.098 1.00 94.25 207 VAL A C 1
ATOM 1579 O O . VAL A 1 207 ? 0.442 9.573 -4.677 1.00 94.25 207 VAL A O 1
ATOM 1582 N N . THR A 1 208 ? -1.649 9.853 -3.870 1.00 93.56 208 THR A N 1
ATOM 1583 C CA . THR A 1 208 ? -2.216 8.603 -4.366 1.00 93.56 208 THR A CA 1
ATOM 1584 C C . THR A 1 208 ? -2.819 8.827 -5.742 1.00 93.56 208 THR A C 1
ATOM 1586 O O . THR A 1 208 ? -3.630 9.737 -5.938 1.00 93.56 208 THR A O 1
ATOM 1589 N N . TYR A 1 209 ? -2.452 7.956 -6.674 1.00 95.12 209 TYR A N 1
ATOM 1590 C CA . TYR A 1 209 ? -2.999 7.903 -8.020 1.00 95.12 209 TYR A CA 1
ATOM 1591 C C . TYR A 1 209 ? -3.808 6.626 -8.212 1.00 95.12 209 TYR A C 1
ATOM 1593 O O . TYR A 1 209 ? -3.381 5.564 -7.764 1.00 95.12 209 TYR A O 1
ATOM 1601 N N . ILE A 1 210 ? -4.939 6.726 -8.909 1.00 93.69 210 ILE A N 1
ATOM 1602 C CA . ILE A 1 210 ? -5.775 5.586 -9.313 1.00 93.69 210 ILE A CA 1
ATOM 1603 C C . ILE A 1 210 ? -5.953 5.582 -10.835 1.00 93.69 210 ILE A C 1
ATOM 1605 O O . ILE A 1 210 ? -6.044 6.640 -11.464 1.00 93.69 210 ILE A O 1
ATOM 1609 N N . ARG A 1 211 ? -6.016 4.380 -11.414 1.00 92.31 211 ARG A N 1
ATOM 1610 C CA . ARG A 1 211 ? -6.521 4.128 -12.767 1.00 92.31 211 ARG A CA 1
ATOM 1611 C C . ARG A 1 211 ? -8.050 4.094 -12.746 1.00 92.31 211 ARG A C 1
ATOM 1613 O O . ARG A 1 211 ? -8.624 3.247 -12.067 1.00 92.31 211 ARG A O 1
ATOM 1620 N N . ASP A 1 212 ? -8.706 4.980 -13.492 1.00 85.19 212 ASP A N 1
ATOM 1621 C CA . ASP A 1 212 ? -10.154 4.859 -13.701 1.00 85.19 212 ASP A CA 1
ATOM 1622 C C . ASP A 1 212 ? -10.444 3.584 -14.521 1.00 85.19 212 ASP A C 1
ATOM 1624 O O . ASP A 1 212 ? -9.720 3.290 -15.470 1.00 85.19 212 ASP A O 1
ATOM 1628 N N . GLU A 1 213 ? -11.499 2.836 -14.183 1.00 78.38 213 GLU A N 1
ATOM 1629 C CA . GLU A 1 213 ? -11.800 1.513 -14.777 1.00 78.38 213 GLU A CA 1
ATOM 1630 C C . GLU A 1 213 ? -11.965 1.538 -16.306 1.00 78.38 213 GLU A C 1
ATOM 1632 O O . GLU A 1 213 ? -11.709 0.545 -16.979 1.00 78.38 213 GLU A O 1
ATOM 1637 N N . ASN A 1 214 ? -12.359 2.689 -16.856 1.00 79.44 214 ASN A N 1
ATOM 1638 C CA . ASN A 1 214 ? -12.570 2.885 -18.292 1.00 79.44 214 ASN A CA 1
ATOM 1639 C C . ASN A 1 214 ? -11.352 3.480 -19.015 1.00 79.44 214 ASN A C 1
ATOM 1641 O O . ASN A 1 214 ? -11.407 3.702 -20.224 1.00 79.44 214 ASN A O 1
ATOM 1645 N N . SER A 1 215 ? -10.278 3.802 -18.293 1.00 82.81 215 SER A N 1
ATOM 1646 C CA . SER A 1 215 ? -9.077 4.366 -18.901 1.00 82.81 215 SER A CA 1
ATOM 1647 C C . SER A 1 215 ? -8.261 3.259 -19.549 1.00 82.81 215 SER A C 1
ATOM 1649 O O . SER A 1 215 ? -7.807 2.339 -18.872 1.00 82.81 215 SER A O 1
ATOM 1651 N N . GLU A 1 216 ? -8.028 3.372 -20.856 1.00 80.75 216 GLU A N 1
ATOM 1652 C CA . GLU A 1 216 ? -7.150 2.446 -21.566 1.00 80.75 216 GLU A CA 1
ATOM 1653 C C . GLU A 1 216 ? -5.740 2.483 -20.967 1.00 80.75 216 GLU A C 1
ATOM 1655 O O . GLU A 1 216 ? -5.139 3.551 -20.791 1.00 80.75 216 GLU A O 1
ATOM 1660 N N . THR A 1 217 ? -5.188 1.305 -20.670 1.00 77.56 217 THR A N 1
ATOM 1661 C CA . THR A 1 217 ? -3.775 1.190 -20.322 1.00 77.56 217 THR A CA 1
ATOM 1662 C C . THR A 1 217 ? -2.958 1.679 -21.520 1.00 77.56 217 THR A C 1
ATOM 1664 O O . THR A 1 217 ? -3.139 1.173 -22.633 1.00 77.56 217 THR A O 1
ATOM 1667 N N . PRO A 1 218 ? -2.054 2.657 -21.340 1.00 75.81 218 PRO A N 1
ATOM 1668 C CA . PRO A 1 218 ? -1.292 3.198 -22.452 1.00 75.81 218 PRO A CA 1
ATOM 1669 C C . PRO A 1 218 ? -0.534 2.089 -23.181 1.00 75.81 218 PRO A C 1
ATOM 1671 O O . PRO A 1 218 ? 0.200 1.327 -22.547 1.00 75.81 218 PRO A O 1
ATOM 1674 N N . SER A 1 219 ? -0.652 2.023 -24.511 1.00 77.44 219 SER A N 1
ATOM 1675 C CA . SER A 1 219 ? 0.077 1.016 -25.285 1.00 77.44 219 SER A CA 1
ATOM 1676 C C . SER A 1 219 ? 1.582 1.140 -25.031 1.00 77.44 219 SER A C 1
ATOM 1678 O O . SER A 1 219 ? 2.104 2.261 -24.990 1.00 77.44 219 SER A O 1
ATOM 1680 N N . PRO A 1 220 ? 2.310 0.027 -24.861 1.00 74.94 220 PRO A N 1
ATOM 1681 C CA . PRO A 1 220 ? 3.749 0.086 -24.671 1.00 74.94 220 PRO A CA 1
ATOM 1682 C C . PRO A 1 220 ? 4.424 0.770 -25.875 1.00 74.94 220 PRO A C 1
ATOM 1684 O O . PRO A 1 220 ? 3.935 0.679 -27.004 1.00 74.94 220 PRO A O 1
ATOM 1687 N N . PRO A 1 221 ? 5.553 1.471 -25.671 1.00 76.75 221 PRO A N 1
ATOM 1688 C CA . PRO A 1 221 ? 6.266 2.127 -26.762 1.00 76.75 221 PRO A CA 1
ATOM 1689 C C . PRO A 1 221 ? 6.693 1.114 -27.839 1.00 76.75 221 PRO A C 1
ATOM 1691 O O . PRO A 1 221 ? 7.065 -0.019 -27.528 1.00 76.75 221 PRO A O 1
ATOM 1694 N N . SER A 1 222 ? 6.738 1.549 -29.105 1.00 73.56 222 SER A N 1
ATOM 1695 C CA . SER A 1 222 ? 7.074 0.720 -30.284 1.00 73.56 222 SER A CA 1
ATOM 1696 C C . SER A 1 222 ? 8.438 0.012 -30.220 1.00 73.56 222 SER A C 1
ATOM 1698 O O . SER A 1 222 ? 8.716 -0.885 -31.011 1.00 73.56 222 SER A O 1
ATOM 1700 N N . GLN A 1 223 ? 9.291 0.382 -29.262 1.00 76.81 223 GLN A N 1
ATOM 1701 C CA . GLN A 1 223 ? 10.606 -0.213 -29.028 1.00 76.81 223 GLN A CA 1
ATOM 1702 C C . GLN A 1 223 ? 10.592 -1.396 -28.045 1.00 76.81 223 GLN A C 1
ATOM 1704 O O . GLN A 1 223 ? 11.652 -1.762 -27.545 1.00 76.81 223 GLN A O 1
ATOM 1709 N N . ALA A 1 224 ? 9.442 -2.020 -27.761 1.00 75.50 224 ALA A N 1
ATOM 1710 C CA . ALA A 1 224 ? 9.354 -3.172 -26.853 1.00 75.50 224 ALA A CA 1
ATOM 1711 C C . ALA A 1 224 ? 10.388 -4.281 -27.165 1.00 75.50 224 ALA A C 1
ATOM 1713 O O . ALA A 1 224 ? 10.978 -4.851 -26.252 1.00 75.50 224 ALA A O 1
ATOM 1714 N N . ALA A 1 225 ? 10.705 -4.513 -28.446 1.00 85.12 225 ALA A N 1
ATOM 1715 C CA . ALA A 1 225 ? 11.678 -5.522 -28.885 1.00 85.12 225 ALA A CA 1
ATOM 1716 C C . ALA A 1 225 ? 13.141 -5.263 -28.448 1.00 85.12 225 ALA A C 1
ATOM 1718 O O . ALA A 1 225 ? 13.965 -6.185 -28.486 1.00 85.12 225 ALA A O 1
ATOM 1719 N N . ARG A 1 226 ? 13.479 -4.029 -28.040 1.00 91.88 226 ARG A N 1
ATOM 1720 C CA . ARG A 1 226 ? 14.804 -3.664 -27.510 1.00 91.88 226 ARG A CA 1
ATOM 1721 C C . ARG A 1 226 ? 15.015 -4.158 -26.080 1.00 91.88 226 ARG A C 1
ATOM 1723 O O . ARG A 1 226 ? 16.158 -4.334 -25.668 1.00 91.88 226 ARG A O 1
ATOM 1730 N N . TRP A 1 227 ? 13.949 -4.366 -25.322 1.00 94.12 227 TRP A N 1
ATOM 1731 C CA . TRP A 1 227 ? 14.055 -4.609 -23.890 1.00 94.12 227 TRP A CA 1
ATOM 1732 C C . TRP A 1 227 ? 13.947 -6.100 -23.595 1.00 94.12 227 TRP A C 1
ATOM 1734 O O . TRP A 1 227 ? 13.101 -6.808 -24.141 1.00 94.12 227 TRP A O 1
ATOM 1744 N N . ILE A 1 228 ? 14.830 -6.585 -22.732 1.00 95.25 228 ILE A N 1
ATOM 1745 C CA . ILE A 1 228 ? 14.647 -7.866 -22.058 1.00 95.25 228 ILE A CA 1
ATOM 1746 C C . ILE A 1 228 ? 13.803 -7.557 -20.826 1.00 95.25 228 ILE A C 1
ATOM 1748 O O . ILE A 1 228 ? 14.184 -6.704 -20.030 1.00 95.25 228 ILE A O 1
ATOM 1752 N N . ILE A 1 229 ? 12.651 -8.209 -20.708 1.00 95.19 229 ILE A N 1
ATOM 1753 C CA . ILE A 1 229 ? 11.729 -8.055 -19.582 1.00 95.19 229 ILE A CA 1
ATOM 1754 C C . ILE A 1 229 ? 11.888 -9.288 -18.696 1.00 95.19 229 ILE A C 1
ATOM 1756 O O . ILE A 1 229 ? 11.809 -10.408 -19.197 1.00 95.19 229 ILE A O 1
ATOM 1760 N N . GLY A 1 230 ? 12.086 -9.086 -17.399 1.00 95.12 230 GLY A N 1
ATOM 1761 C CA . GLY A 1 230 ? 12.096 -10.165 -16.414 1.00 95.12 230 GLY A CA 1
ATOM 1762 C C . GLY A 1 230 ? 11.732 -9.670 -15.022 1.00 95.12 230 GLY A C 1
ATOM 1763 O O . GLY A 1 230 ? 11.119 -8.614 -14.870 1.00 95.12 230 GLY A O 1
ATOM 1764 N N . SER A 1 231 ? 12.090 -10.462 -14.022 1.00 93.50 231 SER A N 1
ATOM 1765 C CA . SER A 1 231 ? 11.743 -10.324 -12.604 1.00 93.50 231 SER A CA 1
ATOM 1766 C C . SER A 1 231 ? 13.005 -10.203 -11.740 1.00 93.50 231 SER A C 1
ATOM 1768 O O . SER A 1 231 ? 14.110 -10.525 -12.172 1.00 93.50 231 SER A O 1
ATOM 1770 N N . LEU A 1 232 ? 12.842 -9.747 -10.496 1.00 91.56 232 LEU A N 1
ATOM 1771 C CA . LEU A 1 232 ? 13.909 -9.632 -9.493 1.00 91.56 232 LEU A CA 1
ATOM 1772 C C . LEU A 1 232 ? 14.238 -10.987 -8.843 1.00 91.56 232 LEU A C 1
ATOM 1774 O O . LEU A 1 232 ? 14.110 -11.153 -7.632 1.00 91.56 232 LEU A O 1
ATOM 1778 N N . GLU A 1 233 ? 14.612 -11.971 -9.658 1.00 88.69 233 GLU A N 1
ATOM 1779 C CA . GLU A 1 233 ? 14.908 -13.340 -9.205 1.00 88.69 233 GLU A CA 1
ATOM 1780 C C . GLU A 1 233 ? 16.381 -13.547 -8.846 1.00 88.69 233 GLU A C 1
ATOM 1782 O O . GLU A 1 233 ? 16.697 -14.358 -7.976 1.00 88.69 233 GLU A O 1
ATOM 1787 N N . ARG A 1 234 ? 17.294 -12.817 -9.498 1.00 91.31 234 ARG A N 1
ATOM 1788 C CA . ARG A 1 234 ? 18.735 -12.968 -9.272 1.00 91.31 234 ARG A CA 1
ATOM 1789 C C . ARG A 1 234 ? 19.186 -12.103 -8.101 1.00 91.31 234 ARG A C 1
ATOM 1791 O O . ARG A 1 234 ? 18.759 -10.958 -7.954 1.00 91.31 234 ARG A O 1
ATOM 1798 N N . GLU A 1 235 ? 20.112 -12.623 -7.302 1.00 91.00 235 GLU A N 1
ATOM 1799 C CA . GLU A 1 235 ? 20.675 -11.905 -6.152 1.00 91.00 235 GLU A CA 1
ATOM 1800 C C . GLU A 1 235 ? 21.304 -10.560 -6.555 1.00 91.00 235 GLU A C 1
ATOM 1802 O O . GLU A 1 235 ? 21.125 -9.551 -5.874 1.00 91.00 235 GLU A O 1
ATOM 1807 N N . GLU A 1 236 ? 21.976 -10.526 -7.707 1.00 93.19 236 GLU A N 1
ATOM 1808 C CA . GLU A 1 236 ? 22.570 -9.320 -8.290 1.00 93.19 236 GLU A CA 1
ATOM 1809 C C . GLU A 1 236 ? 21.535 -8.239 -8.641 1.00 93.19 236 GLU A C 1
ATOM 1811 O O . GLU A 1 236 ? 21.782 -7.057 -8.401 1.00 93.19 236 GLU A O 1
ATOM 1816 N N . ASP A 1 237 ? 20.350 -8.629 -9.118 1.00 93.56 237 ASP A N 1
ATOM 1817 C CA . ASP A 1 237 ? 19.258 -7.698 -9.422 1.00 93.56 237 ASP A CA 1
ATOM 1818 C C . ASP A 1 237 ? 18.640 -7.137 -8.140 1.00 93.56 237 ASP A C 1
ATOM 1820 O O . ASP A 1 237 ? 18.384 -5.937 -8.027 1.00 93.56 237 ASP A O 1
ATOM 1824 N N . VAL A 1 238 ? 18.439 -8.000 -7.140 1.00 91.94 238 VAL A N 1
ATOM 1825 C CA . VAL A 1 238 ? 17.947 -7.598 -5.817 1.00 91.94 238 VAL A CA 1
ATOM 1826 C C . VAL A 1 238 ? 18.918 -6.616 -5.164 1.00 91.94 238 VAL A C 1
ATOM 1828 O O . VAL A 1 238 ? 18.489 -5.591 -4.630 1.00 91.94 238 VAL A O 1
ATOM 1831 N N . LYS A 1 239 ? 20.224 -6.898 -5.236 1.00 91.94 239 LYS A N 1
ATOM 1832 C CA . LYS A 1 239 ? 21.279 -6.012 -4.742 1.00 91.94 239 LYS A CA 1
ATOM 1833 C C . LYS A 1 239 ? 21.266 -4.669 -5.471 1.00 91.94 239 LYS A C 1
ATOM 1835 O O . LYS A 1 239 ? 21.256 -3.637 -4.808 1.00 91.94 239 LYS A O 1
ATOM 1840 N N . LEU A 1 240 ? 21.194 -4.676 -6.803 1.00 92.06 240 LEU A N 1
ATOM 1841 C CA . LEU A 1 240 ? 21.104 -3.460 -7.614 1.00 92.06 240 LEU A CA 1
ATOM 1842 C C . LEU A 1 240 ? 19.923 -2.576 -7.186 1.00 92.06 240 LEU A C 1
ATOM 1844 O O . LEU A 1 240 ? 20.100 -1.385 -6.936 1.00 92.06 240 LEU A O 1
ATOM 1848 N N . VAL A 1 241 ? 18.723 -3.154 -7.089 1.00 92.19 241 VAL A N 1
ATOM 1849 C CA . VAL A 1 241 ? 17.507 -2.419 -6.707 1.00 92.19 241 VAL A CA 1
ATOM 1850 C C . VAL A 1 241 ? 17.603 -1.886 -5.283 1.00 92.19 241 VAL A C 1
ATOM 1852 O O . VAL A 1 241 ? 17.223 -0.745 -5.019 1.00 92.19 241 VAL A O 1
ATOM 1855 N N . ARG A 1 242 ? 18.121 -2.696 -4.355 1.00 91.00 242 ARG A N 1
ATOM 1856 C CA . ARG A 1 242 ? 18.342 -2.284 -2.969 1.00 91.00 242 ARG A CA 1
ATOM 1857 C C . ARG A 1 242 ? 19.269 -1.078 -2.892 1.00 91.00 242 ARG A C 1
ATOM 1859 O O . ARG A 1 242 ? 18.910 -0.097 -2.250 1.00 91.00 242 ARG A O 1
ATOM 1866 N N . ASP A 1 243 ? 20.433 -1.171 -3.528 1.00 89.50 243 ASP A N 1
ATOM 1867 C CA . ASP A 1 243 ? 21.491 -0.164 -3.444 1.00 89.50 243 ASP A CA 1
ATOM 1868 C C . ASP A 1 243 ? 21.079 1.146 -4.153 1.00 89.50 243 ASP A C 1
ATOM 1870 O O . ASP A 1 243 ? 21.598 2.215 -3.840 1.00 89.50 243 ASP A O 1
ATOM 1874 N N . ALA A 1 244 ? 20.109 1.086 -5.073 1.00 89.94 244 ALA A N 1
ATOM 1875 C CA . ALA A 1 244 ? 19.556 2.250 -5.765 1.00 89.94 244 ALA A CA 1
ATOM 1876 C C . ALA A 1 244 ? 18.419 2.973 -5.011 1.00 89.94 244 ALA A C 1
ATOM 1878 O O . ALA A 1 244 ? 18.082 4.105 -5.367 1.00 89.94 244 ALA A O 1
ATOM 1879 N N . ASN A 1 245 ? 17.801 2.350 -4.002 1.00 86.12 245 ASN A N 1
ATOM 1880 C CA . ASN A 1 245 ? 16.713 2.963 -3.239 1.00 86.12 245 ASN A CA 1
ATOM 1881 C C . ASN A 1 245 ? 17.247 3.912 -2.160 1.00 86.12 245 ASN A C 1
ATOM 1883 O O . ASN A 1 245 ? 18.089 3.529 -1.354 1.00 86.12 245 ASN A O 1
ATOM 1887 N N . THR A 1 246 ? 16.665 5.113 -2.060 1.00 82.44 246 THR A N 1
ATOM 1888 C CA . THR A 1 246 ? 16.941 6.057 -0.957 1.00 82.44 246 THR A CA 1
ATOM 1889 C C . THR A 1 246 ? 16.672 5.417 0.406 1.00 82.44 246 THR A C 1
ATOM 1891 O O . THR A 1 246 ? 17.450 5.572 1.343 1.00 82.44 246 THR A O 1
ATOM 1894 N N . PHE A 1 247 ? 15.580 4.654 0.497 1.00 76.81 247 PHE A N 1
ATOM 1895 C CA . PHE A 1 247 ? 15.240 3.843 1.658 1.00 76.81 247 PHE A CA 1
ATOM 1896 C C . PHE A 1 247 ? 15.484 2.372 1.325 1.00 76.81 247 PHE A C 1
ATOM 1898 O O . PHE A 1 247 ? 14.680 1.731 0.644 1.00 76.81 247 PHE A O 1
ATOM 1905 N N . GLY A 1 248 ? 16.613 1.839 1.789 1.00 71.25 248 GLY A N 1
ATOM 1906 C CA . GLY A 1 248 ? 16.986 0.449 1.547 1.00 71.25 248 GLY A CA 1
ATOM 1907 C C . GLY A 1 248 ? 16.016 -0.524 2.220 1.00 71.25 248 GLY A C 1
ATOM 1908 O O . GLY A 1 248 ? 15.999 -0.651 3.445 1.00 71.25 248 GLY A O 1
ATOM 1909 N N . PHE A 1 249 ? 15.229 -1.251 1.426 1.00 82.56 249 PHE A N 1
ATOM 1910 C CA . PHE A 1 249 ? 14.501 -2.418 1.919 1.00 82.56 249 PHE A CA 1
ATOM 1911 C C . PHE A 1 249 ? 15.449 -3.625 2.036 1.00 82.56 249 PHE A C 1
ATOM 1913 O O . PHE A 1 249 ? 16.396 -3.748 1.255 1.00 82.56 249 PHE A O 1
ATOM 1920 N N . PRO A 1 250 ? 15.224 -4.547 2.986 1.00 82.06 250 PRO A N 1
ATOM 1921 C CA . PRO A 1 250 ? 16.009 -5.770 3.076 1.00 82.06 250 PRO A CA 1
ATOM 1922 C C . PRO A 1 250 ? 15.946 -6.600 1.788 1.00 82.06 250 PRO A C 1
ATOM 1924 O O . PRO A 1 250 ? 14.881 -6.706 1.179 1.00 82.06 250 PRO A O 1
ATOM 1927 N N . SER A 1 251 ? 17.046 -7.254 1.406 1.00 86.38 251 SER A N 1
ATOM 1928 C CA . SER A 1 251 ? 17.092 -8.094 0.200 1.00 86.38 251 SER A CA 1
ATOM 1929 C C . SER A 1 251 ? 16.017 -9.183 0.213 1.00 86.38 251 SER A C 1
ATOM 1931 O O . SER A 1 251 ? 15.361 -9.398 -0.799 1.00 86.38 251 SER A O 1
ATOM 1933 N N . TRP A 1 252 ? 15.758 -9.805 1.372 1.00 83.69 252 TRP A N 1
ATOM 1934 C CA . TRP A 1 252 ? 14.690 -10.803 1.518 1.00 83.69 252 TRP A CA 1
ATOM 1935 C C . TRP A 1 252 ? 13.306 -10.232 1.193 1.00 83.69 252 TRP A C 1
ATOM 1937 O O . TRP A 1 252 ? 12.458 -10.937 0.644 1.00 83.69 252 TRP A O 1
ATOM 1947 N N . TYR A 1 253 ? 13.069 -8.955 1.514 1.00 84.62 253 TYR A N 1
ATOM 1948 C CA . TYR A 1 253 ? 11.804 -8.291 1.232 1.00 84.62 253 TYR A CA 1
ATOM 1949 C C . TYR A 1 253 ? 11.647 -8.105 -0.268 1.00 84.62 253 TYR A C 1
ATOM 1951 O O . TYR A 1 253 ? 10.639 -8.520 -0.819 1.00 84.62 253 TYR A O 1
ATOM 1959 N N . ILE A 1 254 ? 12.661 -7.554 -0.932 1.00 88.50 254 ILE A N 1
ATOM 1960 C CA . ILE A 1 254 ? 12.645 -7.333 -2.381 1.00 88.50 254 ILE A CA 1
ATOM 1961 C C . ILE A 1 254 ? 12.509 -8.674 -3.125 1.00 88.50 254 ILE A C 1
ATOM 1963 O O . ILE A 1 254 ? 11.616 -8.827 -3.957 1.00 88.50 254 ILE A O 1
ATOM 1967 N N . ALA A 1 255 ? 13.325 -9.672 -2.770 1.00 86.88 255 ALA A N 1
ATOM 1968 C CA . ALA A 1 255 ? 13.352 -10.987 -3.415 1.00 86.88 255 ALA A CA 1
ATOM 1969 C C . ALA A 1 255 ? 12.005 -11.724 -3.333 1.00 86.88 255 ALA A C 1
ATOM 1971 O O . ALA A 1 255 ? 11.543 -12.313 -4.306 1.00 86.88 255 ALA A O 1
ATOM 1972 N N . SER A 1 256 ? 11.304 -11.640 -2.201 1.00 83.12 256 SER A N 1
ATOM 1973 C CA . SER A 1 256 ? 9.985 -12.282 -2.055 1.00 83.12 256 SER A CA 1
ATOM 1974 C C . SER A 1 256 ? 8.878 -11.635 -2.894 1.00 83.12 256 SER A C 1
ATOM 1976 O O . SER A 1 256 ? 7.769 -12.163 -2.943 1.00 83.12 256 SER A O 1
ATOM 1978 N N . ARG A 1 257 ? 9.164 -10.529 -3.593 1.00 88.56 257 ARG A N 1
ATOM 1979 C CA . ARG A 1 257 ? 8.254 -9.876 -4.542 1.00 88.56 257 ARG A CA 1
ATOM 1980 C C . ARG A 1 257 ? 8.705 -10.034 -5.991 1.00 88.56 257 ARG A C 1
ATOM 1982 O O . ARG A 1 257 ? 8.129 -9.390 -6.859 1.00 88.56 257 ARG A O 1
ATOM 1989 N N . ALA A 1 258 ? 9.650 -10.934 -6.278 1.00 90.06 258 ALA A N 1
ATOM 1990 C CA . ALA A 1 258 ? 10.106 -11.225 -7.639 1.00 90.06 258 ALA A CA 1
ATOM 1991 C C . ALA A 1 258 ? 8.941 -11.437 -8.629 1.00 90.06 258 ALA A C 1
ATOM 1993 O O . ALA A 1 258 ? 8.922 -10.865 -9.718 1.00 90.06 258 ALA A O 1
ATOM 1994 N N . HIS A 1 259 ? 7.902 -12.163 -8.220 1.00 87.00 259 HIS A N 1
ATOM 1995 C CA . HIS A 1 259 ? 6.716 -12.420 -9.038 1.00 87.00 259 HIS A CA 1
ATOM 1996 C C . HIS A 1 259 ? 5.860 -11.177 -9.352 1.00 87.00 259 HIS A C 1
ATOM 1998 O O . HIS A 1 259 ? 5.319 -11.056 -10.457 1.00 87.00 259 HIS A O 1
ATOM 2004 N N . LEU A 1 260 ? 5.798 -10.225 -8.416 1.00 92.31 260 LEU A N 1
ATOM 2005 C CA . LEU A 1 260 ? 5.165 -8.908 -8.565 1.00 92.31 260 LEU A CA 1
ATOM 2006 C C . LEU A 1 260 ? 6.213 -7.824 -8.806 1.00 92.31 260 LEU A C 1
ATOM 2008 O O . LEU A 1 260 ? 6.121 -6.719 -8.270 1.00 92.31 260 LEU A O 1
ATOM 2012 N N . SER A 1 261 ? 7.233 -8.154 -9.589 1.00 95.31 261 SER A N 1
ATOM 2013 C CA . SER A 1 261 ? 8.263 -7.215 -9.996 1.00 95.31 261 SER A CA 1
ATOM 2014 C C . SER A 1 261 ? 8.445 -7.219 -11.501 1.00 95.31 261 SER A C 1
ATOM 2016 O O . SER A 1 261 ? 7.992 -8.119 -12.216 1.00 95.31 261 SER A O 1
ATOM 2018 N N . ILE A 1 262 ? 9.123 -6.181 -11.959 1.00 96.31 262 ILE A N 1
ATOM 2019 C CA . ILE A 1 262 ? 9.651 -6.068 -13.300 1.00 96.31 262 ILE A CA 1
ATOM 2020 C C . ILE A 1 262 ? 11.048 -5.468 -13.232 1.00 96.31 262 ILE A C 1
ATOM 2022 O O . ILE A 1 262 ? 11.285 -4.497 -12.513 1.00 96.31 262 ILE A O 1
ATOM 2026 N N . LEU A 1 263 ? 11.947 -6.013 -14.039 1.00 97.19 263 LEU A N 1
ATOM 2027 C CA . LEU A 1 263 ? 13.242 -5.439 -14.355 1.00 97.19 263 LEU A CA 1
ATOM 2028 C C . LEU A 1 263 ? 13.436 -5.477 -15.874 1.00 97.19 263 LEU A C 1
ATOM 2030 O O . LEU A 1 263 ? 13.131 -6.467 -16.541 1.00 97.19 263 LEU A O 1
ATOM 2034 N N . LEU A 1 264 ? 13.880 -4.351 -16.423 1.00 96.88 264 LEU A N 1
ATOM 2035 C CA . LEU A 1 264 ? 14.164 -4.169 -17.838 1.00 96.88 264 LEU A CA 1
ATOM 2036 C C . LEU A 1 264 ? 15.673 -4.131 -18.049 1.00 96.88 264 LEU A C 1
ATOM 2038 O O . LEU A 1 264 ? 16.341 -3.319 -17.410 1.00 96.88 264 LEU A O 1
ATOM 2042 N N . TRP A 1 265 ? 16.194 -4.907 -18.998 1.00 95.94 265 TRP A N 1
ATOM 2043 C CA . TRP A 1 265 ? 17.583 -4.800 -19.461 1.00 95.94 265 TRP A CA 1
ATOM 2044 C C . TRP A 1 265 ? 17.662 -4.400 -20.935 1.00 95.94 265 TRP A C 1
ATOM 2046 O O . TRP A 1 265 ? 16.809 -4.772 -21.745 1.00 95.94 265 TRP A O 1
ATOM 2056 N N . ASP A 1 266 ? 18.695 -3.644 -21.305 1.00 94.88 266 ASP A N 1
ATOM 2057 C CA . ASP A 1 266 ? 18.914 -3.217 -22.690 1.00 94.88 266 ASP A CA 1
ATOM 2058 C C . ASP A 1 266 ? 19.525 -4.342 -23.540 1.00 94.88 266 ASP A C 1
ATOM 2060 O O . ASP A 1 266 ? 20.650 -4.778 -23.302 1.00 94.88 266 ASP A O 1
ATOM 2064 N N . ARG A 1 267 ? 18.824 -4.802 -24.582 1.00 93.62 267 ARG A N 1
ATOM 2065 C CA . ARG A 1 267 ? 19.350 -5.807 -25.525 1.00 93.62 267 ARG A CA 1
ATOM 2066 C C . ARG A 1 267 ? 20.347 -5.219 -26.530 1.00 93.62 267 ARG A C 1
ATOM 2068 O O . ARG A 1 267 ? 21.109 -5.980 -27.125 1.00 93.62 267 ARG A O 1
ATOM 2075 N N . GLN A 1 268 ? 20.309 -3.904 -26.757 1.00 89.19 268 GLN A N 1
ATOM 2076 C CA . GLN A 1 268 ? 20.956 -3.224 -27.889 1.00 89.19 268 GLN A CA 1
ATOM 2077 C C . GLN A 1 268 ? 21.941 -2.120 -27.475 1.00 89.19 268 GLN A C 1
ATOM 2079 O O . GLN A 1 268 ? 22.341 -1.327 -28.324 1.00 89.19 268 GLN A O 1
ATOM 2084 N N . GLY A 1 269 ? 22.298 -2.011 -26.194 1.00 81.81 269 GLY A N 1
ATOM 2085 C CA . GLY A 1 269 ? 23.253 -0.996 -25.741 1.00 81.81 269 GLY A CA 1
ATOM 2086 C C . GLY A 1 269 ? 24.634 -1.154 -26.391 1.00 81.81 269 GLY A C 1
ATOM 2087 O O . GLY A 1 269 ? 24.961 -2.220 -26.918 1.00 81.81 269 GLY A O 1
ATOM 2088 N N . ASP A 1 270 ? 25.442 -0.092 -26.341 1.00 79.56 270 ASP A N 1
ATOM 2089 C CA . ASP A 1 270 ? 26.774 -0.080 -26.948 1.00 79.56 270 ASP A CA 1
ATOM 2090 C C . ASP A 1 270 ? 27.643 -1.210 -26.369 1.00 79.56 270 ASP A C 1
ATOM 2092 O O . ASP A 1 270 ? 27.534 -1.569 -25.196 1.00 79.56 270 ASP A O 1
ATOM 2096 N N . SER A 1 271 ? 28.529 -1.783 -27.183 1.00 62.12 271 SER A N 1
ATOM 2097 C CA . SER A 1 271 ? 29.393 -2.911 -26.801 1.00 62.12 271 SER A CA 1
ATOM 2098 C C . SER A 1 271 ? 30.538 -2.534 -25.848 1.00 62.12 271 SER A C 1
ATOM 2100 O O . SER A 1 271 ? 31.464 -3.319 -25.669 1.00 62.12 271 SER A O 1
ATOM 2102 N N . ALA A 1 272 ? 30.525 -1.330 -25.273 1.00 58.25 272 ALA A N 1
ATOM 2103 C CA . ALA A 1 272 ? 31.567 -0.878 -24.366 1.00 58.25 272 ALA A CA 1
ATOM 2104 C C . ALA A 1 272 ? 31.277 -1.367 -22.939 1.00 58.25 272 ALA A C 1
ATOM 2106 O O . ALA A 1 272 ? 30.346 -0.890 -22.290 1.00 58.25 272 ALA A O 1
ATOM 2107 N N . GLU A 1 273 ? 32.109 -2.290 -22.457 1.00 53.72 273 GLU A N 1
ATOM 2108 C CA . GLU A 1 273 ? 32.188 -2.731 -21.062 1.00 53.72 273 GLU A CA 1
ATOM 2109 C C . GLU A 1 273 ? 32.618 -1.554 -20.171 1.00 53.72 273 GLU A C 1
ATOM 2111 O O . GLU A 1 273 ? 33.793 -1.331 -19.895 1.00 53.72 273 GLU A O 1
ATOM 2116 N N . SER A 1 274 ? 31.669 -0.720 -19.759 1.00 52.75 274 SER A N 1
ATOM 2117 C CA . SER A 1 274 ? 31.895 0.254 -18.697 1.00 52.75 274 SER A CA 1
ATOM 2118 C C . SER A 1 274 ? 30.770 0.129 -17.688 1.00 52.75 274 SER A C 1
ATOM 2120 O O . SER A 1 274 ? 29.633 0.496 -17.968 1.00 52.75 274 SER A O 1
ATOM 2122 N N . GLU A 1 275 ? 31.109 -0.347 -16.492 1.00 52.91 275 GLU A N 1
ATOM 2123 C CA . GLU A 1 275 ? 30.199 -0.559 -15.355 1.00 52.91 275 GLU A CA 1
ATOM 2124 C C . GLU A 1 275 ? 29.630 0.738 -14.751 1.00 52.91 275 GLU A C 1
ATOM 2126 O O . GLU A 1 275 ? 28.961 0.724 -13.719 1.00 52.91 275 GLU A O 1
ATOM 2131 N N . THR A 1 276 ? 29.870 1.896 -15.369 1.00 52.78 276 THR A N 1
ATOM 2132 C CA . THR A 1 276 ? 29.358 3.158 -14.836 1.00 52.78 276 THR A CA 1
ATOM 2133 C C . THR A 1 276 ? 27.896 3.357 -15.242 1.00 52.78 276 THR A C 1
ATOM 2135 O O . THR A 1 276 ? 27.551 3.355 -16.424 1.00 52.78 276 THR A O 1
ATOM 2138 N N . ALA A 1 277 ? 27.024 3.605 -14.256 1.00 55.06 277 ALA A N 1
ATOM 2139 C CA . ALA A 1 277 ? 25.573 3.826 -14.404 1.00 55.06 277 ALA A CA 1
ATOM 2140 C C . ALA A 1 277 ? 25.174 5.039 -15.285 1.00 55.06 277 ALA A C 1
ATOM 2142 O O . ALA A 1 277 ? 24.006 5.428 -15.349 1.00 55.06 277 ALA A O 1
ATOM 2143 N N . THR A 1 278 ? 26.141 5.673 -15.949 1.00 67.50 278 THR A N 1
ATOM 2144 C CA . THR A 1 278 ? 25.976 6.851 -16.802 1.00 67.50 278 THR A CA 1
ATOM 2145 C C . THR A 1 278 ? 25.896 6.508 -18.290 1.00 67.50 278 THR A C 1
ATOM 2147 O O . THR A 1 278 ? 25.589 7.393 -19.091 1.00 67.50 278 THR A O 1
ATOM 2150 N N . ARG A 1 279 ? 26.126 5.246 -18.683 1.00 77.94 279 ARG A N 1
ATOM 2151 C CA . ARG A 1 279 ? 26.122 4.817 -20.091 1.00 77.94 279 ARG A CA 1
ATOM 2152 C C . ARG A 1 279 ? 25.145 3.678 -20.365 1.00 77.94 279 ARG A C 1
ATOM 2154 O O . ARG A 1 279 ? 24.761 2.930 -19.472 1.00 77.94 279 ARG A O 1
ATOM 2161 N N . ARG A 1 280 ? 24.726 3.578 -21.630 1.00 84.88 280 ARG A N 1
ATOM 2162 C CA . ARG A 1 280 ? 23.936 2.451 -22.138 1.00 84.88 280 ARG A CA 1
ATOM 2163 C C . ARG A 1 280 ? 24.893 1.375 -22.634 1.00 84.88 280 ARG A C 1
ATOM 2165 O O . ARG A 1 280 ? 25.750 1.679 -23.455 1.00 84.88 280 ARG A O 1
ATOM 2172 N N . TYR A 1 281 ? 24.722 0.146 -22.173 1.00 86.19 281 TYR A N 1
ATOM 2173 C CA . TYR A 1 281 ? 25.465 -1.013 -22.659 1.00 86.19 281 TYR A CA 1
ATOM 2174 C C . TYR A 1 281 ? 24.555 -2.240 -22.672 1.00 86.19 281 TYR A C 1
ATOM 2176 O O . TYR A 1 281 ? 23.527 -2.279 -21.989 1.00 86.19 281 TYR A O 1
ATOM 2184 N N . LYS A 1 282 ? 24.894 -3.229 -23.498 1.00 91.12 282 LYS A N 1
ATOM 2185 C CA . LYS A 1 282 ? 24.101 -4.456 -23.621 1.00 91.12 282 LYS A CA 1
ATOM 2186 C C . LYS A 1 282 ? 24.064 -5.209 -22.287 1.00 91.12 282 LYS A C 1
ATOM 2188 O O . LYS A 1 282 ? 25.103 -5.535 -21.731 1.00 91.12 282 LYS A O 1
ATOM 2193 N N . GLY A 1 283 ? 22.865 -5.517 -21.805 1.00 91.06 283 GLY A N 1
ATOM 2194 C CA . GLY A 1 283 ? 22.629 -6.180 -20.522 1.00 91.06 283 GLY A CA 1
ATOM 2195 C C . GLY A 1 283 ? 22.502 -5.226 -19.334 1.00 91.06 283 GLY A C 1
ATOM 2196 O O . GLY A 1 283 ? 22.163 -5.681 -18.247 1.00 91.06 283 GLY A O 1
ATOM 2197 N N . ALA A 1 284 ? 22.706 -3.918 -19.515 1.00 91.69 284 ALA A N 1
ATOM 2198 C CA . ALA A 1 284 ? 22.504 -2.948 -18.443 1.00 91.69 284 ALA A CA 1
ATOM 2199 C C . ALA A 1 284 ? 21.030 -2.888 -18.022 1.00 91.69 284 ALA A C 1
ATOM 2201 O O . ALA A 1 284 ? 20.137 -2.858 -18.874 1.00 91.69 284 ALA A O 1
ATOM 2202 N N . ALA A 1 285 ? 20.781 -2.781 -16.718 1.00 94.62 285 ALA A N 1
ATOM 2203 C CA . ALA A 1 285 ? 19.453 -2.491 -16.193 1.00 94.62 285 ALA A CA 1
ATOM 2204 C C . ALA A 1 285 ? 18.992 -1.092 -16.639 1.00 94.62 285 ALA A C 1
ATOM 2206 O O . ALA A 1 285 ? 19.661 -0.091 -16.395 1.00 94.62 285 ALA A O 1
ATOM 2207 N N . ALA A 1 286 ? 17.835 -1.024 -17.288 1.00 95.50 286 ALA A N 1
ATOM 2208 C CA . ALA A 1 286 ? 17.238 0.197 -17.811 1.00 95.50 286 ALA A CA 1
ATOM 2209 C C . ALA A 1 286 ? 16.191 0.785 -16.846 1.00 95.50 286 ALA A C 1
ATOM 2211 O O . ALA A 1 286 ? 16.093 2.007 -16.703 1.00 95.50 286 ALA A O 1
ATOM 2212 N N . GLY A 1 287 ? 15.443 -0.058 -16.135 1.00 96.19 287 GLY A N 1
ATOM 2213 C CA . GLY A 1 287 ? 14.456 0.373 -15.144 1.00 96.19 287 GLY A CA 1
ATOM 2214 C C . GLY A 1 287 ? 13.729 -0.795 -14.487 1.00 96.19 287 GLY A C 1
ATOM 2215 O O . GLY A 1 287 ? 13.795 -1.915 -14.988 1.00 96.19 287 GLY A O 1
ATOM 2216 N N . TRP A 1 288 ? 13.056 -0.537 -13.370 1.00 97.38 288 TRP A N 1
ATOM 2217 C CA . TRP A 1 288 ? 12.392 -1.562 -12.567 1.00 97.38 288 TRP A CA 1
ATOM 2218 C C . TRP A 1 288 ? 11.241 -1.011 -11.728 1.00 97.38 288 TRP A C 1
ATOM 2220 O O . TRP A 1 288 ? 11.061 0.203 -11.594 1.00 97.38 288 TRP A O 1
ATOM 2230 N N . SER A 1 289 ? 10.467 -1.935 -11.163 1.00 96.75 289 SER A N 1
ATOM 2231 C CA . SER A 1 289 ? 9.510 -1.698 -10.083 1.00 96.75 289 SER A CA 1
ATOM 2232 C C . SER A 1 289 ? 9.135 -3.024 -9.409 1.00 96.75 289 SER A C 1
ATOM 2234 O O . SER A 1 289 ? 9.290 -4.089 -10.008 1.00 96.75 289 SER A O 1
ATOM 2236 N N . TYR A 1 290 ? 8.639 -2.981 -8.172 1.00 94.31 290 TYR A N 1
ATOM 2237 C CA . TYR A 1 290 ? 8.074 -4.142 -7.476 1.00 94.31 290 TYR A CA 1
ATOM 2238 C C . TYR A 1 290 ? 6.885 -3.749 -6.589 1.00 94.31 290 TYR A C 1
ATOM 2240 O O . TYR A 1 290 ? 6.719 -2.579 -6.263 1.00 94.31 290 TYR A O 1
ATOM 2248 N N . ALA A 1 291 ? 6.057 -4.707 -6.171 1.00 91.12 291 ALA A N 1
ATOM 2249 C CA . ALA A 1 291 ? 4.943 -4.456 -5.250 1.00 91.12 291 ALA A CA 1
ATOM 2250 C C . ALA A 1 291 ? 5.383 -4.243 -3.799 1.00 91.12 291 ALA A C 1
ATOM 2252 O O . ALA A 1 291 ? 6.170 -5.015 -3.250 1.00 91.12 291 ALA A O 1
ATOM 2253 N N . HIS A 1 292 ? 4.780 -3.270 -3.126 1.00 89.50 292 HIS A N 1
ATOM 2254 C CA . HIS A 1 292 ? 4.675 -3.299 -1.673 1.00 89.50 292 HIS A CA 1
ATOM 2255 C C . HIS A 1 292 ? 3.635 -4.334 -1.213 1.00 89.50 292 HIS A C 1
ATOM 2257 O O . HIS A 1 292 ? 2.930 -4.948 -2.011 1.00 89.50 292 HIS A O 1
ATOM 2263 N N . GLU A 1 293 ? 3.552 -4.564 0.100 1.00 84.25 293 GLU A N 1
ATOM 2264 C CA . GLU A 1 293 ? 2.654 -5.583 0.672 1.00 84.25 293 GLU A CA 1
ATOM 2265 C C . GLU A 1 293 ? 1.180 -5.295 0.415 1.00 84.25 293 GLU A C 1
ATOM 2267 O O . GLU A 1 293 ? 0.390 -6.216 0.319 1.00 84.25 293 GLU A O 1
ATOM 2272 N N . ASP A 1 294 ? 0.809 -4.035 0.262 1.00 86.81 294 ASP A N 1
ATOM 2273 C CA . ASP A 1 294 ? -0.546 -3.586 -0.049 1.00 86.81 294 ASP A CA 1
ATOM 2274 C C . ASP A 1 294 ? -0.815 -3.477 -1.557 1.00 86.81 294 ASP A C 1
ATOM 2276 O O . ASP A 1 294 ? -1.687 -2.715 -1.976 1.00 86.81 294 ASP A O 1
ATOM 2280 N N . PHE A 1 295 ? -0.059 -4.199 -2.388 1.00 90.19 295 PHE A N 1
ATOM 2281 C CA . PHE A 1 295 ? -0.129 -4.105 -3.850 1.00 90.19 295 PHE A CA 1
ATOM 2282 C C . PHE A 1 295 ? 0.034 -2.670 -4.387 1.00 90.19 295 PHE A C 1
ATOM 2284 O O . PHE A 1 295 ? -0.382 -2.389 -5.508 1.00 90.19 295 PHE A O 1
ATOM 2291 N N . SER A 1 296 ? 0.624 -1.750 -3.615 1.00 89.69 296 SER A N 1
ATOM 2292 C CA . SER A 1 296 ? 1.025 -0.446 -4.141 1.00 89.69 296 SER A CA 1
ATOM 2293 C C . SER A 1 296 ? 2.366 -0.551 -4.866 1.00 89.69 296 SER A C 1
ATOM 2295 O O . SER A 1 296 ? 3.197 -1.414 -4.568 1.00 89.69 296 SER A O 1
ATOM 2297 N N . VAL A 1 297 ? 2.579 0.312 -5.859 1.00 91.75 297 VAL A N 1
ATOM 2298 C CA . VAL A 1 297 ? 3.824 0.327 -6.639 1.00 91.75 297 VAL A CA 1
ATOM 2299 C C . VAL A 1 297 ? 4.972 0.821 -5.762 1.00 91.75 297 VAL A C 1
ATOM 2301 O O . VAL A 1 297 ? 4.933 1.933 -5.242 1.00 91.75 297 VAL A O 1
ATOM 2304 N N . GLY A 1 298 ? 6.004 -0.007 -5.632 1.00 90.12 298 GLY A N 1
ATOM 2305 C CA . GLY A 1 298 ? 7.248 0.280 -4.933 1.00 90.12 298 GLY A CA 1
ATOM 2306 C C . GLY A 1 298 ? 8.441 0.380 -5.881 1.00 90.12 298 GLY A C 1
ATOM 2307 O O . GLY A 1 298 ? 8.453 -0.186 -6.979 1.00 90.12 298 GLY A O 1
ATOM 2308 N N . SER A 1 299 ? 9.459 1.131 -5.443 1.00 92.31 299 SER A N 1
ATOM 2309 C CA . SER A 1 299 ? 10.747 1.314 -6.139 1.00 92.31 299 SER A CA 1
ATOM 2310 C C . SER A 1 299 ? 10.603 1.535 -7.653 1.00 92.31 299 SER A C 1
ATOM 2312 O O . SER A 1 299 ? 11.277 0.905 -8.464 1.00 92.31 299 SER A O 1
ATOM 2314 N N . PHE A 1 300 ? 9.675 2.402 -8.058 1.00 95.25 300 PHE A N 1
ATOM 2315 C CA . PHE A 1 300 ? 9.500 2.737 -9.466 1.00 95.25 300 PHE A CA 1
ATOM 2316 C C . PHE A 1 300 ? 10.671 3.601 -9.941 1.00 95.25 300 PHE A C 1
ATOM 2318 O O . PHE A 1 300 ? 10.787 4.766 -9.551 1.00 95.25 300 PHE A O 1
ATOM 2325 N N . TYR A 1 301 ? 11.545 3.050 -10.784 1.00 95.19 301 TYR A N 1
ATOM 2326 C CA . TYR A 1 301 ? 12.772 3.738 -11.169 1.00 95.19 301 TYR A CA 1
ATOM 2327 C C . TYR A 1 301 ? 13.187 3.466 -12.613 1.00 95.19 301 TYR A C 1
ATOM 2329 O O . TYR A 1 301 ? 13.232 2.327 -13.070 1.00 95.19 301 TYR A O 1
ATOM 2337 N N . ILE A 1 302 ? 13.565 4.536 -13.320 1.00 96.00 302 ILE A N 1
ATOM 2338 C CA . ILE A 1 302 ? 14.219 4.476 -14.631 1.00 96.00 302 ILE A CA 1
ATOM 2339 C C . ILE A 1 302 ? 15.617 5.072 -14.498 1.00 96.00 302 ILE A C 1
ATOM 2341 O O . ILE A 1 302 ? 15.782 6.243 -14.115 1.00 96.00 302 ILE A O 1
ATOM 2345 N N . THR A 1 303 ? 16.618 4.273 -14.856 1.00 93.75 303 THR A N 1
ATOM 2346 C CA . THR A 1 303 ? 18.024 4.678 -14.782 1.00 93.75 303 THR A CA 1
ATOM 2347 C C . THR A 1 303 ? 18.289 5.888 -15.686 1.00 93.75 303 THR A C 1
ATOM 2349 O O . THR A 1 303 ? 17.690 6.006 -16.763 1.00 93.75 303 THR A O 1
ATOM 2352 N N . PRO A 1 304 ? 19.154 6.839 -15.275 1.00 93.38 304 PRO A N 1
ATOM 2353 C CA . PRO A 1 304 ? 19.309 8.120 -15.965 1.00 93.38 304 PRO A CA 1
ATOM 2354 C C . PRO A 1 304 ? 19.550 8.034 -17.482 1.00 93.38 304 PRO A C 1
ATOM 2356 O O . PRO A 1 304 ? 18.868 8.770 -18.203 1.00 93.38 304 PRO A O 1
ATOM 2359 N N . PRO A 1 305 ? 20.406 7.127 -18.006 1.00 92.25 305 PRO A N 1
ATOM 2360 C CA . PRO A 1 305 ? 20.655 7.027 -19.448 1.00 92.25 305 PRO A CA 1
ATOM 2361 C C . PRO A 1 305 ? 19.422 6.610 -20.254 1.00 92.25 305 PRO A C 1
ATOM 2363 O O . PRO A 1 305 ? 19.375 6.818 -21.464 1.00 92.25 305 PRO A O 1
ATOM 2366 N N . TYR A 1 306 ? 18.422 6.023 -19.604 1.00 93.31 306 TYR A N 1
ATOM 2367 C CA . TYR A 1 306 ? 17.255 5.400 -20.219 1.00 93.31 306 TYR A CA 1
ATOM 2368 C C . TYR A 1 306 ? 15.966 6.217 -20.040 1.00 93.31 306 TYR A C 1
ATOM 2370 O O . TYR A 1 306 ? 14.906 5.875 -20.573 1.00 93.31 306 TYR A O 1
ATOM 2378 N N . ARG A 1 307 ? 16.047 7.346 -19.328 1.00 92.00 307 ARG A N 1
ATOM 2379 C CA . ARG A 1 307 ? 14.936 8.293 -19.186 1.00 92.00 307 ARG A CA 1
ATOM 2380 C C . ARG A 1 307 ? 14.547 8.878 -20.544 1.00 92.00 307 ARG A C 1
ATOM 2382 O O . ARG A 1 307 ? 15.359 8.980 -21.459 1.00 92.00 307 ARG A O 1
ATOM 2389 N N . ARG A 1 308 ? 13.280 9.294 -20.661 1.00 90.69 308 ARG A N 1
ATOM 2390 C CA . ARG A 1 308 ? 12.676 9.863 -21.886 1.00 90.69 308 ARG A CA 1
ATOM 2391 C C . ARG A 1 308 ? 12.594 8.904 -23.087 1.00 90.69 308 ARG A C 1
ATOM 2393 O O . ARG A 1 308 ? 12.199 9.336 -24.160 1.00 90.69 308 ARG A O 1
ATOM 2400 N N . LEU A 1 309 ? 12.865 7.608 -22.903 1.00 91.31 309 LEU A N 1
ATOM 2401 C CA . LEU A 1 309 ? 12.657 6.565 -23.923 1.00 91.31 309 LEU A CA 1
ATOM 2402 C C . LEU A 1 309 ? 11.276 5.884 -23.846 1.00 91.31 309 LEU A C 1
ATOM 2404 O O . LEU A 1 309 ? 11.070 4.828 -24.431 1.00 91.31 309 LEU A O 1
ATOM 2408 N N . GLY A 1 310 ? 10.340 6.432 -23.065 1.00 91.94 310 GLY A N 1
ATOM 2409 C CA . GLY A 1 310 ? 9.030 5.806 -22.837 1.00 91.94 310 GLY A CA 1
ATOM 2410 C C . GLY A 1 310 ? 9.049 4.602 -21.885 1.00 91.94 310 GLY A C 1
ATOM 2411 O O . GLY A 1 310 ? 8.011 3.994 -21.657 1.00 91.94 310 GLY A O 1
ATOM 2412 N N . LEU A 1 311 ? 10.191 4.275 -21.272 1.00 94.06 311 LEU A N 1
ATOM 2413 C CA . LEU A 1 311 ? 10.305 3.109 -20.390 1.00 94.06 311 LEU A CA 1
ATOM 2414 C C . LEU A 1 311 ? 9.456 3.185 -19.125 1.00 94.06 311 LEU A C 1
ATOM 2416 O O . LEU A 1 311 ? 8.991 2.156 -18.657 1.00 94.06 311 LEU A O 1
ATOM 2420 N N . GLY A 1 312 ? 9.207 4.385 -18.597 1.00 94.94 312 GLY A N 1
ATOM 2421 C CA . GLY A 1 312 ? 8.304 4.540 -17.457 1.00 94.94 312 GLY A CA 1
ATOM 2422 C C . GLY A 1 312 ? 6.890 4.038 -17.766 1.00 94.94 312 GLY A C 1
ATOM 2423 O O . GLY A 1 312 ? 6.293 3.343 -16.955 1.00 94.94 312 GLY A O 1
ATOM 2424 N N . GLN A 1 313 ? 6.394 4.314 -18.974 1.00 94.00 313 GLN A N 1
ATOM 2425 C CA . GLN A 1 313 ? 5.098 3.826 -19.443 1.00 94.00 313 GLN A CA 1
ATOM 2426 C C . GLN A 1 313 ? 5.102 2.304 -19.628 1.00 94.00 313 GLN A C 1
ATOM 2428 O O . GLN A 1 313 ? 4.155 1.642 -19.219 1.00 94.00 313 GLN A O 1
ATOM 2433 N N . LEU A 1 314 ? 6.188 1.742 -20.176 1.00 93.94 314 LEU A N 1
ATOM 2434 C CA . LEU A 1 314 ? 6.345 0.290 -20.308 1.00 93.94 314 LEU A CA 1
ATOM 2435 C C . LEU A 1 314 ? 6.316 -0.410 -18.940 1.00 93.94 314 LEU A C 1
ATOM 2437 O O . LEU A 1 314 ? 5.543 -1.345 -18.753 1.00 93.94 314 LEU A O 1
ATOM 2441 N N . VAL A 1 315 ? 7.110 0.075 -17.977 1.00 95.25 315 VAL A N 1
ATOM 2442 C CA . VAL A 1 315 ? 7.137 -0.462 -16.607 1.00 95.25 315 VAL A CA 1
ATOM 2443 C C . VAL A 1 315 ? 5.751 -0.388 -15.969 1.00 95.25 315 VAL A C 1
ATOM 2445 O O . VAL A 1 315 ? 5.298 -1.390 -15.423 1.00 95.25 315 VAL A O 1
ATOM 2448 N N . LEU A 1 316 ? 5.060 0.755 -16.082 1.00 93.88 316 LEU A N 1
ATOM 2449 C CA . LEU A 1 316 ? 3.704 0.916 -15.546 1.00 93.88 316 LEU A CA 1
ATOM 2450 C C . LEU A 1 316 ? 2.711 -0.069 -16.166 1.00 93.88 316 LEU A C 1
ATOM 2452 O O . LEU A 1 316 ? 1.992 -0.723 -15.426 1.00 93.88 316 LEU A O 1
ATOM 2456 N N . SER A 1 317 ? 2.702 -0.224 -17.493 1.00 91.81 317 SER A N 1
ATOM 2457 C CA . SER A 1 317 ? 1.749 -1.120 -18.165 1.00 91.81 317 SER A CA 1
ATOM 2458 C C . SER A 1 317 ? 1.875 -2.578 -17.707 1.00 91.81 317 SER A C 1
ATOM 2460 O O . SER A 1 317 ? 0.872 -3.240 -17.462 1.00 91.81 317 SER A O 1
ATOM 2462 N N . ILE A 1 318 ? 3.106 -3.063 -17.519 1.00 92.75 318 ILE A N 1
ATOM 2463 C CA . ILE A 1 318 ? 3.356 -4.455 -17.126 1.00 92.75 318 ILE A CA 1
ATOM 2464 C C . ILE A 1 318 ? 3.102 -4.661 -15.628 1.00 92.75 318 ILE A C 1
ATOM 2466 O O . ILE A 1 318 ? 2.572 -5.697 -15.222 1.00 92.75 318 ILE A O 1
ATOM 2470 N N . ILE A 1 319 ? 3.496 -3.702 -14.781 1.00 92.94 319 ILE A N 1
ATOM 2471 C CA . ILE A 1 319 ? 3.293 -3.833 -13.333 1.00 92.94 319 ILE A CA 1
ATOM 2472 C C . ILE A 1 319 ? 1.807 -3.716 -12.966 1.00 92.94 319 ILE A C 1
ATOM 2474 O O . ILE A 1 319 ? 1.348 -4.416 -12.068 1.00 92.94 319 ILE A O 1
ATOM 2478 N N . GLU A 1 320 ? 1.051 -2.899 -13.706 1.00 93.19 320 GLU A N 1
ATOM 2479 C CA . GLU A 1 320 ? -0.404 -2.776 -13.602 1.00 93.19 320 GLU A CA 1
ATOM 2480 C C . GLU A 1 320 ? -1.089 -4.126 -13.836 1.00 93.19 320 GLU A C 1
ATOM 2482 O O . GLU A 1 320 ? -1.807 -4.598 -12.954 1.00 93.19 320 GLU A O 1
ATOM 2487 N N . GLU A 1 321 ? -0.778 -4.809 -14.942 1.00 91.19 321 GLU A N 1
ATOM 2488 C CA . GLU A 1 321 ? -1.309 -6.146 -15.244 1.00 91.19 321 GLU A CA 1
ATOM 2489 C C . GLU A 1 321 ? -1.019 -7.149 -14.116 1.00 91.19 321 GLU A C 1
ATOM 2491 O O . GLU A 1 321 ? -1.923 -7.829 -13.624 1.00 91.19 321 GLU A O 1
ATOM 2496 N N . LYS A 1 322 ? 0.234 -7.198 -13.640 1.00 91.75 322 LYS A N 1
ATOM 2497 C CA . LYS A 1 322 ? 0.637 -8.085 -12.537 1.00 91.75 322 LYS A CA 1
ATOM 2498 C C . LYS A 1 322 ? -0.149 -7.809 -11.256 1.00 91.75 322 LYS A C 1
ATOM 2500 O O . LYS A 1 322 ? -0.531 -8.746 -10.556 1.00 91.75 322 LYS A O 1
ATOM 2505 N N . PHE A 1 323 ? -0.375 -6.541 -10.925 1.00 91.31 323 PHE A N 1
ATOM 2506 C CA . PHE A 1 323 ? -1.019 -6.156 -9.669 1.00 91.31 323 PHE A CA 1
ATOM 2507 C C . PHE A 1 323 ? -2.519 -6.391 -9.709 1.00 91.31 323 PHE A C 1
ATOM 2509 O O . PHE A 1 323 ? -3.078 -6.908 -8.742 1.00 91.31 323 PHE A O 1
ATOM 2516 N N . VAL A 1 324 ? -3.168 -6.034 -10.816 1.00 91.56 324 VAL A N 1
ATOM 2517 C CA . VAL A 1 324 ? -4.595 -6.297 -11.019 1.00 91.56 324 VAL A CA 1
ATOM 2518 C C . VAL A 1 324 ? -4.843 -7.805 -11.013 1.00 91.56 324 VAL A C 1
ATOM 2520 O O . VAL A 1 324 ? -5.740 -8.267 -10.307 1.00 91.56 324 VAL A O 1
ATOM 2523 N N . GLY A 1 325 ? -3.999 -8.591 -11.692 1.00 90.94 325 GLY A N 1
ATOM 2524 C CA . GLY A 1 325 ? -4.075 -10.053 -11.674 1.00 90.94 325 GLY A CA 1
ATOM 2525 C C . GLY A 1 325 ? -3.925 -10.642 -10.267 1.00 90.94 325 GLY A C 1
ATOM 2526 O O . GLY A 1 325 ? -4.747 -11.453 -9.845 1.00 90.94 325 GLY A O 1
ATOM 2527 N N . ALA A 1 326 ? -2.932 -10.188 -9.495 1.00 90.81 326 ALA A N 1
ATOM 2528 C CA . ALA A 1 326 ? -2.710 -10.669 -8.129 1.00 90.81 326 ALA A CA 1
ATOM 2529 C C . ALA A 1 326 ? -3.848 -10.300 -7.164 1.00 90.81 326 ALA A C 1
ATOM 2531 O O . ALA A 1 326 ? -4.228 -11.114 -6.324 1.00 90.81 326 ALA A O 1
ATOM 2532 N N . GLN A 1 327 ? -4.411 -9.094 -7.289 1.00 92.19 327 GLN A N 1
ATOM 2533 C CA . GLN A 1 327 ? -5.575 -8.673 -6.505 1.00 92.19 327 GLN A CA 1
ATOM 2534 C C . GLN A 1 327 ? -6.831 -9.466 -6.878 1.00 92.19 327 GLN A C 1
ATOM 2536 O O . GLN A 1 327 ? -7.575 -9.873 -5.988 1.00 92.19 327 GLN A O 1
ATOM 2541 N N . THR A 1 328 ? -7.051 -9.708 -8.171 1.00 91.94 328 THR A N 1
ATOM 2542 C CA . THR A 1 328 ? -8.184 -10.501 -8.671 1.00 91.94 328 THR A CA 1
ATOM 2543 C C . THR A 1 328 ? -8.111 -11.926 -8.133 1.00 91.94 328 THR A C 1
ATOM 2545 O O . THR A 1 328 ? -9.057 -12.401 -7.512 1.00 91.94 328 THR A O 1
ATOM 2548 N N . LEU A 1 329 ? -6.944 -12.565 -8.239 1.00 89.88 329 LEU A N 1
ATOM 2549 C CA . LEU A 1 329 ? -6.722 -13.893 -7.677 1.00 89.88 329 LEU A CA 1
ATOM 2550 C C . LEU A 1 329 ? -6.912 -13.916 -6.151 1.00 89.88 329 LEU A C 1
ATOM 2552 O O . LEU A 1 329 ? -7.503 -14.851 -5.613 1.00 89.88 329 LEU A O 1
ATOM 2556 N N . ALA A 1 330 ? -6.426 -12.894 -5.440 1.00 92.31 330 ALA A N 1
ATOM 2557 C CA . ALA A 1 330 ? -6.611 -12.781 -3.995 1.00 92.31 330 ALA A CA 1
ATOM 2558 C C . ALA A 1 330 ? -8.098 -12.720 -3.610 1.00 92.31 330 ALA A C 1
ATOM 2560 O O . ALA A 1 330 ? -8.515 -13.372 -2.654 1.00 92.31 330 ALA A O 1
ATOM 2561 N N . LEU A 1 331 ? -8.894 -11.959 -4.365 1.00 94.19 331 LEU A N 1
ATOM 2562 C CA . LEU A 1 331 ? -10.340 -11.861 -4.189 1.00 94.19 331 LEU A CA 1
ATOM 2563 C C . LEU A 1 331 ? -11.048 -13.184 -4.493 1.00 94.19 331 LEU A C 1
ATOM 2565 O O . LEU A 1 331 ? -11.885 -13.620 -3.705 1.00 94.19 331 LEU A O 1
ATOM 2569 N N . GLU A 1 332 ? -10.700 -13.849 -5.594 1.00 92.00 332 GLU A N 1
ATOM 2570 C CA . GLU A 1 332 ? -11.229 -15.172 -5.950 1.00 92.00 332 GLU A CA 1
ATOM 2571 C C . GLU A 1 332 ? -10.971 -16.198 -4.842 1.00 92.00 332 GLU A C 1
ATOM 2573 O O . GLU A 1 332 ? -11.889 -16.897 -4.416 1.00 92.00 332 GLU A O 1
ATOM 2578 N N . GLN A 1 333 ? -9.747 -16.225 -4.311 1.00 90.81 333 GLN A N 1
ATOM 2579 C CA . GLN A 1 333 ? -9.332 -17.123 -3.232 1.00 90.81 333 GLN A CA 1
ATOM 2580 C C . GLN A 1 333 ? -10.140 -16.953 -1.944 1.00 90.81 333 GLN A C 1
ATOM 2582 O O . GLN A 1 333 ? -10.339 -17.921 -1.211 1.00 90.81 333 GLN A O 1
ATOM 2587 N N . VAL A 1 334 ? -10.629 -15.743 -1.665 1.00 93.44 334 VAL A N 1
ATOM 2588 C CA . VAL A 1 334 ? -11.489 -15.480 -0.504 1.00 93.44 334 VAL A CA 1
ATOM 2589 C C . VAL A 1 334 ? -12.980 -15.528 -0.849 1.00 93.44 334 VAL A C 1
ATOM 2591 O O . VAL A 1 334 ? -13.805 -15.264 0.021 1.00 93.44 334 VAL A O 1
ATOM 2594 N N . GLY A 1 335 ? -13.352 -15.917 -2.072 1.00 94.62 335 GLY A N 1
ATOM 2595 C CA . GLY A 1 335 ? -14.743 -16.073 -2.510 1.00 94.62 335 GLY A CA 1
ATOM 2596 C C . GLY A 1 335 ? -15.432 -14.769 -2.926 1.00 94.62 335 GLY A C 1
ATOM 2597 O O . GLY A 1 335 ? -16.642 -14.645 -2.763 1.00 94.62 335 GLY A O 1
ATOM 2598 N N . LEU A 1 336 ? -14.677 -13.789 -3.430 1.00 95.12 336 LEU A N 1
ATOM 2599 C CA . LEU A 1 336 ? -15.140 -12.440 -3.787 1.00 95.12 336 LEU A CA 1
ATOM 2600 C C . LEU A 1 336 ? -14.802 -12.051 -5.242 1.00 95.12 336 LEU A C 1
ATOM 2602 O O . LEU A 1 336 ? -14.465 -10.902 -5.523 1.00 95.12 336 LEU A O 1
ATOM 2606 N N . SER A 1 337 ? -14.901 -12.996 -6.179 1.00 91.12 337 SER A N 1
ATOM 2607 C CA . SER A 1 337 ? -14.478 -12.842 -7.585 1.00 91.12 337 SER A CA 1
ATOM 2608 C C . SER A 1 337 ? -15.144 -11.699 -8.367 1.00 91.12 337 SER A C 1
ATOM 2610 O O . SER A 1 337 ? -14.612 -11.261 -9.379 1.00 91.12 337 SER A O 1
ATOM 2612 N N . ALA A 1 338 ? -16.298 -11.204 -7.916 1.00 86.12 338 ALA A N 1
ATOM 2613 C CA . ALA A 1 338 ? -17.019 -10.111 -8.572 1.00 86.12 338 ALA A CA 1
ATOM 2614 C C . ALA A 1 338 ? -16.496 -8.708 -8.209 1.00 86.12 338 ALA A C 1
ATOM 2616 O O . ALA A 1 338 ? -16.991 -7.719 -8.749 1.00 86.12 338 ALA A O 1
ATOM 2617 N N . LEU A 1 339 ? -15.559 -8.595 -7.262 1.00 88.56 339 LEU A N 1
ATOM 2618 C CA . LEU A 1 339 ? -15.063 -7.299 -6.807 1.00 88.56 339 LEU A CA 1
ATOM 2619 C C . LEU A 1 339 ? -13.902 -6.798 -7.681 1.00 88.56 339 LEU A C 1
ATOM 2621 O O . LEU A 1 339 ? -13.052 -7.587 -8.090 1.00 88.56 339 LEU A O 1
ATOM 2625 N N . PRO A 1 340 ? -13.818 -5.483 -7.935 1.00 85.00 340 PRO A N 1
ATOM 2626 C CA . PRO A 1 340 ? -12.746 -4.916 -8.743 1.00 85.00 340 PRO A CA 1
ATOM 2627 C C . PRO A 1 340 ? -11.382 -4.962 -8.034 1.00 85.00 340 PRO A C 1
ATOM 2629 O O . PRO A 1 340 ? -11.280 -4.786 -6.817 1.00 85.00 340 PRO A O 1
ATOM 2632 N N . GLY A 1 341 ? -10.313 -5.169 -8.807 1.00 80.69 341 GLY A N 1
ATOM 2633 C CA . GLY A 1 341 ? -8.917 -5.023 -8.382 1.00 80.69 341 GLY A CA 1
ATOM 2634 C C . GLY A 1 341 ? -8.326 -3.723 -8.930 1.00 80.69 341 GLY A C 1
ATOM 2635 O O . GLY A 1 341 ? -7.764 -3.750 -10.022 1.00 80.69 341 GLY A O 1
ATOM 2636 N N . PRO A 1 342 ? -8.452 -2.580 -8.235 1.00 89.38 342 PRO A N 1
ATOM 2637 C CA . PRO A 1 342 ? -8.017 -1.303 -8.778 1.00 89.38 342 PRO A CA 1
ATOM 2638 C C . PRO A 1 342 ? -6.492 -1.228 -8.813 1.00 89.38 342 PRO A C 1
ATOM 2640 O O . PRO A 1 342 ? -5.800 -1.653 -7.880 1.00 89.38 342 PRO A O 1
ATOM 2643 N N . PHE A 1 343 ? -5.959 -0.626 -9.872 1.00 91.69 343 PHE A N 1
ATOM 2644 C CA . PHE A 1 343 ? -4.559 -0.237 -9.899 1.00 91.69 343 PHE A CA 1
ATOM 2645 C C . PHE A 1 343 ? -4.389 1.132 -9.244 1.00 91.69 343 PHE A C 1
ATOM 2647 O O . PHE A 1 343 ? -5.031 2.114 -9.630 1.00 91.69 343 PHE A O 1
ATOM 2654 N N . PHE A 1 344 ? -3.507 1.191 -8.251 1.00 93.38 344 PHE A N 1
ATOM 2655 C CA . PHE A 1 344 ? -3.159 2.424 -7.567 1.00 93.38 344 PHE A CA 1
ATOM 2656 C C . PHE A 1 344 ? -1.670 2.452 -7.236 1.00 93.38 344 PHE A C 1
ATOM 2658 O O . PHE A 1 344 ? -1.003 1.422 -7.106 1.00 93.38 344 PHE A O 1
ATOM 2665 N N . LEU A 1 345 ? -1.146 3.660 -7.088 1.00 94.38 345 LEU A N 1
ATOM 2666 C CA . LEU A 1 345 ? 0.231 3.887 -6.684 1.00 94.38 345 LEU A CA 1
ATOM 2667 C C . LEU A 1 345 ? 0.343 5.152 -5.849 1.00 94.38 345 LEU A C 1
ATOM 2669 O O . LEU A 1 345 ? -0.546 6.003 -5.857 1.00 94.38 345 LEU A O 1
ATOM 2673 N N . ASN A 1 346 ? 1.460 5.275 -5.145 1.00 93.31 346 ASN A N 1
ATOM 2674 C CA . ASN A 1 346 ? 1.781 6.450 -4.355 1.00 93.31 346 ASN A CA 1
ATOM 2675 C C . ASN A 1 346 ? 3.118 7.026 -4.810 1.00 93.31 346 ASN A C 1
ATOM 2677 O O . ASN A 1 346 ? 4.024 6.297 -5.207 1.00 93.31 346 ASN A O 1
ATOM 2681 N N . THR A 1 347 ? 3.251 8.341 -4.721 1.00 94.12 347 THR A N 1
ATOM 2682 C CA . THR A 1 347 ? 4.533 9.031 -4.876 1.00 94.12 347 THR A CA 1
ATOM 2683 C C . THR A 1 347 ? 4.620 10.178 -3.896 1.00 94.12 347 THR A C 1
ATOM 2685 O O . THR A 1 347 ? 3.605 10.786 -3.578 1.00 94.12 347 THR A O 1
ATOM 2688 N N . GLU A 1 348 ? 5.824 10.514 -3.449 1.00 93.12 348 GLU A N 1
ATOM 2689 C CA . GLU A 1 348 ? 6.067 11.727 -2.667 1.00 93.12 348 GLU A CA 1
ATOM 2690 C C . GLU A 1 348 ? 5.508 12.961 -3.388 1.00 93.12 348 GLU A C 1
ATOM 2692 O O . GLU A 1 348 ? 5.642 13.098 -4.611 1.00 93.12 348 GLU A O 1
ATOM 2697 N N . GLU A 1 349 ? 4.893 13.871 -2.630 1.00 93.62 349 GLU A N 1
ATOM 2698 C CA . GLU A 1 349 ? 4.246 15.072 -3.169 1.00 93.62 349 GLU A CA 1
ATOM 2699 C C . GLU A 1 349 ? 5.211 15.960 -3.973 1.00 93.62 349 GLU A C 1
ATOM 2701 O O . GLU A 1 349 ? 4.829 16.519 -5.011 1.00 93.62 349 GLU A O 1
ATOM 2706 N N . GLY A 1 350 ? 6.477 16.013 -3.544 1.00 94.31 350 GLY A N 1
ATOM 2707 C CA . GLY A 1 350 ? 7.559 16.753 -4.197 1.00 94.31 350 GLY A CA 1
ATOM 2708 C C . GLY A 1 350 ? 8.108 16.114 -5.479 1.00 94.31 350 GLY A C 1
ATOM 2709 O O . GLY A 1 350 ? 8.851 16.766 -6.215 1.00 94.31 350 GLY A O 1
ATOM 2710 N N . ASN A 1 351 ? 7.745 14.869 -5.809 1.00 94.06 351 ASN A N 1
ATOM 2711 C CA . ASN A 1 351 ? 8.273 14.173 -6.985 1.00 94.06 351 ASN A CA 1
ATOM 2712 C C . ASN A 1 351 ? 7.503 14.542 -8.267 1.00 94.06 351 ASN A C 1
ATOM 2714 O O . ASN A 1 351 ? 6.758 13.746 -8.843 1.00 94.06 351 ASN A O 1
ATOM 2718 N N . ALA A 1 352 ? 7.709 15.772 -8.743 1.00 95.81 352 ALA A N 1
ATOM 2719 C CA . ALA A 1 352 ? 7.030 16.310 -9.924 1.00 95.81 352 ALA A CA 1
ATOM 2720 C C . ALA A 1 352 ? 7.224 15.453 -11.192 1.00 95.81 352 ALA A C 1
ATOM 2722 O O . ALA A 1 352 ? 6.325 15.367 -12.026 1.00 95.81 352 ALA A O 1
ATOM 2723 N N . SER A 1 353 ? 8.378 14.789 -11.333 1.00 94.38 353 SER A N 1
ATOM 2724 C CA . SER A 1 353 ? 8.669 13.947 -12.502 1.00 94.38 353 SER A CA 1
ATOM 2725 C C . SER A 1 353 ? 7.814 12.679 -12.538 1.00 94.38 353 SER A C 1
ATOM 2727 O O . SER A 1 353 ? 7.296 12.331 -13.599 1.00 94.38 353 SER A O 1
ATOM 2729 N N . ALA A 1 354 ? 7.654 11.994 -11.401 1.00 95.19 354 ALA A N 1
ATOM 2730 C CA . ALA A 1 354 ? 6.798 10.814 -11.311 1.00 95.19 354 ALA A CA 1
ATOM 2731 C C . ALA A 1 354 ? 5.325 11.185 -11.521 1.00 95.19 354 ALA A C 1
ATOM 2733 O O . ALA A 1 354 ? 4.641 10.557 -12.322 1.00 95.19 354 ALA A O 1
ATOM 2734 N N . ARG A 1 355 ? 4.869 12.274 -10.892 1.00 96.19 355 ARG A N 1
ATOM 2735 C CA . ARG A 1 355 ? 3.499 12.789 -11.036 1.00 96.19 355 ARG A CA 1
ATOM 2736 C C . ARG A 1 355 ? 3.134 13.085 -12.492 1.00 96.19 355 ARG A C 1
ATOM 2738 O O . ARG A 1 355 ? 2.159 12.537 -12.997 1.00 96.19 355 ARG A O 1
ATOM 2745 N N . ALA A 1 356 ? 3.975 13.846 -13.197 1.00 95.88 356 ALA A N 1
ATOM 2746 C CA . ALA A 1 356 ? 3.761 14.149 -14.612 1.00 95.88 356 ALA A CA 1
ATOM 2747 C C . ALA A 1 356 ? 3.728 12.882 -15.488 1.00 95.88 356 ALA A C 1
ATOM 2749 O O . ALA A 1 356 ? 2.979 12.814 -16.462 1.00 95.88 356 ALA A O 1
ATOM 2750 N N . LEU A 1 357 ? 4.532 11.863 -15.156 1.00 95.19 357 LEU A N 1
ATOM 2751 C CA . LEU A 1 357 ? 4.480 10.572 -15.840 1.00 95.19 357 LEU A CA 1
ATOM 2752 C C . LEU A 1 357 ? 3.154 9.846 -15.579 1.00 95.19 357 LEU A C 1
ATOM 2754 O O . LEU A 1 357 ? 2.578 9.322 -16.529 1.00 95.19 357 LEU A O 1
ATOM 2758 N N . PHE A 1 358 ? 2.677 9.797 -14.334 1.00 95.50 358 PHE A N 1
ATOM 2759 C CA . PHE A 1 358 ? 1.441 9.097 -13.975 1.00 95.50 358 PHE A CA 1
ATOM 2760 C C . PHE A 1 358 ? 0.211 9.744 -14.607 1.00 95.50 358 PHE A C 1
ATOM 2762 O O . PHE A 1 358 ? -0.587 9.043 -15.224 1.00 95.50 358 PHE A O 1
ATOM 2769 N N . GLU A 1 359 ? 0.122 11.073 -14.564 1.00 94.81 359 GLU A N 1
ATOM 2770 C CA . GLU A 1 359 ? -0.928 11.838 -15.247 1.00 94.81 359 GLU A CA 1
ATOM 2771 C C . GLU A 1 359 ? -0.892 11.593 -16.761 1.00 94.81 359 GLU A C 1
ATOM 2773 O O . GLU A 1 359 ? -1.913 11.272 -17.369 1.00 94.81 359 GLU A O 1
ATOM 2778 N N . LYS A 1 360 ? 0.301 11.634 -17.378 1.00 93.12 360 LYS A N 1
ATOM 2779 C CA . LYS A 1 360 ? 0.477 11.295 -18.800 1.00 93.12 360 LYS A CA 1
ATOM 2780 C C . LYS A 1 360 ? 0.047 9.862 -19.115 1.00 93.12 360 LYS A C 1
ATOM 2782 O O . LYS A 1 360 ? -0.432 9.594 -20.214 1.00 93.12 360 LYS A O 1
ATOM 2787 N N . CYS A 1 361 ? 0.248 8.940 -18.179 1.00 92.50 361 CYS A N 1
ATOM 2788 C CA . CYS A 1 361 ? -0.169 7.555 -18.323 1.00 92.50 361 CYS A CA 1
ATOM 2789 C C . CYS A 1 361 ? -1.653 7.352 -18.012 1.00 92.50 361 CYS A C 1
ATOM 2791 O O . CYS A 1 361 ? -2.060 6.200 -17.996 1.00 92.50 361 CYS A O 1
ATOM 2793 N N . GLY A 1 362 ? -2.446 8.404 -17.768 1.00 93.19 362 GLY A N 1
ATOM 2794 C CA . GLY A 1 362 ? -3.893 8.336 -17.548 1.00 93.19 362 GLY A CA 1
ATOM 2795 C C . GLY A 1 362 ? -4.309 7.981 -16.119 1.00 93.19 362 GLY A C 1
ATOM 2796 O O . GLY A 1 362 ? -5.439 7.538 -15.916 1.00 93.19 362 GLY A O 1
ATOM 2797 N N . LEU A 1 363 ? -3.404 8.095 -15.142 1.00 94.81 363 LEU A N 1
ATOM 2798 C CA . LEU A 1 363 ? -3.774 7.971 -13.736 1.00 94.81 363 LEU A CA 1
ATOM 2799 C C . LEU A 1 363 ? -4.210 9.328 -13.181 1.00 94.81 363 LEU A C 1
ATOM 2801 O O . LEU A 1 363 ? -3.643 10.366 -13.524 1.00 94.81 363 LEU A O 1
ATOM 2805 N N . ARG A 1 364 ? -5.178 9.310 -12.267 1.00 95.06 364 ARG A N 1
ATOM 2806 C CA . ARG A 1 364 ? -5.729 10.511 -11.638 1.00 95.06 364 ARG A CA 1
ATOM 2807 C C . ARG A 1 364 ? -5.235 10.652 -10.205 1.00 95.06 364 ARG A C 1
ATOM 2809 O O . ARG A 1 364 ? -5.301 9.694 -9.441 1.00 95.06 364 ARG A O 1
ATOM 2816 N N . ASP A 1 365 ? -4.785 11.851 -9.840 1.00 94.88 365 ASP A N 1
ATOM 2817 C CA . ASP A 1 365 ? -4.557 12.243 -8.444 1.00 94.88 365 ASP A CA 1
ATOM 2818 C C . ASP A 1 365 ? -5.904 12.245 -7.713 1.00 94.88 365 ASP A C 1
ATOM 2820 O O . ASP A 1 365 ? -6.819 12.995 -8.065 1.00 94.88 365 ASP A O 1
ATOM 2824 N N . VAL A 1 366 ? -6.036 11.371 -6.719 1.00 92.69 366 VAL A N 1
ATOM 2825 C CA . VAL A 1 366 ? -7.288 11.191 -5.977 1.00 92.69 366 VAL A CA 1
ATOM 2826 C C . VAL A 1 366 ? -7.195 11.642 -4.529 1.00 92.69 366 VAL A C 1
ATOM 2828 O O . VAL A 1 366 ? -8.224 11.935 -3.921 1.00 92.69 366 VAL A O 1
ATOM 2831 N N . ARG A 1 367 ? -5.993 11.659 -3.939 1.00 90.69 367 ARG A N 1
ATOM 2832 C CA . ARG A 1 367 ? -5.837 11.840 -2.493 1.00 90.69 367 ARG A CA 1
ATOM 2833 C C . ARG A 1 367 ? -4.402 12.117 -2.068 1.00 90.69 367 ARG A C 1
ATOM 2835 O O . ARG A 1 367 ? -3.455 11.673 -2.704 1.00 90.69 367 ARG A O 1
ATOM 2842 N N . ARG A 1 368 ? -4.259 12.801 -0.927 1.00 91.69 368 ARG A N 1
ATOM 2843 C CA . ARG A 1 368 ? -3.001 12.889 -0.178 1.00 91.69 368 ARG A CA 1
ATOM 2844 C C . ARG A 1 368 ? -3.043 11.899 0.984 1.00 91.69 368 ARG A C 1
ATOM 2846 O O . ARG A 1 368 ? -3.909 11.993 1.861 1.00 91.69 368 ARG A O 1
ATOM 2853 N N . THR A 1 369 ? -2.122 10.950 0.974 1.00 90.06 369 THR A N 1
ATOM 2854 C CA . THR A 1 369 ? -1.889 10.004 2.067 1.00 90.06 369 THR A CA 1
ATOM 2855 C C . THR A 1 369 ? -0.607 10.353 2.800 1.00 90.06 369 THR A C 1
ATOM 2857 O O . THR A 1 369 ? 0.185 11.166 2.328 1.00 90.06 369 THR A O 1
ATOM 2860 N N . ILE A 1 370 ? -0.372 9.718 3.938 1.00 88.25 370 ILE A N 1
ATOM 2861 C CA . ILE A 1 370 ? 0.850 9.908 4.707 1.00 88.25 370 ILE A CA 1
ATOM 2862 C C . ILE A 1 370 ? 1.482 8.583 5.082 1.00 88.25 370 ILE A C 1
ATOM 2864 O O . ILE A 1 370 ? 0.804 7.618 5.447 1.00 88.25 370 ILE A O 1
ATOM 2868 N N . TRP A 1 371 ? 2.802 8.576 4.986 1.00 87.31 371 TRP A N 1
ATOM 2869 C CA . TRP A 1 371 ? 3.660 7.568 5.573 1.00 87.31 371 TRP A CA 1
ATOM 2870 C C . TRP A 1 371 ? 4.367 8.240 6.732 1.00 87.31 371 TRP A C 1
ATOM 2872 O O . TRP A 1 371 ? 4.968 9.292 6.550 1.00 87.31 371 TRP A O 1
ATOM 2882 N N . ALA A 1 372 ? 4.242 7.698 7.937 1.00 87.69 372 ALA A N 1
ATOM 2883 C CA . ALA A 1 372 ? 4.838 8.327 9.107 1.00 87.69 372 ALA A CA 1
ATOM 2884 C C . ALA A 1 372 ? 5.451 7.307 10.046 1.00 87.69 372 ALA A C 1
ATOM 2886 O O . ALA A 1 372 ? 4.874 6.250 10.298 1.00 87.69 372 ALA A O 1
ATOM 2887 N N . GLY A 1 373 ? 6.600 7.666 10.601 1.00 88.00 373 GLY A N 1
ATOM 2888 C CA . GLY A 1 373 ? 7.204 6.979 11.724 1.00 88.00 373 GLY A CA 1
ATOM 2889 C C . GLY A 1 373 ? 6.688 7.579 13.018 1.00 88.00 373 GLY A C 1
ATOM 2890 O O . GLY A 1 373 ? 6.892 8.765 13.261 1.00 88.00 373 GLY A O 1
ATOM 2891 N N . ILE A 1 374 ? 6.049 6.774 13.857 1.00 87.69 374 ILE A N 1
ATOM 2892 C CA . ILE A 1 374 ? 5.624 7.164 15.200 1.00 87.69 374 ILE A CA 1
ATOM 2893 C C . ILE A 1 374 ? 6.348 6.306 16.230 1.00 87.69 374 ILE A C 1
ATOM 2895 O O . ILE A 1 374 ? 6.581 5.128 16.009 1.00 87.69 374 ILE A O 1
ATOM 2899 N N . VAL A 1 375 ? 6.688 6.866 17.374 1.00 86.81 375 VAL A N 1
ATOM 2900 C CA . VAL A 1 375 ? 7.234 6.137 18.515 1.00 86.81 375 VAL A CA 1
ATOM 2901 C C . VAL A 1 375 ? 6.151 6.081 19.570 1.00 86.81 375 VAL A C 1
ATOM 2903 O O . VAL A 1 375 ? 5.692 7.125 20.021 1.00 86.81 375 VAL A O 1
ATOM 2906 N N . VAL A 1 376 ? 5.745 4.877 19.965 1.00 84.44 376 VAL A N 1
ATOM 2907 C CA . VAL A 1 376 ? 4.754 4.687 21.029 1.00 84.44 376 VAL A CA 1
ATOM 2908 C C . VAL A 1 376 ? 5.485 4.360 22.327 1.00 84.44 376 VAL A C 1
ATOM 2910 O O . VAL A 1 376 ? 6.064 3.284 22.495 1.00 84.44 376 VAL A O 1
ATOM 2913 N N . LYS A 1 377 ? 5.489 5.314 23.257 1.00 82.50 377 LYS A N 1
ATOM 2914 C CA . LYS A 1 377 ? 6.023 5.130 24.606 1.00 82.50 377 LYS A CA 1
ATOM 2915 C C . LYS A 1 377 ? 4.989 4.353 25.410 1.00 82.50 377 LYS A C 1
ATOM 2917 O O . LYS A 1 377 ? 3.957 4.891 25.801 1.00 82.50 377 LYS A O 1
ATOM 2922 N N . VAL A 1 378 ? 5.270 3.080 25.659 1.00 73.38 378 VAL A N 1
ATOM 2923 C CA . VAL A 1 378 ? 4.511 2.301 26.637 1.00 73.38 378 VAL A CA 1
ATOM 2924 C C . VAL A 1 378 ? 4.858 2.888 28.000 1.00 73.38 378 VAL A C 1
ATOM 2926 O O . VAL A 1 378 ? 6.016 2.822 28.416 1.00 73.38 378 VAL A O 1
ATOM 2929 N N . ALA A 1 379 ? 3.892 3.530 28.664 1.00 68.94 379 ALA A N 1
ATOM 2930 C CA . ALA A 1 379 ? 4.083 3.956 30.044 1.00 68.94 379 ALA A CA 1
ATOM 2931 C C . ALA A 1 379 ? 4.525 2.720 30.830 1.00 68.94 379 ALA A C 1
ATOM 2933 O O . ALA A 1 379 ? 3.844 1.695 30.770 1.00 68.94 379 ALA A O 1
ATOM 2934 N N . SER A 1 380 ? 5.681 2.786 31.499 1.00 61.38 380 SER A N 1
ATOM 2935 C CA . SER A 1 380 ? 6.117 1.708 32.379 1.00 61.38 380 SER A CA 1
ATOM 2936 C C . SER A 1 380 ? 4.961 1.456 33.331 1.00 61.38 380 SER A C 1
ATOM 2938 O O . SER A 1 380 ? 4.638 2.347 34.120 1.00 61.38 380 SER A O 1
ATOM 2940 N N . VAL A 1 381 ? 4.293 0.307 33.202 1.00 54.59 381 VAL A N 1
ATOM 2941 C CA . VAL A 1 381 ? 3.288 -0.107 34.172 1.00 54.59 381 VAL A CA 1
ATOM 2942 C C . VAL A 1 381 ? 4.078 -0.213 35.460 1.00 54.59 381 VAL A C 1
ATOM 2944 O O . VAL A 1 381 ? 4.848 -1.153 35.641 1.00 54.59 381 VAL A O 1
ATOM 2947 N N . THR A 1 382 ? 4.000 0.817 36.297 1.00 51.69 382 THR A N 1
ATOM 2948 C CA . THR A 1 382 ? 4.508 0.760 37.652 1.00 51.69 382 THR A CA 1
ATOM 2949 C C . THR A 1 382 ? 3.708 -0.359 38.274 1.00 51.69 382 THR A C 1
ATOM 2951 O O . THR A 1 382 ? 2.520 -0.198 38.552 1.00 51.69 382 THR A O 1
ATOM 2954 N N . SER A 1 383 ? 4.332 -1.537 38.360 1.00 44.91 383 SER A N 1
ATOM 2955 C CA . SER A 1 383 ? 3.784 -2.693 39.046 1.00 44.91 383 SER A CA 1
ATOM 2956 C C . SER A 1 383 ? 3.254 -2.163 40.362 1.00 44.91 383 SER A C 1
ATOM 2958 O O . SER A 1 383 ? 4.030 -1.633 41.164 1.00 44.91 383 SER A O 1
ATOM 2960 N N . SER A 1 384 ? 1.932 -2.183 40.527 1.00 43.41 384 SER A N 1
ATOM 2961 C CA . SER A 1 384 ? 1.343 -1.822 41.806 1.00 43.41 384 SER A CA 1
ATOM 2962 C C . SER A 1 384 ? 2.058 -2.687 42.842 1.00 43.41 384 SER A C 1
ATOM 2964 O O . SER A 1 384 ? 2.189 -3.889 42.588 1.00 43.41 384 SER A O 1
ATOM 2966 N N . PRO A 1 385 ? 2.622 -2.103 43.916 1.00 46.03 385 PRO A N 1
ATOM 2967 C CA . PRO A 1 385 ? 3.301 -2.896 44.927 1.00 46.03 385 PRO A CA 1
ATOM 2968 C C . PRO A 1 385 ? 2.337 -3.998 45.346 1.00 46.03 385 PRO A C 1
ATOM 2970 O O . PRO A 1 385 ? 1.165 -3.712 45.613 1.00 46.03 385 PRO A O 1
ATOM 2973 N N . SER A 1 386 ? 2.805 -5.247 45.290 1.00 46.00 386 SER A N 1
ATOM 2974 C CA . SER A 1 386 ? 2.052 -6.385 45.794 1.00 46.00 386 SER A CA 1
ATOM 2975 C C . SER A 1 386 ? 1.577 -6.015 47.193 1.00 46.00 386 SER A C 1
ATOM 2977 O O . SER A 1 386 ? 2.382 -5.673 48.060 1.00 46.00 386 SER A O 1
ATOM 2979 N N . GLN A 1 387 ? 0.259 -5.959 47.374 1.00 47.72 387 GLN A N 1
ATOM 2980 C CA . GLN A 1 387 ? -0.310 -5.917 48.709 1.00 47.72 387 GLN A CA 1
ATOM 2981 C C . GLN A 1 387 ? -0.115 -7.323 49.274 1.00 47.72 387 GLN A C 1
ATOM 2983 O O . GLN A 1 387 ? -0.926 -8.206 49.000 1.00 47.72 387 GLN A O 1
ATOM 2988 N N . ASP A 1 388 ? 1.021 -7.518 49.940 1.00 56.25 388 ASP A N 1
ATOM 2989 C CA . ASP A 1 388 ? 1.235 -8.621 50.877 1.00 56.25 388 ASP A CA 1
ATOM 2990 C C . ASP A 1 388 ? 0.461 -8.367 52.178 1.00 56.25 388 ASP A C 1
ATOM 2992 O O . ASP A 1 388 ? 0.407 -7.190 52.623 1.00 56.25 388 ASP A O 1
#

Secondary structure (DSSP, 8-state):
-------EEEGGGB-HHHHHHHHT-GGGTTTTHHHHHHHHHHHHSTTSSTT-TT-PPPSSHHHHHHHHSTT-EEEEEES--GGGBSS--SS----S-EEEEEEEE----S---TTS-TTS---TTGGGTSSEEEEEEESS--SS--HHHHHHHHHIIIIIHHHHHHHTTPPTT-EEEEEEEEHHHHHHHHHTHHHHSEEEEEEEEEEEEEE-TTSPPPPPPTTGGGEEEE-S-SHHHHHHHHHH-SS---HHHHHTTGGGEEEEEESS-BS-----TTS-BTT-EEEEEEE-TTS-EEEEEE-GGGTTSSHHHHHHHHHHHHHHHHHHHHHHHTT-TTS----EEEEETT-HHHHHHHHHTTEEEEEEEEEEEEEE-------PPP--